Protein AF-0000000069072565 (afdb_homodimer)

Structure (mmCIF, N/CA/C/O backbone):
data_AF-0000000069072565-model_v1
#
loop_
_entity.id
_entity.type
_entity.pdbx_description
1 polymer 'DZIP3-like HEPN domain-containing protein'
#
loop_
_atom_site.group_PDB
_atom_site.id
_atom_site.type_symbol
_atom_site.label_atom_id
_atom_site.label_alt_id
_atom_site.label_comp_id
_atom_site.label_asym_id
_atom_site.label_entity_id
_atom_site.label_seq_id
_atom_site.pdbx_PDB_ins_code
_atom_site.Cartn_x
_atom_site.Cartn_y
_atom_site.Cartn_z
_atom_site.occupancy
_atom_site.B_iso_or_equiv
_atom_site.auth_seq_id
_atom_site.auth_comp_id
_atom_site.auth_asym_id
_atom_site.auth_atom_id
_atom_site.pdbx_PDB_model_num
ATOM 1 N N . MET A 1 1 ? 19.266 16.469 15.633 1 36.75 1 MET A N 1
ATOM 2 C CA . MET A 1 1 ? 17.922 16.938 15.305 1 36.75 1 MET A CA 1
ATOM 3 C C . MET A 1 1 ? 16.906 15.812 15.469 1 36.75 1 MET A C 1
ATOM 5 O O . MET A 1 1 ? 17.219 14.641 15.234 1 36.75 1 MET A O 1
ATOM 9 N N . ALA A 1 2 ? 15.977 15.938 16.25 1 46.41 2 ALA A N 1
ATOM 10 C CA . ALA A 1 2 ? 15.016 14.922 16.688 1 46.41 2 ALA A CA 1
ATOM 11 C C . ALA A 1 2 ? 14.359 14.25 15.484 1 46.41 2 ALA A C 1
ATOM 13 O O . ALA A 1 2 ? 13.938 14.922 14.539 1 46.41 2 ALA A O 1
ATOM 14 N N . LEU A 1 3 ? 14.562 13.023 15.289 1 57.97 3 LEU A N 1
ATOM 15 C CA . LEU A 1 3 ? 14.023 12.266 14.164 1 57.97 3 LEU A CA 1
ATOM 16 C C . LEU A 1 3 ? 12.508 12.422 14.086 1 57.97 3 LEU A C 1
ATOM 18 O O . LEU A 1 3 ? 11.812 12.328 15.102 1 57.97 3 LEU A O 1
ATOM 22 N N . SER A 1 4 ? 12.102 13.055 13.008 1 72.62 4 SER A N 1
ATOM 23 C CA . SER A 1 4 ? 10.68 13.227 12.75 1 72.62 4 SER A CA 1
ATOM 24 C C . SER A 1 4 ? 9.984 11.883 12.531 1 72.62 4 SER A C 1
ATOM 26 O O . SER A 1 4 ? 10.633 10.898 12.172 1 72.62 4 SER A O 1
ATOM 28 N N . LYS A 1 5 ? 8.797 11.773 12.969 1 84.69 5 LYS A N 1
ATOM 29 C CA . LYS A 1 5 ? 7.895 10.641 12.797 1 84.69 5 LYS A CA 1
ATOM 30 C C . LYS A 1 5 ? 7.938 10.125 11.359 1 84.69 5 LYS A C 1
ATOM 32 O O . LYS A 1 5 ? 7.691 8.938 11.117 1 84.69 5 LYS A O 1
ATOM 37 N N . TYR A 1 6 ? 8.469 10.945 10.453 1 89.94 6 TYR A N 1
ATOM 38 C CA . TYR A 1 6 ? 8.359 10.594 9.039 1 89.94 6 TYR A CA 1
ATOM 39 C C . TYR A 1 6 ? 9.727 10.289 8.445 1 89.94 6 TYR A C 1
ATOM 41 O O . TYR A 1 6 ? 9.836 9.977 7.258 1 89.94 6 TYR A O 1
ATOM 49 N N . ASP A 1 7 ? 10.734 10.32 9.336 1 88.31 7 ASP A N 1
ATOM 50 C CA . ASP A 1 7 ? 12.086 10.055 8.836 1 88.31 7 ASP A CA 1
ATOM 51 C C . ASP A 1 7 ? 12.242 8.594 8.422 1 88.31 7 ASP A C 1
ATOM 53 O O . ASP A 1 7 ? 11.555 7.715 8.945 1 88.31 7 ASP A O 1
ATOM 57 N N . SER A 1 8 ? 13.164 8.422 7.496 1 89.75 8 SER A N 1
ATOM 58 C CA . SER A 1 8 ? 13.492 7.059 7.102 1 89.75 8 SER A CA 1
ATOM 59 C C . SER A 1 8 ? 14.312 6.352 8.18 1 89.75 8 SER A C 1
ATOM 61 O O . SER A 1 8 ? 15.273 6.914 8.695 1 89.75 8 SER A O 1
ATOM 63 N N . THR A 1 9 ? 13.875 5.27 8.523 1 89.75 9 THR A N 1
ATOM 64 C CA . THR A 1 9 ? 14.555 4.402 9.484 1 89.75 9 THR A CA 1
ATOM 65 C C . THR A 1 9 ? 14.633 2.973 8.953 1 89.75 9 THR A C 1
ATOM 67 O O . THR A 1 9 ? 14.109 2.672 7.879 1 89.75 9 THR A O 1
ATOM 70 N N . ARG A 1 10 ? 15.312 2.146 9.68 1 91.56 10 ARG A N 1
ATOM 71 C CA . ARG A 1 10 ? 15.344 0.725 9.359 1 91.56 10 ARG A CA 1
ATOM 72 C C . ARG A 1 10 ? 13.945 0.133 9.344 1 91.56 10 ARG A C 1
ATOM 74 O O . ARG A 1 10 ? 13.617 -0.677 8.477 1 91.56 10 ARG A O 1
ATOM 81 N N . GLU A 1 11 ? 13.109 0.581 10.195 1 92.19 11 GLU A N 1
ATOM 82 C CA . GLU A 1 11 ? 11.758 0.049 10.336 1 92.19 11 GLU A CA 1
ATOM 83 C C . GLU A 1 11 ? 10.883 0.46 9.156 1 92.19 11 GLU A C 1
ATOM 85 O O . GLU A 1 11 ? 10.039 -0.316 8.703 1 92.19 11 GLU A O 1
ATOM 90 N N . THR A 1 12 ? 11.07 1.668 8.672 1 91.88 12 THR A N 1
ATOM 91 C CA . THR A 1 12 ? 10.312 2.096 7.508 1 91.88 12 THR A CA 1
ATOM 92 C C . THR A 1 12 ? 10.789 1.373 6.254 1 91.88 12 THR A C 1
ATOM 94 O O . THR A 1 12 ? 9.992 1.071 5.359 1 91.88 12 THR A O 1
ATOM 97 N N . THR A 1 13 ? 12.07 1.069 6.195 1 91.75 13 THR A N 1
ATOM 98 C CA . THR A 1 13 ? 12.609 0.301 5.078 1 91.75 13 THR A CA 1
ATOM 99 C C . THR A 1 13 ? 12.078 -1.128 5.094 1 91.75 13 THR A C 1
ATOM 101 O O . THR A 1 13 ? 11.773 -1.692 4.043 1 91.75 13 THR A O 1
ATOM 104 N N . ASN A 1 14 ? 11.977 -1.655 6.293 1 92.38 14 ASN A N 1
ATOM 105 C CA . ASN A 1 14 ? 11.375 -2.979 6.438 1 92.38 14 ASN A CA 1
ATOM 106 C C . ASN A 1 14 ? 9.969 -3.025 5.844 1 92.38 14 ASN A C 1
ATOM 108 O O . ASN A 1 14 ? 9.625 -3.969 5.133 1 92.38 14 ASN A O 1
ATOM 112 N N . LEU A 1 15 ? 9.266 -2.053 6.145 1 90.56 15 LEU A N 1
ATOM 113 C CA . LEU A 1 15 ? 7.895 -1.994 5.66 1 90.56 15 LEU A CA 1
ATOM 114 C C . LEU A 1 15 ? 7.859 -1.891 4.141 1 90.56 15 LEU A C 1
ATOM 116 O O . LEU A 1 15 ? 7.031 -2.533 3.488 1 90.56 15 LEU A O 1
ATOM 120 N N . ALA A 1 16 ? 8.695 -1.067 3.602 1 89.56 16 ALA A N 1
ATOM 121 C CA . ALA A 1 16 ? 8.773 -0.926 2.148 1 89.56 16 ALA A CA 1
ATOM 122 C C . ALA A 1 16 ? 9.164 -2.244 1.49 1 89.56 16 ALA A C 1
ATOM 124 O O . ALA A 1 16 ? 8.672 -2.578 0.409 1 89.56 16 ALA A O 1
ATOM 125 N N . ARG A 1 17 ? 10 -2.922 2.121 1 91.94 17 ARG A N 1
ATOM 126 C CA . ARG A 1 17 ? 10.461 -4.207 1.601 1 91.94 17 ARG A CA 1
ATOM 127 C C . ARG A 1 17 ? 9.32 -5.223 1.567 1 91.94 17 ARG A C 1
ATOM 129 O O . ARG A 1 17 ? 9.18 -5.969 0.598 1 91.94 17 ARG A O 1
ATOM 136 N N . ILE A 1 18 ? 8.562 -5.215 2.607 1 92.25 18 ILE A N 1
ATOM 137 C CA . ILE A 1 18 ? 7.418 -6.117 2.672 1 92.25 18 ILE A CA 1
ATOM 138 C C . ILE A 1 18 ? 6.422 -5.766 1.571 1 92.25 18 ILE A C 1
ATOM 140 O O . ILE A 1 18 ? 5.891 -6.656 0.898 1 92.25 18 ILE A O 1
ATOM 144 N N . ALA A 1 19 ? 6.227 -4.547 1.424 1 89.81 19 ALA A N 1
ATOM 145 C CA . ALA A 1 19 ? 5.301 -4.105 0.382 1 89.81 19 ALA A CA 1
ATOM 146 C C . ALA A 1 19 ? 5.766 -4.574 -0.995 1 89.81 19 ALA A C 1
ATOM 148 O O . ALA A 1 19 ? 4.957 -5.047 -1.8 1 89.81 19 ALA A O 1
ATOM 149 N N . ARG A 1 20 ? 6.977 -4.473 -1.249 1 91.31 20 ARG A N 1
ATOM 150 C CA . ARG A 1 20 ? 7.527 -4.895 -2.531 1 91.31 20 ARG A CA 1
ATOM 151 C C . ARG A 1 20 ? 7.398 -6.406 -2.709 1 91.31 20 ARG A C 1
ATOM 153 O O . ARG A 1 20 ? 7.16 -6.887 -3.818 1 91.31 20 ARG A O 1
ATOM 160 N N . ALA A 1 21 ? 7.633 -7.07 -1.644 1 94.38 21 ALA A N 1
ATOM 161 C CA . ALA A 1 21 ? 7.5 -8.523 -1.713 1 94.38 21 ALA A CA 1
ATOM 162 C C . ALA A 1 21 ? 6.066 -8.93 -2.029 1 94.38 21 ALA A C 1
ATOM 164 O O . ALA A 1 21 ? 5.832 -9.836 -2.838 1 94.38 21 ALA A O 1
ATOM 165 N N . ILE A 1 22 ? 5.145 -8.242 -1.422 1 92.62 22 ILE A N 1
ATOM 166 C CA . ILE A 1 22 ? 3.732 -8.578 -1.567 1 92.62 22 ILE A CA 1
ATOM 167 C C . ILE A 1 22 ? 3.252 -8.203 -2.967 1 92.62 22 ILE A C 1
ATOM 169 O O . ILE A 1 22 ? 2.66 -9.023 -3.668 1 92.62 22 ILE A O 1
ATOM 173 N N . LEU A 1 23 ? 3.57 -7.02 -3.377 1 89.25 23 LEU A N 1
ATOM 174 C CA . LEU A 1 23 ? 3.027 -6.488 -4.621 1 89.25 23 LEU A CA 1
ATOM 175 C C . LEU A 1 23 ? 3.793 -7.031 -5.824 1 89.25 23 LEU A C 1
ATOM 177 O O . LEU A 1 23 ? 3.32 -6.934 -6.961 1 89.25 23 LEU A O 1
ATOM 181 N N . GLY A 1 24 ? 4.887 -7.621 -5.609 1 91.75 24 GLY A N 1
ATOM 182 C CA . GLY A 1 24 ? 5.699 -8.195 -6.672 1 91.75 24 GLY A CA 1
ATOM 183 C C . GLY A 1 24 ? 5.637 -9.711 -6.715 1 91.75 24 GLY A C 1
ATOM 184 O O . GLY A 1 24 ? 4.656 -10.281 -7.191 1 91.75 24 GLY A O 1
ATOM 185 N N . PRO A 1 25 ? 6.688 -10.312 -6.086 1 94.5 25 PRO A N 1
ATOM 186 C CA . PRO A 1 25 ? 6.77 -11.773 -6.207 1 94.5 25 PRO A CA 1
ATOM 187 C C . PRO A 1 25 ? 5.5 -12.477 -5.727 1 94.5 25 PRO A C 1
ATOM 189 O O . PRO A 1 25 ? 5.074 -13.461 -6.332 1 94.5 25 PRO A O 1
ATOM 192 N N . CYS A 1 26 ? 4.859 -11.992 -4.66 1 95.94 26 CYS A N 1
ATOM 193 C CA . CYS A 1 26 ? 3.672 -12.664 -4.145 1 95.94 26 CYS A CA 1
ATOM 194 C C . CYS A 1 26 ? 2.52 -12.57 -5.137 1 95.94 26 CYS A C 1
ATOM 196 O O . CYS A 1 26 ? 1.813 -13.555 -5.363 1 95.94 26 CYS A O 1
ATOM 198 N N . VAL A 1 27 ? 2.318 -11.484 -5.695 1 94.62 27 VAL A N 1
ATOM 199 C CA . VAL A 1 27 ? 1.225 -11.328 -6.648 1 94.62 27 VAL A CA 1
ATOM 200 C C . VAL A 1 27 ? 1.565 -12.047 -7.949 1 94.62 27 VAL A C 1
ATOM 202 O O . VAL A 1 27 ? 0.697 -12.664 -8.57 1 94.62 27 VAL A O 1
ATOM 205 N N . ASP A 1 28 ? 2.83 -11.961 -8.344 1 94.81 28 ASP A N 1
ATOM 206 C CA . ASP A 1 28 ? 3.236 -12.57 -9.602 1 94.81 28 ASP A CA 1
ATOM 207 C C . ASP A 1 28 ? 3.084 -14.094 -9.555 1 94.81 28 ASP A C 1
ATOM 209 O O . ASP A 1 28 ? 2.723 -14.719 -10.555 1 94.81 28 ASP A O 1
ATOM 213 N N . VAL A 1 29 ? 3.396 -14.648 -8.461 1 97.31 29 VAL A N 1
ATOM 214 C CA . VAL A 1 29 ? 3.217 -16.094 -8.367 1 97.31 29 VAL A CA 1
ATOM 215 C C . VAL A 1 29 ? 1.733 -16.438 -8.477 1 97.31 29 VAL A C 1
ATOM 217 O O . VAL A 1 29 ? 1.369 -17.469 -9.062 1 97.31 29 VAL A O 1
ATOM 220 N N . LEU A 1 30 ? 0.849 -15.602 -7.949 1 97.06 30 LEU A N 1
ATOM 221 C CA . LEU A 1 30 ? -0.587 -15.805 -8.102 1 97.06 30 LEU A CA 1
ATOM 222 C C . LEU A 1 30 ? -1.001 -15.703 -9.562 1 97.06 30 LEU A C 1
ATOM 224 O O . LEU A 1 30 ? -1.874 -16.438 -10.023 1 97.06 30 LEU A O 1
ATOM 228 N N . ARG A 1 31 ? -0.416 -14.773 -10.219 1 96.69 31 ARG A N 1
ATOM 229 C CA . ARG A 1 31 ? -0.689 -14.648 -11.648 1 96.69 31 ARG A CA 1
ATOM 230 C C . ARG A 1 31 ? -0.3 -15.922 -12.391 1 9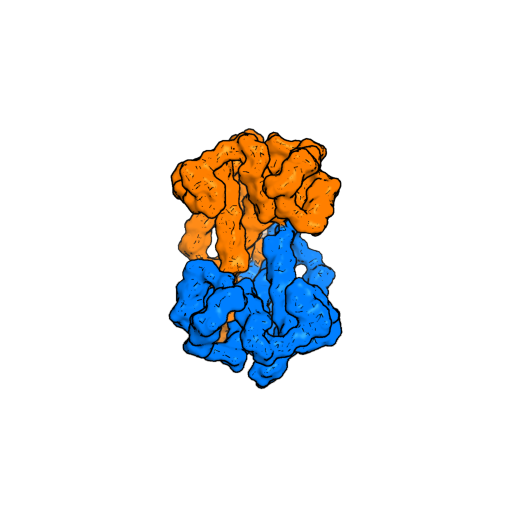6.69 31 ARG A C 1
ATOM 232 O O . ARG A 1 31 ? -1.031 -16.391 -13.273 1 96.69 31 ARG A O 1
ATOM 239 N N . ASP A 1 32 ? 0.802 -16.484 -12.008 1 97.12 32 ASP A N 1
ATOM 240 C CA . ASP A 1 32 ? 1.236 -17.734 -12.633 1 97.12 32 ASP A CA 1
ATOM 241 C C . ASP A 1 32 ? 0.299 -18.891 -12.273 1 97.12 32 ASP A C 1
ATOM 243 O O . ASP A 1 32 ? 0.052 -19.781 -13.094 1 97.12 32 ASP A O 1
ATOM 247 N N . VAL A 1 33 ? -0.184 -18.891 -11.023 1 98 33 VAL A N 1
ATOM 248 C CA . VAL A 1 33 ? -1.156 -19.906 -10.633 1 98 33 VAL A CA 1
ATOM 249 C C . VAL A 1 33 ? -2.408 -19.781 -11.5 1 98 33 VAL A C 1
ATOM 251 O O . VAL A 1 33 ? -2.934 -20.781 -11.992 1 98 33 VAL A O 1
ATOM 254 N N . LEU A 1 34 ? -2.859 -18.594 -11.656 1 98.12 34 LEU A N 1
ATOM 255 C CA . LEU A 1 34 ? -4.039 -18.406 -12.492 1 98.12 34 LEU A CA 1
ATOM 256 C C . LEU A 1 34 ? -3.785 -18.875 -13.914 1 98.12 34 LEU A C 1
ATOM 258 O O . LEU A 1 34 ? -4.637 -19.531 -14.516 1 98.12 34 LEU A O 1
ATOM 262 N N . THR A 1 35 ? -2.615 -18.547 -14.406 1 97.19 35 THR A N 1
ATOM 263 C CA . THR A 1 35 ? -2.238 -18.969 -15.758 1 97.19 35 THR A CA 1
ATOM 264 C C . THR A 1 35 ? -2.285 -20.484 -15.883 1 97.19 35 THR A C 1
ATOM 266 O O . THR A 1 35 ? -2.676 -21.016 -16.922 1 97.19 35 THR A O 1
ATOM 269 N N . LYS A 1 36 ? -1.856 -21.125 -14.883 1 96.62 36 LYS A N 1
ATOM 270 C CA . LYS A 1 36 ? -1.875 -22.578 -14.875 1 96.62 36 LYS A CA 1
ATOM 271 C C . LYS A 1 36 ? -3.307 -23.109 -14.844 1 96.62 36 LYS A C 1
ATOM 273 O O . LYS A 1 36 ? -3.607 -24.125 -15.469 1 96.62 36 LYS A O 1
ATOM 278 N N . GLU A 1 37 ? -4.199 -22.422 -14.156 1 97.38 37 GLU A N 1
ATOM 279 C CA . GLU A 1 37 ? -5.551 -22.906 -13.914 1 97.38 37 GLU A CA 1
ATOM 280 C C . GLU A 1 37 ? -6.457 -22.656 -15.117 1 97.38 37 GLU A C 1
ATOM 282 O O . GLU A 1 37 ? -7.363 -23.453 -15.391 1 97.38 37 GLU A O 1
ATOM 287 N N . ILE A 1 38 ? -6.188 -21.516 -15.781 1 97.75 38 ILE A N 1
ATOM 288 C CA . ILE A 1 38 ? -7.137 -21.172 -16.828 1 97.75 38 ILE A CA 1
ATOM 289 C C . ILE A 1 38 ? -6.5 -20.172 -17.797 1 97.75 38 ILE A C 1
ATOM 291 O O . ILE A 1 38 ? -5.773 -19.281 -17.375 1 97.75 38 ILE A O 1
ATOM 295 N N . THR A 1 39 ? -6.801 -20.328 -19.094 1 97.19 39 THR A N 1
ATOM 296 C CA . THR A 1 39 ? -6.32 -19.375 -20.094 1 97.19 39 THR A CA 1
ATOM 297 C C . THR A 1 39 ? -7.199 -18.125 -20.125 1 97.19 39 THR A C 1
ATOM 299 O O . THR A 1 39 ? -8.352 -18.172 -19.688 1 97.19 39 THR A O 1
ATOM 302 N N . PRO A 1 40 ? -6.648 -17.031 -20.578 1 96.06 40 PRO A N 1
ATOM 303 C CA . PRO A 1 40 ? -7.457 -15.82 -20.672 1 96.06 40 PRO A CA 1
ATOM 304 C C . PRO A 1 40 ? -8.734 -16.016 -21.484 1 96.06 40 PRO A C 1
ATOM 306 O O . PRO A 1 40 ? -9.781 -15.484 -21.141 1 96.06 40 PRO A O 1
ATOM 309 N N . GLN A 1 41 ? -8.648 -16.766 -22.547 1 95.94 41 GLN A N 1
ATOM 310 C CA . GLN A 1 41 ? -9.812 -17.016 -23.391 1 95.94 41 GLN A CA 1
ATOM 311 C C . GLN A 1 41 ? -10.883 -17.781 -22.625 1 95.94 41 GLN A C 1
ATOM 313 O O . GLN A 1 41 ? -12.062 -17.438 -22.672 1 95.94 41 GLN A O 1
ATOM 318 N N . ASP A 1 42 ? -10.492 -18.766 -21.953 1 96.88 42 ASP A N 1
ATOM 319 C CA . ASP A 1 42 ? -11.438 -19.594 -21.203 1 96.88 42 ASP A CA 1
ATOM 320 C C . ASP A 1 42 ? -12.008 -18.828 -20.016 1 96.88 42 ASP A C 1
ATOM 322 O O . ASP A 1 42 ? -13.164 -19.031 -19.641 1 96.88 42 ASP A O 1
ATOM 326 N N . LEU A 1 43 ? -11.18 -17.984 -19.453 1 96.56 43 LEU A N 1
ATOM 327 C CA . LEU A 1 43 ? -11.656 -17.172 -18.344 1 96.56 43 LEU A CA 1
ATOM 328 C C . LEU A 1 43 ? -12.805 -16.266 -18.781 1 96.56 43 LEU A C 1
ATOM 330 O O . LEU A 1 43 ? -13.805 -16.141 -18.078 1 96.56 43 LEU A O 1
ATOM 334 N N . LYS A 1 44 ? -12.664 -15.695 -19.906 1 94.75 44 LYS A N 1
ATOM 335 C CA . LYS A 1 44 ? -13.727 -14.852 -20.453 1 94.75 44 LYS A CA 1
ATOM 336 C C . LYS A 1 44 ? -15.008 -15.648 -20.656 1 94.75 44 LYS A C 1
ATOM 338 O O . LYS A 1 44 ? -16.094 -15.164 -20.328 1 94.75 44 LYS A O 1
ATOM 343 N N . LYS A 1 45 ? -14.852 -16.797 -21.141 1 95 45 LYS A N 1
ATOM 344 C CA . LYS A 1 45 ? -16 -17.672 -21.328 1 95 45 LYS A CA 1
ATOM 345 C C . LYS A 1 45 ? -16.656 -18 -19.984 1 95 45 LYS A C 1
ATOM 347 O O . LYS A 1 45 ? -17.891 -18 -19.875 1 95 45 LYS A O 1
ATOM 352 N N . GLU A 1 46 ? -15.797 -18.297 -19.062 1 94.81 46 GLU A N 1
ATOM 353 C CA . GLU A 1 46 ? -16.266 -18.625 -17.719 1 94.81 46 GLU A CA 1
ATOM 354 C C . GLU A 1 46 ? -17.078 -17.484 -17.125 1 94.81 46 GLU A C 1
ATOM 356 O O . GLU A 1 46 ? -18.125 -17.719 -16.516 1 94.81 46 GLU A O 1
ATOM 361 N N . ILE A 1 47 ? -16.625 -16.297 -17.25 1 94.44 47 ILE A N 1
ATOM 362 C CA . ILE A 1 47 ? -17.281 -15.117 -16.703 1 94.44 47 ILE A CA 1
ATOM 363 C C . ILE A 1 47 ? -18.625 -14.922 -17.391 1 94.44 47 ILE A C 1
ATOM 365 O O . ILE A 1 47 ? -19.625 -14.602 -16.734 1 94.44 47 ILE A O 1
ATOM 369 N N . ASN A 1 48 ? -18.625 -15.141 -18.688 1 92.75 48 ASN A N 1
ATOM 370 C CA . ASN A 1 48 ? -19.844 -14.969 -19.453 1 92.75 48 ASN A CA 1
ATOM 371 C C . ASN A 1 48 ? -20.891 -16.031 -19.094 1 92.75 48 ASN A C 1
ATOM 373 O O . ASN A 1 48 ? -22.094 -15.766 -19.109 1 92.75 48 ASN A O 1
ATOM 377 N N . LYS A 1 49 ? -20.406 -17.109 -18.859 1 94.06 49 LYS A N 1
ATOM 378 C CA . LYS A 1 49 ? -21.281 -18.234 -18.531 1 94.06 49 LYS A CA 1
ATOM 379 C C . LYS A 1 49 ? -21.906 -18.047 -17.141 1 94.06 49 LYS A C 1
ATOM 381 O O . LYS A 1 49 ? -23.047 -18.453 -16.922 1 94.06 49 LYS A O 1
ATOM 386 N N . TYR A 1 50 ? -21.156 -17.484 -16.188 1 93.25 50 TYR A N 1
ATOM 387 C CA . TYR A 1 50 ? -21.609 -17.344 -14.812 1 93.25 50 TYR A CA 1
ATOM 388 C C . TYR A 1 50 ? -21.469 -15.898 -14.344 1 93.25 50 TYR A C 1
ATOM 390 O O . TYR A 1 50 ? -20.703 -15.617 -13.406 1 93.25 50 TYR A O 1
ATOM 398 N N . PRO A 1 51 ? -22.156 -14.992 -14.781 1 88.88 51 PRO A N 1
ATOM 399 C CA . PRO A 1 51 ? -21.969 -13.578 -14.461 1 88.88 51 PRO A CA 1
ATOM 400 C C . PRO A 1 51 ? -22.25 -13.266 -12.992 1 88.88 51 PRO A C 1
ATOM 402 O O . PRO A 1 51 ? -21.641 -12.344 -12.43 1 88.88 51 PRO A O 1
ATOM 405 N N . ASP A 1 52 ? -23.016 -14.047 -12.336 1 90.12 52 ASP A N 1
ATOM 406 C CA . ASP A 1 52 ? -23.344 -13.789 -10.938 1 90.12 52 ASP A CA 1
ATOM 407 C C . ASP A 1 52 ? -22.219 -14.234 -10.016 1 90.12 52 ASP A C 1
ATOM 409 O O . ASP A 1 52 ? -22.062 -13.703 -8.906 1 90.12 52 ASP A O 1
ATOM 413 N N . LYS A 1 53 ? -21.484 -15.195 -10.477 1 89.12 53 LYS A N 1
ATOM 414 C CA . LYS A 1 53 ? -20.359 -15.719 -9.719 1 89.12 53 LYS A CA 1
ATOM 415 C C . LYS A 1 53 ? -19.172 -14.766 -9.766 1 89.12 53 LYS A C 1
ATOM 417 O O . LYS A 1 53 ? -18.391 -14.695 -8.812 1 89.12 53 LYS A O 1
ATOM 422 N N . TYR A 1 54 ? -19.094 -14.062 -10.875 1 90.69 54 TYR A N 1
ATOM 423 C CA . TYR A 1 54 ? -17.969 -13.172 -11.102 1 90.69 54 TYR A CA 1
ATOM 424 C C . TYR A 1 54 ? -18.438 -11.719 -11.227 1 90.69 54 TYR A C 1
ATOM 426 O O . TYR A 1 54 ? -18.453 -11.164 -12.328 1 90.69 54 TYR A O 1
ATOM 434 N N . ARG A 1 55 ? -18.719 -11.016 -10.172 1 86.56 55 ARG A N 1
ATOM 435 C CA . ARG A 1 55 ? -19.156 -9.617 -10.172 1 86.56 55 ARG A CA 1
ATOM 436 C C . ARG A 1 55 ? -17.953 -8.68 -10.164 1 86.56 55 ARG A C 1
ATOM 438 O O . ARG A 1 55 ? -17.359 -8.438 -9.109 1 86.56 55 ARG A O 1
ATOM 445 N N . ILE A 1 56 ? -17.609 -8.25 -11.352 1 87.06 56 ILE A N 1
ATOM 446 C CA . ILE A 1 56 ? -16.453 -7.371 -11.469 1 87.06 56 ILE A CA 1
ATOM 447 C C . ILE A 1 56 ? -16.891 -6.004 -11.992 1 87.06 56 ILE A C 1
ATOM 449 O O . ILE A 1 56 ? -17.906 -5.887 -12.672 1 87.06 56 ILE A O 1
ATOM 453 N N . SER A 1 57 ? -16.188 -5.016 -11.648 1 84.5 57 SER A N 1
ATOM 454 C CA . SER A 1 57 ? -16.484 -3.648 -12.062 1 84.5 57 SER A CA 1
ATOM 455 C C . SER A 1 57 ? -16.219 -3.455 -13.555 1 84.5 57 SER A C 1
ATOM 457 O O . SER A 1 57 ? -15.617 -4.316 -14.195 1 84.5 57 SER A O 1
ATOM 459 N N . LYS A 1 58 ? -16.719 -2.314 -14.047 1 85.62 58 LYS A N 1
ATOM 460 C CA . LYS A 1 58 ? -16.469 -1.972 -15.438 1 85.62 58 LYS A CA 1
ATOM 461 C C . LYS A 1 58 ? -14.969 -1.908 -15.734 1 85.62 58 LYS A C 1
ATOM 463 O O . LYS A 1 58 ? -14.508 -2.4 -16.766 1 85.62 58 LYS A O 1
ATOM 468 N N . HIS A 1 59 ? -14.234 -1.37 -14.852 1 83.19 59 HIS A N 1
ATOM 469 C CA . HIS A 1 59 ? -12.789 -1.27 -15.008 1 83.19 59 HIS A CA 1
ATOM 470 C C . HIS A 1 59 ? -12.141 -2.648 -15.008 1 83.19 59 HIS A C 1
ATOM 472 O O . HIS A 1 59 ? -11.281 -2.928 -15.844 1 83.19 59 HIS A O 1
ATOM 478 N N . GLN A 1 60 ? -12.539 -3.465 -14.156 1 88.5 60 GLN A N 1
ATOM 479 C CA . GLN A 1 60 ? -11.992 -4.816 -14.086 1 88.5 60 GLN A CA 1
ATOM 480 C C . GLN A 1 60 ? -12.328 -5.613 -15.344 1 88.5 60 GLN A C 1
ATOM 482 O O . GLN A 1 60 ? -11.523 -6.414 -15.82 1 88.5 60 GLN A O 1
ATOM 487 N N . LYS A 1 61 ? -13.531 -5.355 -15.828 1 90.56 61 LYS A N 1
ATOM 488 C CA . LYS A 1 61 ? -13.922 -6.02 -17.062 1 90.56 61 LYS A CA 1
ATOM 489 C C . LYS A 1 61 ? -12.984 -5.645 -18.219 1 90.56 61 LYS A C 1
ATOM 491 O O . LYS A 1 61 ? -12.641 -6.488 -19.047 1 90.56 61 LYS A O 1
ATOM 496 N N . GLN A 1 62 ? -12.617 -4.48 -18.203 1 91.62 62 GLN A N 1
ATOM 497 C CA . GLN A 1 62 ? -11.68 -4.035 -19.234 1 91.62 62 GLN A CA 1
ATOM 498 C C . GLN A 1 62 ? -10.328 -4.727 -19.078 1 91.62 62 GLN A C 1
ATOM 500 O O . GLN A 1 62 ? -9.727 -5.141 -20.062 1 91.62 62 GLN A O 1
ATOM 505 N N . VAL A 1 63 ? -9.93 -4.844 -17.938 1 90.19 63 VAL A N 1
ATOM 506 C CA . VAL A 1 63 ? -8.656 -5.488 -17.641 1 90.19 63 VAL A CA 1
ATOM 507 C C . VAL A 1 63 ? -8.711 -6.953 -18.062 1 90.19 63 VAL A C 1
ATOM 509 O O . VAL A 1 63 ? -7.777 -7.457 -18.703 1 90.19 63 VAL A O 1
ATOM 512 N N . VAL A 1 64 ? -9.789 -7.531 -17.781 1 93.69 64 VAL A N 1
ATOM 513 C CA . VAL A 1 64 ? -9.969 -8.938 -18.125 1 93.69 64 VAL A CA 1
ATOM 514 C C . VAL A 1 64 ? -10.016 -9.109 -19.641 1 93.69 64 VAL A C 1
ATOM 516 O O . VAL A 1 64 ? -9.43 -10.047 -20.188 1 93.69 64 VAL A O 1
ATOM 519 N N . ASN A 1 65 ? -10.68 -8.211 -20.281 1 92.56 65 ASN A N 1
ATOM 520 C CA . ASN A 1 65 ? -10.844 -8.297 -21.719 1 92.56 65 ASN A CA 1
ATOM 521 C C . ASN A 1 65 ? -9.508 -8.156 -22.453 1 92.56 65 ASN A C 1
ATOM 523 O O . ASN A 1 65 ? -9.336 -8.688 -23.547 1 92.56 65 ASN A O 1
ATOM 527 N N . ASN A 1 66 ? -8.609 -7.516 -21.859 1 92.81 66 ASN A N 1
ATOM 528 C CA . ASN A 1 66 ? -7.281 -7.391 -22.438 1 92.81 66 ASN A CA 1
ATOM 529 C C . ASN A 1 66 ? -6.543 -8.727 -22.453 1 92.81 66 ASN A C 1
ATOM 531 O O . ASN A 1 66 ? -5.602 -8.914 -23.219 1 92.81 66 ASN A O 1
ATOM 535 N N . GLY A 1 67 ? -6.91 -9.609 -21.578 1 91.69 67 GLY A N 1
ATOM 536 C CA . GLY A 1 67 ? -6.387 -10.961 -21.547 1 91.69 67 GLY A CA 1
ATOM 537 C C . GLY A 1 67 ? -4.973 -11.047 -20.984 1 91.69 67 GLY A C 1
ATOM 538 O O . GLY A 1 67 ? -4.301 -12.07 -21.141 1 91.69 67 GLY A O 1
ATOM 539 N N . ASP A 1 68 ? -4.484 -9.953 -20.453 1 93.75 68 ASP A N 1
ATOM 540 C CA . ASP A 1 68 ? -3.141 -9.875 -19.891 1 93.75 68 ASP A CA 1
ATOM 541 C C . ASP A 1 68 ? -3.172 -9.992 -18.375 1 93.75 68 ASP A C 1
ATOM 543 O O . ASP A 1 68 ? -3.385 -9 -17.672 1 93.75 68 ASP A O 1
ATOM 547 N N . TYR A 1 69 ? -2.822 -11.141 -17.844 1 94.94 69 TYR A N 1
ATOM 548 C CA . TYR A 1 69 ? -2.912 -11.422 -16.422 1 94.94 69 TYR A CA 1
ATOM 549 C C . TYR A 1 69 ? -1.907 -10.578 -15.641 1 94.94 69 TYR A C 1
ATOM 551 O O . TYR A 1 69 ? -2.029 -10.43 -14.422 1 94.94 69 TYR A O 1
ATOM 559 N N . SER A 1 70 ? -0.884 -10.07 -16.344 1 91.38 70 SER A N 1
ATOM 560 C CA . SER A 1 70 ? 0.117 -9.258 -15.656 1 91.38 70 SER A CA 1
ATOM 561 C C . SER A 1 70 ? -0.493 -7.965 -15.125 1 91.38 70 SER A C 1
ATOM 563 O O . SER A 1 70 ? 0.107 -7.289 -14.289 1 91.38 70 SER A O 1
ATOM 565 N N . LYS A 1 71 ? -1.75 -7.672 -15.5 1 90.44 71 LYS A N 1
ATOM 566 C CA . LYS A 1 71 ? -2.414 -6.441 -15.086 1 90.44 71 LYS A CA 1
ATOM 567 C C . LYS A 1 71 ? -3.447 -6.719 -13.992 1 90.44 71 LYS A C 1
ATOM 569 O O . LYS A 1 71 ? -4.082 -5.793 -13.484 1 90.44 71 LYS A O 1
ATOM 574 N N . PHE A 1 72 ? -3.584 -7.922 -13.641 1 93.75 72 PHE A N 1
ATOM 575 C CA . PHE A 1 72 ? -4.527 -8.258 -12.586 1 93.75 72 PHE A CA 1
ATOM 576 C C . PHE A 1 72 ? -3.951 -7.922 -11.211 1 93.75 72 PHE A C 1
ATOM 578 O O . PHE A 1 72 ? -2.805 -8.266 -10.914 1 93.75 72 PHE A O 1
ATOM 585 N N . ASP A 1 73 ? -4.68 -7.266 -10.438 1 90.12 73 ASP A N 1
ATOM 586 C CA . ASP A 1 73 ? -4.254 -7.031 -9.062 1 90.12 73 ASP A CA 1
ATOM 587 C C . ASP A 1 73 ? -4.684 -8.188 -8.156 1 90.12 73 ASP A C 1
ATOM 589 O O . ASP A 1 73 ? -5.309 -9.141 -8.609 1 90.12 73 ASP A O 1
ATOM 593 N N . ILE A 1 74 ? -4.344 -8.07 -6.941 1 91.44 74 ILE A N 1
ATOM 594 C CA . ILE A 1 74 ? -4.512 -9.18 -6.012 1 91.44 74 ILE A CA 1
ATOM 595 C C . ILE A 1 74 ? -6 -9.453 -5.797 1 91.44 74 ILE A C 1
ATOM 597 O O . ILE A 1 74 ? -6.414 -10.609 -5.645 1 91.44 74 ILE A O 1
ATOM 601 N N . SER A 1 75 ? -6.832 -8.391 -5.809 1 90 75 SER A N 1
ATOM 602 C CA . SER A 1 75 ? -8.266 -8.578 -5.59 1 90 75 SER A CA 1
ATOM 603 C C . SER A 1 75 ? -8.898 -9.375 -6.727 1 90 75 SER A C 1
ATOM 605 O O . SER A 1 75 ? -9.688 -10.289 -6.484 1 90 75 SER A O 1
ATOM 607 N N . LEU A 1 76 ? -8.57 -8.977 -7.859 1 93.44 76 LEU A N 1
ATOM 608 C CA . LEU A 1 76 ? -9.086 -9.664 -9.039 1 93.44 76 LEU A CA 1
ATOM 609 C C . LEU A 1 76 ? -8.578 -11.102 -9.094 1 93.44 76 LEU A C 1
ATOM 611 O O . LEU A 1 76 ? -9.344 -12.023 -9.375 1 93.44 76 LEU A O 1
ATOM 615 N N . LEU A 1 77 ? -7.32 -11.281 -8.812 1 95.94 77 LEU A N 1
ATOM 616 C CA . LEU A 1 77 ? -6.723 -12.617 -8.812 1 95.94 77 LEU A CA 1
ATOM 617 C C . LEU A 1 77 ? -7.398 -13.516 -7.785 1 95.94 77 LEU A C 1
ATOM 619 O O . LEU A 1 77 ? -7.766 -14.648 -8.094 1 95.94 77 LEU A O 1
ATOM 623 N N . TYR A 1 78 ? -7.582 -12.984 -6.629 1 96 78 TYR A N 1
ATOM 624 C CA . TYR A 1 78 ? -8.219 -13.75 -5.562 1 96 78 TYR A CA 1
ATOM 625 C C . TYR A 1 78 ? -9.641 -14.148 -5.949 1 96 78 TYR A C 1
ATOM 627 O O . TYR A 1 78 ? -10.047 -15.289 -5.727 1 96 78 TYR A O 1
ATOM 635 N N . MET A 1 79 ? -10.359 -13.242 -6.477 1 95.06 79 MET A N 1
ATOM 636 C CA . MET A 1 79 ? -11.742 -13.5 -6.875 1 95.06 79 MET A CA 1
ATOM 637 C C . MET A 1 79 ? -11.805 -14.648 -7.875 1 95.06 79 MET A C 1
ATOM 639 O O . MET A 1 79 ? -12.633 -15.555 -7.734 1 95.06 79 MET A O 1
ATOM 643 N N . PHE A 1 80 ? -10.93 -14.695 -8.805 1 96.81 80 PHE A N 1
ATOM 644 C CA . PHE A 1 80 ? -10.961 -15.742 -9.82 1 96.81 80 PHE A CA 1
ATOM 645 C C . PHE A 1 80 ? -10.477 -17.062 -9.242 1 96.81 80 PHE A C 1
ATOM 647 O O . PHE A 1 80 ? -11.117 -18.109 -9.43 1 96.81 80 PHE A O 1
ATOM 654 N N . LEU A 1 81 ? -9.438 -17.078 -8.539 1 97.44 81 LEU A N 1
ATOM 655 C CA . LEU A 1 81 ? -8.836 -18.312 -8.055 1 97.44 81 LEU A CA 1
ATOM 656 C C . LEU A 1 81 ? -9.758 -19.016 -7.07 1 97.44 81 LEU A C 1
ATOM 658 O O . LEU A 1 81 ? -9.812 -20.25 -7.047 1 97.44 81 LEU A O 1
ATOM 662 N N . ARG A 1 82 ? -10.422 -18.25 -6.312 1 96.19 82 ARG A N 1
ATOM 663 C CA . ARG A 1 82 ? -11.328 -18.844 -5.344 1 96.19 82 ARG A CA 1
ATOM 664 C C . ARG A 1 82 ? -12.578 -19.391 -6.031 1 96.19 82 ARG A C 1
ATOM 666 O O . ARG A 1 82 ? -13.172 -20.375 -5.562 1 96.19 82 ARG A O 1
ATOM 673 N N . ASN A 1 83 ? -12.984 -18.891 -7.188 1 95.25 83 ASN A N 1
ATOM 674 C CA . ASN A 1 83 ? -14.297 -19.203 -7.754 1 95.25 83 ASN A CA 1
ATOM 675 C C . ASN A 1 83 ? -14.18 -20.172 -8.93 1 95.25 83 ASN A C 1
ATOM 677 O O . ASN A 1 83 ? -15.18 -20.75 -9.367 1 95.25 83 ASN A O 1
ATOM 681 N N . LEU A 1 84 ? -13.07 -20.375 -9.438 1 93.5 84 LEU A N 1
ATOM 682 C CA . LEU A 1 84 ? -12.883 -21.234 -10.602 1 93.5 84 LEU A CA 1
ATOM 683 C C . LEU A 1 84 ? -13.273 -22.672 -10.289 1 93.5 84 LEU A C 1
ATOM 685 O O . LEU A 1 84 ? -13.656 -23.438 -11.18 1 93.5 84 LEU A O 1
ATOM 689 N N . GLY A 1 85 ? -13.094 -23.094 -9.062 1 92.19 85 GLY A N 1
ATOM 690 C CA . GLY A 1 85 ? -13.484 -24.438 -8.664 1 92.19 85 GLY A CA 1
ATOM 691 C C . GLY A 1 85 ? -12.391 -25.469 -8.867 1 92.19 85 GLY A C 1
ATOM 692 O O . GLY A 1 85 ? -12.492 -26.594 -8.391 1 92.19 85 GLY A O 1
ATOM 693 N N . SER A 1 86 ? -11.383 -25.094 -9.539 1 94.56 86 SER A N 1
ATOM 694 C CA . SER A 1 86 ? -10.312 -26.031 -9.828 1 94.56 86 SER A CA 1
ATOM 695 C C . SER A 1 86 ? -9.375 -26.188 -8.641 1 94.56 86 SER A C 1
ATOM 697 O O . SER A 1 86 ? -8.641 -27.172 -8.547 1 94.56 86 SER A O 1
ATOM 699 N N . ILE A 1 87 ? -9.312 -25.25 -7.758 1 96.69 87 ILE A N 1
ATOM 700 C CA . ILE A 1 87 ? -8.477 -25.297 -6.566 1 96.69 87 ILE A CA 1
ATOM 701 C C . ILE A 1 87 ? -9.328 -25.656 -5.352 1 96.69 87 ILE A C 1
ATOM 703 O O . ILE A 1 87 ? -10.242 -24.906 -4.984 1 96.69 87 ILE A O 1
ATOM 707 N N . PRO A 1 88 ? -8.992 -26.766 -4.777 1 96.81 88 PRO A N 1
ATOM 708 C CA . PRO A 1 88 ? -9.766 -27.156 -3.598 1 96.81 88 PRO A CA 1
ATOM 709 C C . PRO A 1 88 ? -9.648 -26.156 -2.455 1 96.81 88 PRO A C 1
ATOM 711 O O . PRO A 1 88 ? -8.57 -25.609 -2.215 1 96.81 88 PRO A O 1
ATOM 714 N N . GLU A 1 89 ? -10.688 -25.984 -1.813 1 96.81 89 GLU A N 1
ATOM 715 C CA . GLU A 1 89 ? -10.75 -25.078 -0.672 1 96.81 89 GLU A CA 1
ATOM 716 C C . GLU A 1 89 ? -9.938 -25.609 0.502 1 96.81 89 GLU A C 1
ATOM 718 O O . GLU A 1 89 ? -9.945 -26.812 0.777 1 96.81 89 GLU A O 1
ATOM 723 N N . HIS A 1 90 ? -9.289 -24.641 1.18 1 97.38 90 HIS A N 1
ATOM 724 C CA . HIS A 1 90 ? -8.531 -25.062 2.355 1 97.38 90 HIS A CA 1
ATOM 725 C C . HIS A 1 90 ? -9.469 -25.391 3.52 1 97.38 90 HIS A C 1
ATOM 727 O O . HIS A 1 90 ? -10.672 -25.141 3.447 1 97.38 90 HIS A O 1
ATOM 733 N N . LYS A 1 91 ? -9 -25.875 4.613 1 95.69 91 LYS A N 1
ATOM 734 C CA . LYS A 1 91 ? -9.766 -26.5 5.691 1 95.69 91 LYS A CA 1
ATOM 735 C C . LYS A 1 91 ? -10.727 -25.5 6.324 1 95.69 91 LYS A C 1
ATOM 737 O O . LYS A 1 91 ? -11.852 -25.844 6.691 1 95.69 91 LYS A O 1
ATOM 742 N N . ASN A 1 92 ? -10.359 -24.219 6.48 1 96.88 92 ASN A N 1
ATOM 743 C CA . ASN A 1 92 ? -11.164 -23.203 7.141 1 96.88 92 ASN A CA 1
ATOM 744 C C . ASN A 1 92 ? -12.07 -22.469 6.148 1 96.88 92 ASN A C 1
ATOM 746 O O . ASN A 1 92 ? -12.742 -21.5 6.512 1 96.88 92 ASN A O 1
ATOM 750 N N . LYS A 1 93 ? -11.977 -22.812 4.902 1 96.31 93 LYS A N 1
ATOM 751 C CA . LYS A 1 93 ? -12.836 -22.281 3.85 1 96.31 93 LYS A CA 1
ATOM 752 C C . LYS A 1 93 ? -12.289 -20.953 3.314 1 96.31 93 LYS A C 1
ATOM 754 O O . LYS A 1 93 ? -11.57 -20.25 4.02 1 96.31 93 LYS A O 1
ATOM 759 N N . TRP A 1 94 ? -12.648 -20.625 2.152 1 95.94 94 TRP A N 1
ATOM 760 C CA . TRP A 1 94 ? -12.25 -19.375 1.53 1 95.94 94 TRP A CA 1
ATOM 761 C C . TRP A 1 94 ? -12.758 -18.172 2.34 1 95.94 94 TRP A C 1
ATOM 763 O O . TRP A 1 94 ? -13.875 -18.203 2.846 1 95.94 94 TRP A O 1
ATOM 773 N N . GLY A 1 95 ? -11.961 -17.141 2.432 1 94.06 95 GLY A N 1
ATOM 774 C CA . GLY A 1 95 ? -12.375 -15.922 3.104 1 94.06 95 GLY A CA 1
ATOM 775 C C . GLY A 1 95 ? -12.055 -15.922 4.586 1 94.06 95 GLY A C 1
ATOM 776 O O . GLY A 1 95 ? -12.266 -14.914 5.27 1 94.06 95 GLY A O 1
ATOM 777 N N . THR A 1 96 ? -11.547 -17.047 5.031 1 95.25 96 THR A N 1
ATOM 778 C CA . THR A 1 96 ? -11.156 -17.125 6.438 1 95.25 96 THR A CA 1
ATOM 779 C C . THR A 1 96 ? -9.656 -17.375 6.574 1 95.25 96 THR A C 1
ATOM 781 O O . THR A 1 96 ? -9 -17.766 5.609 1 95.25 96 THR A O 1
ATOM 784 N N . ASP A 1 97 ? -9.156 -17.141 7.781 1 94.69 97 ASP A N 1
ATOM 785 C CA . ASP A 1 97 ? -7.738 -17.359 8.023 1 94.69 97 ASP A CA 1
ATOM 786 C C . ASP A 1 97 ? -7.395 -18.859 7.957 1 94.69 97 ASP A C 1
ATOM 788 O O . ASP A 1 97 ? -8.008 -19.672 8.656 1 94.69 97 ASP A O 1
ATOM 792 N N . PRO A 1 98 ? -6.43 -19.141 7.176 1 97.31 98 PRO A N 1
ATOM 793 C CA . PRO A 1 98 ? -6.043 -20.547 7.109 1 97.31 98 PRO A CA 1
ATOM 794 C C . PRO A 1 98 ? -5.258 -21 8.336 1 97.31 98 PRO A C 1
ATOM 796 O O . PRO A 1 98 ? -4.695 -20.172 9.055 1 97.31 98 PRO A O 1
ATOM 799 N N . ASP A 1 99 ? -5.297 -22.344 8.547 1 96.81 99 ASP A N 1
ATOM 800 C CA . ASP A 1 99 ?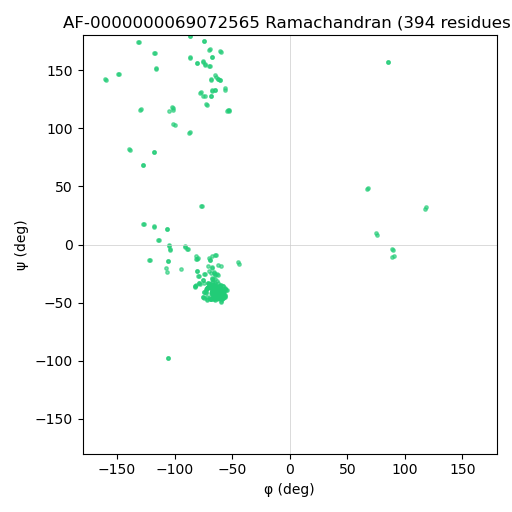 -4.379 -22.938 9.508 1 96.81 99 ASP A CA 1
ATOM 801 C C . ASP A 1 99 ? -2.93 -22.609 9.164 1 96.81 99 ASP A C 1
ATOM 803 O O . ASP A 1 99 ? -2.518 -22.734 8.008 1 96.81 99 ASP A O 1
ATOM 807 N N . PRO A 1 100 ? -2.154 -22.219 10.172 1 94.62 100 PRO A N 1
ATOM 808 C CA . PRO A 1 100 ? -0.773 -21.812 9.906 1 94.62 100 PRO A CA 1
ATOM 809 C C . PRO A 1 100 ? 0.077 -22.938 9.328 1 94.62 100 PRO A C 1
ATOM 811 O O . PRO A 1 100 ? 1.097 -22.672 8.68 1 94.62 100 PRO A O 1
ATOM 814 N N . TYR A 1 101 ? -0.352 -24.156 9.453 1 95.81 101 TYR A N 1
ATOM 815 C CA . TYR A 1 101 ? 0.446 -25.297 8.984 1 95.81 101 TYR A CA 1
ATOM 816 C C . TYR A 1 101 ? -0.105 -25.844 7.68 1 95.81 101 TYR A C 1
ATOM 818 O O . TYR A 1 101 ? 0.478 -26.75 7.086 1 95.81 101 TYR A O 1
ATOM 826 N N . ASP A 1 102 ? -1.208 -25.344 7.18 1 97.94 102 ASP A N 1
ATOM 827 C CA . ASP A 1 102 ? -1.793 -25.766 5.914 1 97.94 102 ASP A CA 1
ATOM 828 C C . ASP A 1 102 ? -0.973 -25.266 4.73 1 97.94 102 ASP A C 1
ATOM 830 O O . ASP A 1 102 ? -0.854 -24.062 4.52 1 97.94 102 ASP A O 1
ATOM 834 N N . LYS A 1 103 ? -0.48 -26.125 3.926 1 97.38 103 LYS A N 1
ATOM 835 C CA . LYS A 1 103 ? 0.402 -25.766 2.82 1 97.38 103 LYS A CA 1
ATOM 836 C C . LYS A 1 103 ? -0.321 -25.875 1.481 1 97.38 103 LYS A C 1
ATOM 838 O O . LYS A 1 103 ? 0.308 -25.812 0.423 1 97.38 103 LYS A O 1
ATOM 843 N N . SER A 1 104 ? -1.6 -25.984 1.565 1 97.94 104 SER A N 1
ATOM 844 C CA . SER A 1 104 ? -2.373 -26.125 0.336 1 97.94 104 SER A CA 1
ATOM 845 C C . SER A 1 104 ? -2.33 -24.844 -0.493 1 97.94 104 SER A C 1
ATOM 847 O O . SER A 1 104 ? -2.02 -23.781 0.028 1 97.94 104 SER A O 1
ATOM 849 N N . VAL A 1 105 ? -2.654 -25 -1.706 1 98.31 105 VAL A N 1
ATOM 850 C CA . VAL A 1 105 ? -2.637 -23.875 -2.639 1 98.31 105 VAL A CA 1
ATOM 851 C C . VAL A 1 105 ? -3.629 -22.812 -2.182 1 98.31 105 VAL A C 1
ATOM 853 O O . VAL A 1 105 ? -3.289 -21.625 -2.115 1 98.31 105 VAL A O 1
ATOM 856 N N . SER A 1 106 ? -4.789 -23.234 -1.829 1 98.56 106 SER A N 1
ATOM 857 C CA . SER A 1 106 ? -5.832 -22.297 -1.426 1 98.56 106 SER A CA 1
ATOM 858 C C . SER A 1 106 ? -5.457 -21.578 -0.137 1 98.56 106 SER A C 1
ATOM 860 O O . SER A 1 106 ? -5.738 -20.391 0.019 1 98.56 106 SER A O 1
ATOM 862 N N . ALA A 1 107 ? -4.828 -22.266 0.726 1 98.62 107 ALA A N 1
ATOM 863 C CA . ALA A 1 107 ? -4.379 -21.641 1.961 1 98.62 107 ALA A CA 1
ATOM 864 C C . ALA A 1 107 ? -3.336 -20.562 1.673 1 98.62 107 ALA A C 1
ATOM 866 O O . ALA A 1 107 ? -3.369 -19.484 2.268 1 98.62 107 ALA A O 1
ATOM 867 N N . ASN A 1 108 ? -2.455 -20.859 0.783 1 98.69 108 ASN A N 1
ATOM 868 C CA . ASN A 1 108 ? -1.396 -19.922 0.445 1 98.69 108 ASN A CA 1
ATOM 869 C C . ASN A 1 108 ? -1.94 -18.703 -0.315 1 98.69 108 ASN A C 1
ATOM 871 O O . ASN A 1 108 ? -1.472 -17.594 -0.124 1 98.69 108 ASN A O 1
ATOM 875 N N . ILE A 1 109 ? -2.896 -18.875 -1.144 1 98.56 109 ILE A N 1
ATOM 876 C CA . ILE A 1 109 ? -3.568 -17.766 -1.817 1 98.56 109 ILE A CA 1
ATOM 877 C C . ILE A 1 109 ? -4.219 -16.859 -0.784 1 98.56 109 ILE A C 1
ATOM 879 O O . ILE A 1 109 ? -4.07 -15.633 -0.849 1 98.56 109 ILE A O 1
ATOM 883 N N . GLU A 1 110 ? -4.879 -17.453 0.199 1 98 110 GLU A N 1
ATOM 884 C CA . GLU A 1 110 ? -5.516 -16.703 1.278 1 98 110 GLU A CA 1
ATOM 885 C C . GLU A 1 110 ? -4.488 -15.922 2.088 1 98 110 GLU A C 1
ATOM 887 O O . GLU A 1 110 ? -4.742 -14.781 2.479 1 98 110 GLU A O 1
ATOM 892 N N . ARG A 1 111 ? -3.369 -16.484 2.291 1 97.56 111 ARG A N 1
ATOM 893 C CA . ARG A 1 111 ? -2.328 -15.812 3.064 1 97.56 111 ARG A CA 1
ATOM 894 C C . ARG A 1 111 ? -1.835 -14.555 2.348 1 97.56 111 ARG A C 1
ATOM 896 O O . ARG A 1 111 ? -1.632 -13.516 2.973 1 97.56 111 ARG A O 1
ATOM 903 N N . ILE A 1 112 ? -1.646 -14.672 1.055 1 96.75 112 ILE A N 1
ATOM 904 C CA . ILE A 1 112 ? -1.181 -13.523 0.284 1 96.75 112 ILE A CA 1
ATOM 905 C C . ILE A 1 112 ? -2.236 -12.422 0.312 1 96.75 112 ILE A C 1
ATOM 907 O O . ILE A 1 112 ? -1.911 -11.25 0.494 1 96.75 112 ILE A O 1
ATOM 911 N N . ARG A 1 113 ? -3.457 -12.797 0.12 1 94.62 113 ARG A N 1
ATOM 912 C CA . ARG A 1 113 ? -4.539 -11.82 0.206 1 94.62 113 ARG A CA 1
ATOM 913 C C . ARG A 1 113 ? -4.551 -11.133 1.566 1 94.62 113 ARG A C 1
ATOM 915 O O . ARG A 1 113 ? -4.699 -9.914 1.648 1 94.62 113 ARG A O 1
ATOM 922 N N . ASN A 1 114 ? -4.395 -11.914 2.643 1 93 114 ASN A N 1
ATOM 923 C CA . ASN A 1 114 ? -4.406 -11.375 3.998 1 93 114 ASN A CA 1
ATOM 924 C C . ASN A 1 114 ? -3.23 -10.43 4.238 1 93 114 ASN A C 1
ATOM 926 O O . ASN A 1 114 ? -3.379 -9.406 4.898 1 93 114 ASN A O 1
ATOM 930 N N . LEU A 1 115 ? -2.092 -10.812 3.746 1 91.56 115 LEU A N 1
ATOM 931 C CA . LEU A 1 115 ? -0.907 -9.977 3.871 1 91.56 115 LEU A CA 1
ATOM 932 C C . LEU A 1 115 ? -1.121 -8.625 3.189 1 91.56 115 LEU A C 1
ATOM 934 O O . LEU A 1 115 ? -0.798 -7.582 3.758 1 91.56 115 LEU A O 1
ATOM 938 N N . ARG A 1 116 ? -1.651 -8.648 2.113 1 88.44 116 ARG A N 1
ATOM 939 C CA . ARG A 1 116 ? -1.927 -7.414 1.385 1 88.44 116 ARG A CA 1
ATOM 940 C C . ARG A 1 116 ? -2.941 -6.555 2.129 1 88.44 116 ARG A C 1
ATOM 942 O O . ARG A 1 116 ? -2.785 -5.336 2.215 1 88.44 116 ARG A O 1
ATOM 949 N N . ASN A 1 117 ? -4.004 -7.191 2.615 1 84 117 ASN A N 1
ATOM 950 C CA . ASN A 1 117 ? -5.012 -6.453 3.371 1 84 117 ASN A CA 1
ATOM 951 C C . ASN A 1 117 ? -4.41 -5.789 4.609 1 84 117 ASN A C 1
ATOM 953 O O . ASN A 1 117 ? -4.75 -4.648 4.93 1 84 117 ASN A O 1
ATOM 957 N N . LYS A 1 118 ? -3.617 -6.527 5.242 1 82.25 118 LYS A N 1
ATOM 958 C CA . LYS A 1 118 ? -2.947 -5.973 6.414 1 82.25 118 LYS A CA 1
ATOM 959 C C . LYS A 1 118 ? -2.082 -4.773 6.039 1 82.25 118 LYS A C 1
ATOM 961 O O . LYS A 1 118 ? -2.102 -3.75 6.723 1 82.25 118 LYS A O 1
ATOM 966 N N . TRP A 1 119 ? -1.384 -4.918 4.957 1 77.88 119 TRP A N 1
ATOM 967 C CA . TRP A 1 119 ? -0.514 -3.846 4.484 1 77.88 119 TRP A CA 1
ATOM 968 C C . TRP A 1 119 ? -1.329 -2.627 4.062 1 77.88 119 TRP A C 1
ATOM 970 O O . TRP A 1 119 ? -0.941 -1.488 4.332 1 77.88 119 TRP A O 1
ATOM 980 N N . GLY A 1 120 ? -2.428 -2.807 3.467 1 74.19 120 GLY A N 1
ATOM 981 C CA . GLY A 1 120 ? -3.275 -1.722 3.002 1 74.19 120 GLY A CA 1
ATOM 982 C C . GLY A 1 120 ? -3.924 -0.945 4.133 1 74.19 120 GLY A C 1
ATOM 983 O O . GLY A 1 120 ? -4.406 0.17 3.928 1 74.19 120 GLY A O 1
ATOM 984 N N . HIS A 1 121 ? -3.85 -1.519 5.309 1 73.38 121 HIS A N 1
ATOM 985 C CA . HIS A 1 121 ? -4.508 -0.892 6.449 1 73.38 121 HIS A CA 1
ATOM 986 C C . HIS A 1 121 ? -3.5 -0.501 7.523 1 73.38 121 HIS A C 1
ATOM 988 O O . HIS A 1 121 ? -3.881 -0.181 8.648 1 73.38 121 HIS A O 1
ATOM 994 N N . PHE A 1 122 ? -2.311 -0.493 7.145 1 69.06 122 PHE A N 1
ATOM 995 C CA . PHE A 1 122 ? -1.277 -0.147 8.117 1 69.06 122 PHE A CA 1
ATOM 996 C C . PHE A 1 122 ? -1.433 1.296 8.578 1 69.06 122 PHE A C 1
ATOM 998 O O . PHE A 1 122 ? -1.706 2.188 7.773 1 69.06 122 PHE A O 1
ATOM 1005 N N . THR A 1 123 ? -1.354 1.394 9.883 1 69.75 123 THR A N 1
ATOM 1006 C CA . THR A 1 123 ? -1.454 2.727 10.461 1 69.75 123 THR A CA 1
ATOM 1007 C C . THR A 1 123 ? -0.095 3.199 10.969 1 69.75 123 THR A C 1
ATOM 1009 O O . THR A 1 123 ? 0.124 4.398 11.148 1 69.75 123 THR A O 1
ATOM 1012 N N . ASP A 1 124 ? 0.769 2.197 11.18 1 70.88 124 ASP A N 1
ATOM 1013 C CA . ASP A 1 124 ? 2.123 2.512 11.633 1 70.88 124 ASP A CA 1
ATOM 1014 C C . ASP A 1 124 ? 3.127 2.361 10.492 1 70.88 124 ASP A C 1
ATOM 1016 O O . ASP A 1 124 ? 3.188 1.313 9.844 1 70.88 124 ASP A O 1
ATOM 1020 N N . LEU A 1 125 ? 3.697 3.336 10.109 1 75.69 125 LEU A N 1
ATOM 1021 C CA . LEU A 1 125 ? 4.613 3.326 8.969 1 75.69 125 LEU A CA 1
ATOM 1022 C C . LEU A 1 125 ? 5.953 2.711 9.359 1 75.69 125 LEU A C 1
ATOM 1024 O O . LEU A 1 125 ? 7.008 3.178 8.922 1 75.69 125 LEU A O 1
ATOM 1028 N N . SER A 1 126 ? 5.875 1.748 10.273 1 82.88 126 SER A N 1
ATOM 1029 C CA . SER A 1 126 ? 7.125 1.108 10.664 1 82.88 126 SER A CA 1
ATOM 1030 C C . SER A 1 126 ? 6.906 -0.355 11.039 1 82.88 126 SER A C 1
ATOM 1032 O O . SER A 1 126 ? 5.812 -0.737 11.461 1 82.88 126 SER A O 1
ATOM 1034 N N . LEU A 1 127 ? 7.891 -1.117 10.734 1 90.44 127 LEU A N 1
ATOM 1035 C CA . LEU A 1 127 ? 7.91 -2.537 11.07 1 90.44 127 LEU A CA 1
ATOM 1036 C C . LEU A 1 127 ? 9.211 -2.914 11.773 1 90.44 127 LEU A C 1
ATOM 1038 O O . LEU A 1 127 ? 10.289 -2.795 11.195 1 90.44 127 LEU A O 1
ATOM 1042 N N . SER A 1 128 ? 9.078 -3.326 12.984 1 93.19 128 SER A N 1
ATOM 1043 C CA . SER A 1 128 ? 10.266 -3.723 13.742 1 93.19 128 SER A CA 1
ATOM 1044 C C . SER A 1 128 ? 10.992 -4.879 13.062 1 93.19 128 SER A C 1
ATOM 1046 O O . SER A 1 128 ? 10.406 -5.594 12.242 1 93.19 128 SER A O 1
ATOM 1048 N N . ASP A 1 129 ? 12.219 -5.145 13.492 1 94.56 129 ASP A N 1
ATOM 1049 C CA . ASP A 1 129 ? 13 -6.238 12.922 1 94.56 129 ASP A CA 1
ATOM 1050 C C . ASP A 1 129 ? 12.352 -7.59 13.227 1 94.56 129 ASP A C 1
ATOM 1052 O O . ASP A 1 129 ? 12.352 -8.492 12.391 1 94.56 129 ASP A O 1
ATOM 1056 N N . SER A 1 130 ? 11.852 -7.668 14.383 1 95.75 130 SER A N 1
ATOM 1057 C CA . SER A 1 130 ? 11.227 -8.93 14.773 1 95.75 130 SER A CA 1
ATOM 1058 C C . SER A 1 130 ? 9.977 -9.211 13.938 1 95.75 130 SER A C 1
ATOM 1060 O O . SER A 1 130 ? 9.797 -10.328 13.445 1 95.75 130 SER A O 1
ATOM 1062 N N . ASP A 1 131 ? 9.148 -8.234 13.797 1 93.5 131 ASP A N 1
ATOM 1063 C CA . ASP A 1 131 ? 7.941 -8.391 12.984 1 93.5 131 ASP A CA 1
ATOM 1064 C C . ASP A 1 131 ? 8.289 -8.648 11.523 1 93.5 131 ASP A C 1
ATOM 1066 O O . ASP A 1 131 ? 7.617 -9.43 10.852 1 93.5 131 ASP A O 1
ATOM 1070 N N . PHE A 1 132 ? 9.289 -7.992 11.078 1 96.12 132 PHE A N 1
ATOM 1071 C CA . PHE A 1 132 ? 9.75 -8.164 9.711 1 96.12 132 PHE A CA 1
ATOM 1072 C C . PHE A 1 132 ? 10.148 -9.609 9.445 1 96.12 132 PHE A C 1
ATOM 1074 O O . PHE A 1 132 ? 9.719 -10.203 8.453 1 96.12 132 PHE A O 1
ATOM 1081 N N . GLU A 1 133 ? 10.938 -10.141 10.328 1 97.06 133 GLU A N 1
ATOM 1082 C CA . GLU A 1 133 ? 11.406 -11.516 10.164 1 97.06 133 GLU A CA 1
ATOM 1083 C C . GLU A 1 133 ? 10.242 -12.5 10.172 1 97.06 133 GLU A C 1
ATOM 1085 O O . GLU A 1 133 ? 10.242 -13.469 9.406 1 97.06 133 GLU A O 1
ATOM 1090 N N . GLN A 1 134 ? 9.312 -12.211 10.961 1 95.44 134 GLN A N 1
ATOM 1091 C CA . GLN A 1 134 ? 8.148 -13.094 11.039 1 95.44 134 GLN A CA 1
ATOM 1092 C C . GLN A 1 134 ? 7.324 -13.031 9.758 1 95.44 134 GLN A C 1
ATOM 1094 O O . GLN A 1 134 ? 6.945 -14.062 9.203 1 95.44 134 GLN A O 1
ATOM 1099 N N . GLN A 1 135 ? 7.074 -11.883 9.305 1 95.12 135 GLN A N 1
ATOM 1100 C CA . GLN A 1 135 ? 6.293 -11.727 8.078 1 95.12 135 GLN A CA 1
ATOM 1101 C C . GLN A 1 135 ? 7.043 -12.273 6.871 1 95.12 135 GLN A C 1
ATOM 1103 O O . GLN A 1 135 ? 6.441 -12.883 5.984 1 95.12 135 GLN A O 1
ATOM 1108 N N . TRP A 1 136 ? 8.344 -12.055 6.926 1 97.62 136 TRP A N 1
ATOM 1109 C CA . TRP A 1 136 ? 9.141 -12.516 5.793 1 97.62 136 TRP A CA 1
ATOM 1110 C C . TRP A 1 136 ? 9.133 -14.039 5.699 1 97.62 136 TRP A C 1
ATOM 1112 O O . TRP A 1 136 ? 9.07 -14.602 4.602 1 97.62 136 TRP A O 1
ATOM 1122 N N . LYS A 1 137 ? 9.188 -14.641 6.832 1 97.06 137 LYS A N 1
ATOM 1123 C CA . LYS A 1 137 ? 9.125 -16.094 6.852 1 97.06 137 LYS A CA 1
ATOM 1124 C C . LYS A 1 137 ? 7.824 -16.609 6.238 1 97.06 137 LYS A C 1
ATOM 1126 O O . LYS A 1 137 ? 7.832 -17.562 5.461 1 97.06 137 LYS A O 1
ATOM 1131 N N . ILE A 1 138 ? 6.758 -16 6.555 1 97.06 138 ILE A N 1
ATOM 1132 C CA . ILE A 1 138 ? 5.449 -16.375 6.027 1 97.06 138 ILE A CA 1
ATOM 1133 C C . ILE A 1 138 ? 5.426 -16.172 4.516 1 97.06 138 ILE A C 1
ATOM 1135 O O . ILE A 1 138 ? 4.996 -17.047 3.764 1 97.06 138 ILE A O 1
ATOM 1139 N N . ILE A 1 139 ? 5.906 -15.023 4.09 1 98 139 ILE A N 1
ATOM 1140 C CA . ILE A 1 139 ? 5.945 -14.68 2.672 1 98 139 ILE A CA 1
ATOM 1141 C C . ILE A 1 139 ? 6.773 -15.719 1.914 1 98 139 ILE A C 1
ATOM 1143 O O . ILE A 1 139 ? 6.324 -16.266 0.901 1 98 139 ILE A O 1
ATOM 1147 N N . PHE A 1 140 ? 7.914 -16.016 2.479 1 98.25 140 PHE A N 1
ATOM 1148 C CA . PHE A 1 140 ? 8.844 -16.906 1.789 1 98.25 140 PHE A CA 1
ATOM 1149 C C . PHE A 1 140 ? 8.258 -18.312 1.676 1 98.25 140 PHE A C 1
ATOM 1151 O O . PHE A 1 140 ? 8.273 -18.906 0.598 1 98.25 140 PHE A O 1
ATOM 1158 N N . GLN A 1 141 ? 7.723 -18.812 2.727 1 98.12 141 GLN A N 1
ATOM 1159 C CA . GLN A 1 141 ? 7.152 -20.156 2.707 1 98.12 141 GLN A CA 1
ATOM 1160 C C . GLN A 1 141 ? 5.953 -20.234 1.766 1 98.12 141 GLN A C 1
ATOM 1162 O O . GLN A 1 141 ? 5.789 -21.219 1.039 1 98.12 141 GLN A O 1
ATOM 1167 N N . THR A 1 142 ? 5.129 -19.234 1.817 1 98.31 142 THR A N 1
ATOM 1168 C CA . THR A 1 142 ? 3.949 -19.188 0.964 1 98.31 142 THR A CA 1
ATOM 1169 C C . THR A 1 142 ? 4.344 -19.234 -0.51 1 98.31 142 THR A C 1
ATOM 1171 O O . THR A 1 142 ? 3.777 -20.016 -1.281 1 98.31 142 THR A O 1
ATOM 1174 N N . VAL A 1 143 ? 5.328 -18.453 -0.864 1 98.25 143 VAL A N 1
ATOM 1175 C CA . VAL A 1 143 ? 5.801 -18.406 -2.244 1 98.25 143 VAL A CA 1
ATOM 1176 C C . VAL A 1 143 ? 6.449 -19.734 -2.625 1 98.25 143 VAL A C 1
ATOM 1178 O O . VAL A 1 143 ? 6.227 -20.25 -3.723 1 98.25 143 VAL A O 1
ATOM 1181 N N . LYS A 1 144 ? 7.211 -20.234 -1.726 1 97.94 144 LYS A N 1
ATOM 1182 C CA . LYS A 1 144 ? 7.855 -21.531 -1.967 1 97.94 144 LYS A CA 1
ATOM 1183 C C . LYS A 1 144 ? 6.82 -22.609 -2.252 1 97.94 144 LYS A C 1
ATOM 1185 O O . LYS A 1 144 ? 6.965 -23.391 -3.201 1 97.94 144 LYS A O 1
ATOM 1190 N N . ASP A 1 145 ? 5.793 -22.672 -1.477 1 98.06 145 ASP A N 1
ATOM 1191 C CA . ASP A 1 145 ? 4.738 -23.672 -1.649 1 98.06 145 ASP A CA 1
ATOM 1192 C C . ASP A 1 145 ? 4.035 -23.5 -2.992 1 98.06 145 ASP A C 1
ATOM 1194 O O . ASP A 1 145 ? 3.756 -24.469 -3.684 1 98.06 145 ASP A O 1
ATOM 1198 N N . LEU A 1 146 ? 3.768 -22.297 -3.352 1 98.25 146 LEU A N 1
ATOM 1199 C CA . LEU A 1 146 ? 3.064 -22.047 -4.602 1 98.25 146 LEU A CA 1
ATOM 1200 C C . LEU A 1 146 ? 3.959 -22.344 -5.801 1 98.25 146 LEU A C 1
ATOM 1202 O O . LEU A 1 146 ? 3.484 -22.828 -6.828 1 98.25 146 LEU A O 1
ATOM 1206 N N . GLU A 1 147 ? 5.199 -22 -5.617 1 97.88 147 GLU A N 1
ATOM 1207 C CA . GLU A 1 147 ? 6.129 -22.375 -6.68 1 97.88 147 GLU A CA 1
ATOM 1208 C C . GLU A 1 147 ? 6.215 -23.891 -6.824 1 97.88 147 GLU A C 1
ATOM 1210 O O . GLU A 1 147 ? 6.367 -24.406 -7.934 1 97.88 147 GLU A O 1
ATOM 1215 N N . GLY A 1 148 ? 6.152 -24.547 -5.734 1 96.75 148 GLY A N 1
ATOM 1216 C CA . GLY A 1 148 ? 6.07 -25.984 -5.789 1 96.75 148 GLY A CA 1
ATOM 1217 C C . GLY A 1 148 ? 4.887 -26.484 -6.602 1 96.75 148 GLY A C 1
ATOM 1218 O O . GLY A 1 148 ? 5.023 -27.422 -7.398 1 96.75 148 GLY A O 1
ATOM 1219 N N . TYR A 1 149 ? 3.791 -25.906 -6.422 1 96.81 149 TYR A N 1
ATOM 1220 C CA . TYR A 1 149 ? 2.58 -26.234 -7.16 1 96.81 149 TYR A CA 1
ATOM 1221 C C . TYR A 1 149 ? 2.768 -25.984 -8.656 1 96.81 149 TYR A C 1
ATOM 1223 O O . TYR A 1 149 ? 2.246 -26.734 -9.484 1 96.81 149 TYR A O 1
ATOM 1231 N N . LEU A 1 150 ? 3.5 -24.953 -9 1 96.56 150 LEU A N 1
ATOM 1232 C CA . LEU A 1 150 ? 3.701 -24.547 -10.391 1 96.56 150 LEU A CA 1
ATOM 1233 C C . LEU A 1 150 ? 4.766 -25.422 -11.055 1 96.56 150 LEU A C 1
ATOM 1235 O O . LEU A 1 150 ? 4.918 -25.391 -12.281 1 96.56 150 LEU A O 1
ATOM 1239 N N . GLY A 1 151 ? 5.586 -26.266 -10.461 1 91.81 151 GLY A N 1
ATOM 1240 C CA . GLY A 1 151 ? 6.574 -27.141 -11.07 1 91.81 151 GLY A CA 1
ATOM 1241 C C . GLY A 1 151 ? 7.992 -26.844 -10.633 1 91.81 151 GLY A C 1
ATOM 1242 O O . GLY A 1 151 ? 8.938 -27 -11.406 1 91.81 151 GLY A O 1
ATOM 1243 N N . ALA A 1 152 ? 8.227 -26.422 -9.508 1 79 152 ALA A N 1
ATOM 1244 C CA . ALA A 1 152 ? 9.477 -26.297 -8.766 1 79 152 ALA A CA 1
ATOM 1245 C C . ALA A 1 152 ? 10.391 -25.25 -9.406 1 79 152 ALA A C 1
ATOM 1247 O O . ALA A 1 152 ? 11.516 -25.578 -9.805 1 79 152 ALA A O 1
ATOM 1248 N N . THR A 1 153 ? 9.883 -24.203 -9.688 1 87.31 153 THR A N 1
ATOM 1249 C CA . THR A 1 153 ? 10.742 -23.062 -10.016 1 87.31 153 THR A CA 1
ATOM 1250 C C . THR A 1 153 ? 11.148 -22.312 -8.75 1 87.31 153 THR A C 1
ATOM 1252 O O . THR A 1 153 ? 10.562 -22.516 -7.688 1 87.31 153 THR A O 1
ATOM 1255 N N . THR A 1 154 ? 12.195 -21.547 -8.875 1 93.25 154 THR A N 1
ATOM 1256 C CA . THR A 1 154 ? 12.656 -20.797 -7.715 1 93.25 154 THR A CA 1
ATOM 1257 C C . THR A 1 154 ? 12.789 -19.312 -8.047 1 93.25 154 THR A C 1
ATOM 1259 O O . THR A 1 154 ? 13.508 -18.594 -7.355 1 93.25 154 THR A O 1
ATOM 1262 N N . VAL A 1 155 ? 12.172 -18.922 -9.078 1 94.25 155 VAL A N 1
ATOM 1263 C CA . VAL A 1 155 ? 12.328 -17.562 -9.586 1 94.25 155 VAL A CA 1
ATOM 1264 C C . VAL A 1 155 ? 11.867 -16.562 -8.531 1 94.25 155 VAL A C 1
ATOM 1266 O O . VAL A 1 155 ? 12.547 -15.562 -8.281 1 94.25 155 VAL A O 1
ATOM 1269 N N . TYR A 1 156 ? 10.766 -16.828 -7.93 1 96.12 156 TYR A N 1
ATOM 1270 C CA . TYR A 1 156 ? 10.211 -15.875 -6.969 1 96.12 156 TYR A CA 1
ATOM 1271 C C . TYR A 1 156 ? 10.93 -15.984 -5.625 1 96.12 156 TYR A C 1
ATOM 1273 O O . TYR A 1 156 ? 11.102 -14.984 -4.926 1 96.12 156 TYR A O 1
ATOM 1281 N N . GLN A 1 157 ? 11.352 -17.219 -5.285 1 96.56 157 GLN A N 1
ATOM 1282 C CA . GLN A 1 157 ? 12.195 -17.359 -4.109 1 96.56 157 GLN A CA 1
ATOM 1283 C C . GLN A 1 157 ? 13.492 -16.562 -4.258 1 96.56 157 GLN A C 1
ATOM 1285 O O . GLN A 1 157 ? 13.914 -15.883 -3.326 1 96.56 157 GLN A O 1
ATOM 1290 N N . ASP A 1 158 ? 14.039 -16.641 -5.406 1 94.19 158 ASP A N 1
ATOM 1291 C CA . ASP A 1 158 ? 15.273 -15.906 -5.68 1 94.19 158 ASP A CA 1
ATOM 1292 C C . ASP A 1 158 ? 15.047 -14.398 -5.605 1 94.19 158 ASP A C 1
ATOM 1294 O O . ASP A 1 158 ? 15.875 -13.664 -5.066 1 94.19 158 ASP A O 1
ATOM 1298 N N . ALA A 1 159 ? 13.961 -14.016 -6.133 1 94.38 159 ALA A N 1
ATOM 1299 C CA . ALA A 1 159 ? 13.609 -12.602 -6.074 1 94.38 159 ALA A CA 1
ATOM 1300 C C . ALA A 1 159 ? 13.461 -12.133 -4.629 1 94.38 159 ALA A C 1
ATOM 1302 O O . ALA A 1 159 ? 13.93 -11.047 -4.27 1 94.38 159 ALA A O 1
ATOM 1303 N N . LEU A 1 160 ? 12.836 -12.93 -3.838 1 96.44 160 LEU A N 1
ATOM 1304 C CA . LEU A 1 160 ? 12.641 -12.578 -2.436 1 96.44 160 LEU A CA 1
ATOM 1305 C C . LEU A 1 160 ? 13.969 -12.523 -1.693 1 96.44 160 LEU A C 1
ATOM 1307 O O . LEU A 1 160 ? 14.188 -11.633 -0.87 1 96.44 160 LEU A O 1
ATOM 1311 N N . ASN A 1 161 ? 14.852 -13.492 -2 1 94.75 161 ASN A N 1
ATOM 1312 C CA . ASN A 1 161 ? 16.172 -13.492 -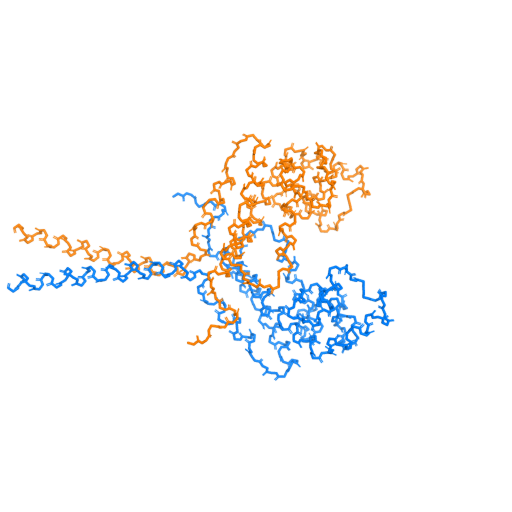1.373 1 94.75 161 ASN A CA 1
ATOM 1313 C C . ASN A 1 161 ? 16.953 -12.227 -1.712 1 94.75 161 ASN A C 1
ATOM 1315 O O . ASN A 1 161 ? 17.594 -11.641 -0.842 1 94.75 161 ASN A O 1
ATOM 1319 N N . ASN A 1 162 ? 16.875 -11.844 -2.867 1 92.5 162 ASN A N 1
ATOM 1320 C CA . ASN A 1 162 ? 17.547 -10.625 -3.281 1 92.5 162 ASN A CA 1
ATOM 1321 C C . ASN A 1 162 ? 16.922 -9.391 -2.641 1 92.5 162 ASN A C 1
ATOM 1323 O O . ASN A 1 162 ? 17.625 -8.5 -2.162 1 92.5 162 ASN A O 1
ATOM 1327 N N . LEU A 1 163 ? 15.625 -9.367 -2.59 1 93.62 163 LEU A N 1
ATOM 1328 C CA . LEU A 1 163 ? 14.891 -8.227 -2.053 1 93.62 163 LEU A CA 1
ATOM 1329 C C . LEU A 1 163 ? 15.156 -8.062 -0.56 1 93.62 163 LEU A C 1
ATOM 1331 O O . LEU A 1 163 ? 15.188 -6.941 -0.051 1 93.62 163 LEU A O 1
ATOM 1335 N N . LYS A 1 164 ? 15.297 -9.125 0.079 1 93.75 164 LYS A N 1
ATOM 1336 C CA . LYS A 1 164 ? 15.492 -9.078 1.525 1 93.75 164 LYS A CA 1
ATOM 1337 C C . LYS A 1 164 ? 16.781 -8.352 1.884 1 93.75 164 LYS A C 1
ATOM 1339 O O . LYS A 1 164 ? 16.875 -7.719 2.939 1 93.75 164 LYS A O 1
ATOM 1344 N N . THR A 1 165 ? 17.797 -8.312 0.959 1 88.94 165 THR A N 1
ATOM 1345 C CA . THR A 1 165 ? 19.109 -7.859 1.365 1 88.94 165 THR A CA 1
ATOM 1346 C C . THR A 1 165 ? 19.562 -6.664 0.528 1 88.94 165 THR A C 1
ATOM 1348 O O . THR A 1 165 ? 20.5 -5.957 0.893 1 88.94 165 THR A O 1
ATOM 1351 N N . CYS A 1 166 ? 18.906 -6.418 -0.509 1 85.56 166 CYS A N 1
ATOM 1352 C CA . CYS A 1 166 ? 19.359 -5.371 -1.419 1 85.56 166 CYS A CA 1
ATOM 1353 C C . CYS A 1 166 ? 19.094 -3.99 -0.829 1 85.56 166 CYS A C 1
ATOM 1355 O O . CYS A 1 166 ? 18.281 -3.84 0.076 1 85.56 166 CYS A O 1
ATOM 1357 N N . GLY A 1 167 ? 19.938 -2.98 -1.302 1 87.62 167 GLY A N 1
ATOM 1358 C CA . GLY A 1 167 ? 19.625 -1.602 -0.961 1 87.62 167 GLY A CA 1
ATOM 1359 C C . GLY A 1 167 ? 18.344 -1.103 -1.608 1 87.62 167 GLY A C 1
ATOM 1360 O O . GLY A 1 167 ? 18.125 -1.321 -2.801 1 87.62 167 GLY A O 1
ATOM 1361 N N . MET A 1 168 ? 17.531 -0.521 -0.864 1 89.19 168 MET A N 1
ATOM 1362 C CA . MET A 1 168 ? 16.188 -0.144 -1.329 1 89.19 168 MET A CA 1
ATOM 1363 C C . MET A 1 168 ? 16.219 1.235 -1.978 1 89.19 168 MET A C 1
ATOM 1365 O O . MET A 1 168 ? 15.211 1.677 -2.543 1 89.19 168 MET A O 1
ATOM 1369 N N . ASP A 1 169 ? 17.328 1.897 -1.962 1 90.19 169 ASP A N 1
ATOM 1370 C CA . ASP A 1 169 ? 17.531 3.211 -2.57 1 90.19 169 ASP A CA 1
ATOM 1371 C C . ASP A 1 169 ? 18.875 3.297 -3.279 1 90.19 169 ASP A C 1
ATOM 1373 O O . ASP A 1 169 ? 19.812 3.93 -2.779 1 90.19 169 ASP A O 1
ATOM 1377 N N . PRO A 1 170 ? 18.906 2.799 -4.418 1 83.94 170 PRO A N 1
ATOM 1378 C CA . PRO A 1 170 ? 20.203 2.689 -5.086 1 83.94 170 PRO A CA 1
ATOM 1379 C C . PRO A 1 170 ? 20.812 4.051 -5.426 1 83.94 170 PRO A C 1
ATOM 1381 O O . PRO A 1 170 ? 22.031 4.207 -5.422 1 83.94 170 PRO A O 1
ATOM 1384 N N . ASP A 1 171 ? 20.016 5.027 -5.664 1 82.75 171 ASP A N 1
ATOM 1385 C CA . ASP A 1 171 ? 20.547 6.336 -6.02 1 82.75 171 ASP A CA 1
ATOM 1386 C C . ASP A 1 171 ? 21.281 6.969 -4.84 1 82.75 171 ASP A C 1
ATOM 1388 O O . ASP A 1 171 ? 22.328 7.613 -5.02 1 82.75 171 ASP A O 1
ATOM 1392 N N . SER A 1 172 ? 20.719 6.797 -3.713 1 78.12 172 SER A N 1
ATOM 1393 C CA . SER A 1 172 ? 21.391 7.34 -2.537 1 78.12 172 SER A CA 1
ATOM 1394 C C . SER A 1 172 ? 22.734 6.652 -2.295 1 78.12 172 SER A C 1
ATOM 1396 O O . SER A 1 172 ? 23.703 7.297 -1.89 1 78.12 172 SER A O 1
ATOM 1398 N N . ILE A 1 173 ? 22.781 5.461 -2.609 1 74.19 173 ILE A N 1
ATOM 1399 C CA . ILE A 1 173 ? 24.016 4.699 -2.451 1 74.19 173 ILE A CA 1
ATOM 1400 C C . ILE A 1 173 ? 25.047 5.18 -3.463 1 74.19 173 ILE A C 1
ATOM 1402 O O . ILE A 1 173 ? 26.219 5.402 -3.113 1 74.19 173 ILE A O 1
ATOM 1406 N N . GLN A 1 174 ? 24.594 5.336 -4.613 1 74.38 174 GLN A N 1
ATOM 1407 C CA . GLN A 1 174 ? 25.5 5.766 -5.672 1 74.38 174 GLN A CA 1
ATOM 1408 C C . GLN A 1 174 ? 26.062 7.152 -5.387 1 74.38 174 GLN A C 1
ATOM 1410 O O . GLN A 1 174 ? 27.234 7.43 -5.688 1 74.38 174 GLN A O 1
ATOM 1415 N N . ALA A 1 175 ? 25.234 7.98 -4.848 1 72 175 ALA A N 1
ATOM 1416 C CA . ALA A 1 175 ? 25.719 9.312 -4.492 1 72 175 ALA A CA 1
ATOM 1417 C C . ALA A 1 175 ? 26.859 9.234 -3.479 1 72 175 ALA A C 1
ATOM 1419 O O . ALA A 1 175 ? 27.844 9.969 -3.58 1 72 175 ALA A O 1
ATOM 1420 N N . TYR A 1 176 ? 26.75 8.312 -2.646 1 73.44 176 TYR A N 1
ATOM 1421 C CA . TYR A 1 176 ? 27.781 8.172 -1.627 1 73.44 176 TYR A CA 1
ATOM 1422 C C . TYR A 1 176 ? 29.016 7.504 -2.199 1 73.44 176 TYR A C 1
ATOM 1424 O O . TYR A 1 176 ? 30.141 7.859 -1.838 1 73.44 176 TYR A O 1
ATOM 1432 N N . ILE A 1 177 ? 28.734 6.633 -3.084 1 70.38 177 ILE A N 1
ATOM 1433 C CA . ILE A 1 177 ? 29.859 5.988 -3.746 1 70.38 177 ILE A CA 1
ATOM 1434 C C . ILE A 1 177 ? 30.672 7.023 -4.531 1 70.38 177 ILE A C 1
ATOM 1436 O O . ILE A 1 177 ? 31.891 7.051 -4.465 1 70.38 177 ILE A O 1
ATOM 1440 N N . LYS A 1 178 ? 29.984 7.836 -5.172 1 72.25 178 LYS A N 1
ATOM 1441 C CA . LYS A 1 178 ? 30.641 8.891 -5.934 1 72.25 178 LYS A CA 1
ATOM 1442 C C . LYS A 1 178 ? 31.438 9.812 -5.016 1 72.25 178 LYS A C 1
ATOM 1444 O O . LYS A 1 178 ? 32.562 10.18 -5.332 1 72.25 178 LYS A O 1
ATOM 1449 N N . LYS A 1 179 ? 30.906 10.125 -3.953 1 71.75 179 LYS A N 1
ATOM 1450 C CA . LYS A 1 179 ? 31.609 10.969 -2.992 1 71.75 179 LYS A CA 1
ATOM 1451 C C . LYS A 1 179 ? 32.844 10.273 -2.465 1 71.75 179 LYS A C 1
ATOM 1453 O O . LYS A 1 179 ? 33.906 10.898 -2.316 1 71.75 179 LYS A O 1
ATOM 1458 N N . LEU A 1 180 ? 32.688 8.992 -2.279 1 70.94 180 LEU A N 1
ATOM 1459 C CA . LEU A 1 180 ? 33.812 8.227 -1.764 1 70.94 180 LEU A CA 1
ATOM 1460 C C . LEU A 1 180 ? 34.969 8.156 -2.787 1 70.94 180 LEU A C 1
ATOM 1462 O O . LEU A 1 180 ? 36.125 8.305 -2.436 1 70.94 180 LEU A O 1
ATOM 1466 N N . LEU A 1 181 ? 34.438 7.969 -3.955 1 70.44 181 LEU A N 1
ATOM 1467 C CA . LEU A 1 181 ? 35.438 7.895 -5.016 1 70.44 181 LEU A CA 1
ATOM 1468 C C . LEU A 1 181 ? 36.156 9.234 -5.184 1 70.44 181 LEU A C 1
ATOM 1470 O O . LEU A 1 181 ? 37.375 9.273 -5.391 1 70.44 181 LEU A O 1
ATOM 1474 N N . LEU A 1 182 ? 35.438 10.312 -5.031 1 69.12 182 LEU A N 1
ATOM 1475 C CA . LEU A 1 182 ? 36 11.648 -5.125 1 69.12 182 LEU A CA 1
ATOM 1476 C C . LEU A 1 182 ? 37 11.883 -3.994 1 69.12 182 LEU A C 1
ATOM 1478 O O . LEU A 1 182 ? 38.094 12.414 -4.223 1 69.12 182 LEU A O 1
ATOM 1482 N N . VAL A 1 183 ? 36.719 11.438 -2.885 1 68.81 183 VAL A N 1
ATOM 1483 C CA . VAL A 1 183 ? 37.562 11.664 -1.729 1 68.81 183 VAL A CA 1
ATOM 1484 C C . VAL A 1 183 ? 38.812 10.789 -1.831 1 68.81 183 VAL A C 1
ATOM 1486 O O . VAL A 1 183 ? 39.906 11.211 -1.478 1 68.81 183 VAL A O 1
ATOM 1489 N N . GLU A 1 184 ? 38.562 9.602 -2.258 1 68.88 184 GLU A N 1
ATOM 1490 C CA . GLU A 1 184 ? 39.719 8.711 -2.459 1 68.88 184 GLU A CA 1
ATOM 1491 C C . GLU A 1 184 ? 40.688 9.297 -3.467 1 68.88 184 GLU A C 1
ATOM 1493 O O . GLU A 1 184 ? 41.906 9.211 -3.279 1 68.88 184 GLU A O 1
ATOM 1498 N N . GLN A 1 185 ? 40.094 9.789 -4.496 1 73.62 185 GLN A N 1
ATOM 1499 C CA . GLN A 1 185 ? 40.969 10.438 -5.48 1 73.62 185 GLN A CA 1
ATOM 1500 C C . GLN A 1 185 ? 41.719 11.617 -4.863 1 73.62 185 GLN A C 1
ATOM 1502 O O . GLN A 1 185 ? 42.875 11.828 -5.148 1 73.62 185 GLN A O 1
ATOM 1507 N N . LEU A 1 186 ? 41.031 12.344 -4.066 1 65.75 186 LEU A N 1
ATOM 1508 C CA . LEU A 1 186 ? 41.656 13.477 -3.391 1 65.75 186 LEU A CA 1
ATOM 1509 C C . LEU A 1 186 ? 42.781 13.016 -2.473 1 65.75 186 LEU A C 1
ATOM 1511 O O . LEU A 1 186 ? 43.844 13.641 -2.418 1 65.75 186 LEU A O 1
ATOM 1515 N N . VAL A 1 187 ? 42.562 11.945 -1.819 1 66.19 187 VAL A N 1
ATOM 1516 C CA . VAL A 1 187 ? 43.562 11.398 -0.898 1 66.19 187 VAL A CA 1
ATOM 1517 C C . VAL A 1 187 ? 44.781 10.891 -1.681 1 66.19 187 VAL A C 1
ATOM 1519 O O . VAL A 1 187 ? 45.906 11.109 -1.273 1 66.19 187 VAL A O 1
ATOM 1522 N N . THR A 1 188 ? 44.344 10.164 -2.703 1 69.56 188 THR A N 1
ATOM 1523 C CA . THR A 1 188 ? 45.438 9.68 -3.545 1 69.56 188 THR A CA 1
ATOM 1524 C C . THR A 1 188 ? 46.281 10.844 -4.094 1 69.56 188 THR A C 1
ATOM 1526 O O . THR A 1 188 ? 47.5 10.781 -4.109 1 69.56 188 THR A O 1
ATOM 1529 N N . ASP A 1 189 ? 45.562 11.852 -4.488 1 66.38 189 ASP A N 1
ATOM 1530 C CA . ASP A 1 189 ? 46.219 13.031 -5.02 1 66.38 189 ASP A CA 1
ATOM 1531 C C . ASP A 1 189 ? 47.062 13.719 -3.945 1 66.38 189 ASP A C 1
ATOM 1533 O O . ASP A 1 189 ? 48.156 14.188 -4.219 1 66.38 189 ASP A O 1
ATOM 1537 N N . LEU A 1 190 ? 46.531 13.727 -2.789 1 62.22 190 LEU A N 1
ATOM 1538 C CA . LEU A 1 190 ? 47.25 14.336 -1.672 1 62.22 190 LEU A CA 1
ATOM 1539 C C . LEU A 1 190 ? 48.406 13.477 -1.239 1 62.22 190 LEU A C 1
ATOM 1541 O O . LEU A 1 190 ? 49.469 14.008 -0.845 1 62.22 190 LEU A O 1
ATOM 1545 N N . GLY A 1 191 ? 48.094 12.164 -1.227 1 59.12 191 GLY A N 1
ATOM 1546 C CA . GLY A 1 191 ? 49.188 11.258 -0.927 1 59.12 191 GLY A CA 1
ATOM 1547 C C . GLY A 1 191 ? 50.344 11.352 -1.928 1 59.12 191 GLY A C 1
ATOM 1548 O O . GLY A 1 191 ? 51.5 11.312 -1.55 1 59.12 191 GLY A O 1
ATOM 1549 N N . ASP A 1 192 ? 50.062 11.391 -3.162 1 59.75 192 ASP A N 1
ATOM 1550 C CA . ASP A 1 192 ? 51.062 11.562 -4.195 1 59.75 192 ASP A CA 1
ATOM 1551 C C . ASP A 1 192 ? 51.812 12.891 -4.027 1 59.75 192 ASP A C 1
ATOM 1553 O O . ASP A 1 192 ? 53.031 12.977 -4.266 1 59.75 192 ASP A O 1
ATOM 1557 N N . LEU A 1 193 ? 51.125 13.836 -3.586 1 47.56 193 LEU A N 1
ATOM 1558 C CA . LEU A 1 193 ? 51.75 15.125 -3.365 1 47.56 193 LEU A CA 1
ATOM 1559 C C . LEU A 1 193 ? 52.75 15.055 -2.223 1 47.56 193 LEU A C 1
ATOM 1561 O O . LEU A 1 193 ? 53.812 15.695 -2.271 1 47.56 193 LEU A O 1
ATOM 1565 N N . LYS A 1 194 ? 52.531 14.234 -1.328 1 50.34 194 LYS A N 1
ATOM 1566 C CA . LYS A 1 194 ? 53.469 14.055 -0.224 1 50.34 194 LYS A CA 1
ATOM 1567 C C . LYS A 1 194 ? 54.688 13.289 -0.678 1 50.34 194 LYS A C 1
ATOM 1569 O O . LYS A 1 194 ? 55.812 13.57 -0.231 1 50.34 194 LYS A O 1
ATOM 1574 N N . GLU A 1 195 ? 54.562 12.258 -1.392 1 49.94 195 GLU A N 1
ATOM 1575 C CA . GLU A 1 195 ? 55.719 11.562 -1.896 1 49.94 195 GLU A CA 1
ATOM 1576 C C . GLU A 1 195 ? 56.625 12.5 -2.713 1 49.94 195 GLU A C 1
ATOM 1578 O O . GLU A 1 195 ? 57.844 12.422 -2.646 1 49.94 195 GLU A O 1
ATOM 1583 N N . VAL A 1 196 ? 56.094 13.289 -3.387 1 41.94 196 VAL A N 1
ATOM 1584 C CA . VAL A 1 196 ? 56.906 14.203 -4.18 1 41.94 196 VAL A CA 1
ATOM 1585 C C . VAL A 1 196 ? 57.656 15.164 -3.26 1 41.94 196 VAL A C 1
ATOM 1587 O O . VAL A 1 196 ? 58.812 15.5 -3.506 1 41.94 196 VAL A O 1
ATOM 1590 N N . ARG A 1 197 ? 57.094 15.43 -2.283 1 39.12 197 ARG A N 1
ATOM 1591 C CA . ARG A 1 197 ? 57.812 16.359 -1.421 1 39.12 197 ARG A CA 1
ATOM 1592 C C . ARG A 1 197 ? 58.844 15.617 -0.559 1 39.12 197 ARG A C 1
ATOM 1594 O O . ARG A 1 197 ? 59.75 16.234 0.016 1 39.12 197 ARG A O 1
ATOM 1601 N N . SER A 1 198 ? 58.469 14.484 -0.197 1 39.47 198 SER A N 1
ATOM 1602 C CA . SER A 1 198 ? 59.5 13.773 0.573 1 39.47 198 SER A CA 1
ATOM 1603 C C . SER A 1 198 ? 60.656 13.367 -0.309 1 39.47 198 SER A C 1
ATOM 1605 O O . SER A 1 198 ? 61.688 12.867 0.187 1 39.47 198 SER A O 1
ATOM 1607 N N . CYS A 1 199 ? 60.438 13.484 -1.542 1 32.31 199 CYS A N 1
ATOM 1608 C CA . CYS A 1 199 ? 61.688 13.359 -2.297 1 32.31 199 CYS A CA 1
ATOM 1609 C C . CYS A 1 199 ? 62.406 14.703 -2.408 1 32.31 199 CYS A C 1
ATOM 1611 O O . CYS A 1 199 ? 61.75 15.742 -2.557 1 32.31 199 CYS A O 1
ATOM 1613 N N . MET B 1 1 ? 24.859 -8.305 -14.734 1 37.03 1 MET B N 1
ATOM 1614 C CA . MET B 1 1 ? 23.781 -9.258 -14.531 1 37.03 1 MET B CA 1
ATOM 1615 C C . MET B 1 1 ? 22.422 -8.602 -14.766 1 37.03 1 MET B C 1
ATOM 1617 O O . MET B 1 1 ? 22.25 -7.41 -14.5 1 37.03 1 MET B O 1
ATOM 1621 N N . ALA B 1 2 ? 21.641 -9.055 -15.609 1 46.47 2 ALA B N 1
ATOM 1622 C CA . ALA B 1 2 ? 20.406 -8.461 -16.094 1 46.47 2 ALA B CA 1
ATOM 1623 C C . ALA B 1 2 ? 19.484 -8.102 -14.938 1 46.47 2 ALA B C 1
ATOM 1625 O O . ALA B 1 2 ? 19.297 -8.891 -14.016 1 46.47 2 ALA B O 1
ATOM 1626 N N . LEU B 1 3 ? 19.203 -6.898 -14.727 1 58.44 3 LEU B N 1
ATOM 1627 C CA . LEU B 1 3 ? 18.359 -6.418 -13.641 1 58.44 3 LEU B CA 1
ATOM 1628 C C . LEU B 1 3 ? 17.031 -7.152 -13.633 1 58.44 3 LEU B C 1
ATOM 1630 O O . LEU B 1 3 ? 16.406 -7.332 -14.68 1 58.44 3 LEU B O 1
ATOM 1634 N N . SER B 1 4 ? 16.859 -7.879 -12.57 1 73.06 4 SER B N 1
ATOM 1635 C CA . SER B 1 4 ? 15.594 -8.586 -12.375 1 73.06 4 SER B CA 1
ATOM 1636 C C . SER B 1 4 ? 14.43 -7.617 -12.195 1 73.06 4 SER B C 1
ATOM 1638 O O . SER B 1 4 ? 14.641 -6.461 -11.82 1 73.06 4 SER B O 1
ATOM 1640 N N . LYS B 1 5 ? 13.312 -7.988 -12.672 1 84.75 5 LYS B N 1
ATOM 1641 C CA . LYS B 1 5 ? 12.039 -7.285 -12.539 1 84.75 5 LYS B CA 1
ATOM 1642 C C . LYS B 1 5 ? 11.82 -6.809 -11.109 1 84.75 5 LYS B C 1
ATOM 1644 O O . LYS B 1 5 ? 11.117 -5.82 -10.875 1 84.75 5 LYS B O 1
ATOM 1649 N N . TYR B 1 6 ? 12.602 -7.348 -10.18 1 89.75 6 TYR B N 1
ATOM 1650 C CA . TYR B 1 6 ? 12.312 -7.082 -8.773 1 89.75 6 TYR B CA 1
ATOM 1651 C C . TYR B 1 6 ? 13.43 -6.266 -8.133 1 89.75 6 TYR B C 1
ATOM 1653 O O . TYR B 1 6 ? 13.359 -5.93 -6.949 1 89.75 6 TYR B O 1
ATOM 1661 N N . ASP B 1 7 ? 14.391 -5.891 -9 1 88.44 7 ASP B N 1
ATOM 1662 C CA . ASP B 1 7 ? 15.516 -5.129 -8.461 1 88.44 7 ASP B CA 1
ATOM 1663 C C . ASP B 1 7 ? 15.07 -3.725 -8.047 1 88.44 7 ASP B C 1
ATOM 1665 O O . ASP B 1 7 ? 14.109 -3.186 -8.594 1 88.44 7 ASP B O 1
ATOM 1669 N N . SER B 1 8 ? 15.836 -3.211 -7.086 1 90 8 SER B N 1
ATOM 1670 C CA . SER B 1 8 ? 15.578 -1.831 -6.684 1 90 8 SER B CA 1
ATOM 1671 C C . SER B 1 8 ? 16.109 -0.847 -7.727 1 90 8 SER B C 1
ATOM 1673 O O . SER B 1 8 ? 17.234 -0.978 -8.203 1 90 8 SER B O 1
ATOM 1675 N N . THR B 1 9 ? 15.297 -0.023 -8.117 1 90.5 9 THR B N 1
ATOM 1676 C CA . THR B 1 9 ? 15.617 1.052 -9.047 1 90.5 9 THR B CA 1
ATOM 1677 C C . THR B 1 9 ? 15.109 2.393 -8.531 1 90.5 9 THR B C 1
ATOM 1679 O O . THR B 1 9 ? 14.469 2.453 -7.477 1 90.5 9 THR B O 1
ATOM 1682 N N . ARG B 1 10 ? 15.445 3.43 -9.227 1 92.19 10 ARG B N 1
ATOM 1683 C CA . ARG B 1 10 ? 14.906 4.75 -8.906 1 92.19 10 ARG B CA 1
ATOM 1684 C C . ARG B 1 10 ? 13.383 4.738 -8.953 1 92.19 10 ARG B C 1
ATOM 1686 O O . ARG B 1 10 ? 12.727 5.348 -8.102 1 92.19 10 ARG B O 1
ATOM 1693 N N . GLU B 1 11 ? 12.828 4.004 -9.836 1 92.38 11 GLU B N 1
ATOM 1694 C CA . GLU B 1 11 ? 11.383 3.961 -10.031 1 92.38 11 GLU B CA 1
ATOM 1695 C C . GLU B 1 11 ? 10.695 3.23 -8.883 1 92.38 11 GLU B C 1
ATOM 1697 O O . GLU B 1 11 ? 9.594 3.609 -8.469 1 92.38 11 GLU B O 1
ATOM 1702 N N . THR B 1 12 ? 11.32 2.191 -8.383 1 92 12 THR B N 1
ATOM 1703 C CA . THR B 1 12 ? 10.742 1.49 -7.242 1 92 12 THR B CA 1
ATOM 1704 C C . THR B 1 12 ? 10.852 2.334 -5.977 1 92 12 THR B C 1
ATOM 1706 O O . THR B 1 12 ? 9.969 2.295 -5.117 1 92 12 THR B O 1
ATOM 1709 N N . THR B 1 13 ? 11.906 3.109 -5.875 1 92 13 THR B N 1
ATOM 1710 C CA . THR B 1 13 ? 12.062 4.02 -4.746 1 92 13 THR B CA 1
ATOM 1711 C C . THR B 1 13 ? 11.016 5.125 -4.789 1 92 13 THR B C 1
ATOM 1713 O O . THR B 1 13 ? 10.477 5.516 -3.752 1 92 13 THR B O 1
ATOM 1716 N N . ASN B 1 14 ? 10.766 5.586 -5.992 1 92.56 14 ASN B N 1
ATOM 1717 C CA . ASN B 1 14 ? 9.703 6.57 -6.168 1 92.56 14 ASN B CA 1
ATOM 1718 C C . ASN B 1 14 ? 8.367 6.055 -5.633 1 92.56 14 ASN B C 1
ATOM 1720 O O . ASN B 1 14 ? 7.652 6.781 -4.938 1 92.56 14 ASN B O 1
ATOM 1724 N N . LEU B 1 15 ? 8.117 4.875 -5.945 1 90.75 15 LEU B N 1
ATOM 1725 C CA . LEU B 1 15 ? 6.859 4.277 -5.512 1 90.75 15 LEU B CA 1
ATOM 1726 C C . LEU B 1 15 ? 6.809 4.152 -3.99 1 90.75 15 LEU B C 1
ATOM 1728 O O . LEU B 1 15 ? 5.773 4.418 -3.375 1 90.75 15 LEU B O 1
ATOM 1732 N N . ALA B 1 16 ? 7.875 3.725 -3.412 1 8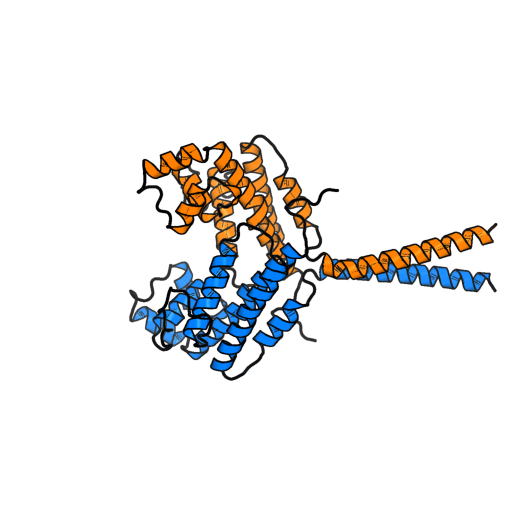9.62 16 ALA B N 1
ATOM 1733 C CA . ALA B 1 16 ? 7.949 3.615 -1.957 1 89.62 16 ALA B CA 1
ATOM 1734 C C . ALA B 1 16 ? 7.77 4.977 -1.294 1 89.62 16 ALA B C 1
ATOM 1736 O O . ALA B 1 16 ? 7.145 5.082 -0.234 1 89.62 16 ALA B O 1
ATOM 1737 N N . ARG B 1 17 ? 8.289 5.938 -1.907 1 92.06 17 ARG B N 1
ATOM 1738 C CA . ARG B 1 17 ? 8.188 7.293 -1.38 1 92.06 17 ARG B CA 1
ATOM 1739 C C . ARG B 1 17 ? 6.746 7.785 -1.399 1 92.06 17 ARG B C 1
ATOM 1741 O O . ARG B 1 17 ? 6.285 8.414 -0.442 1 92.06 17 ARG B O 1
ATOM 1748 N N . ILE B 1 18 ? 6.078 7.484 -2.459 1 92.25 18 ILE B N 1
ATOM 1749 C CA . ILE B 1 18 ? 4.676 7.871 -2.576 1 92.25 18 ILE B CA 1
ATOM 1750 C C . ILE B 1 18 ? 3.854 7.148 -1.512 1 92.25 18 ILE B C 1
ATOM 1752 O O . ILE B 1 18 ? 2.992 7.754 -0.868 1 92.25 18 ILE B O 1
ATOM 1756 N N . ALA B 1 19 ? 4.148 5.957 -1.356 1 89.94 19 ALA B N 1
ATOM 1757 C CA . ALA B 1 19 ? 3.43 5.184 -0.347 1 89.94 19 ALA B CA 1
ATOM 1758 C C . ALA B 1 19 ? 3.621 5.785 1.043 1 89.94 19 ALA B C 1
ATOM 1760 O O . ALA B 1 19 ? 2.666 5.895 1.815 1 89.94 19 ALA B O 1
ATOM 1761 N N . ARG B 1 20 ? 4.762 6.164 1.341 1 91.31 20 ARG B N 1
ATOM 1762 C CA . ARG B 1 20 ? 5.055 6.762 2.639 1 91.31 20 ARG B CA 1
ATOM 1763 C C . ARG B 1 20 ? 4.34 8.102 2.799 1 91.31 20 ARG B C 1
ATOM 1765 O O . ARG B 1 20 ? 3.891 8.445 3.895 1 91.31 20 ARG B O 1
ATOM 1772 N N . ALA B 1 21 ? 4.336 8.805 1.731 1 94.44 21 ALA B N 1
ATOM 1773 C CA . ALA B 1 21 ? 3.646 10.094 1.783 1 94.44 21 ALA B CA 1
ATOM 1774 C C . ALA B 1 21 ? 2.154 9.898 2.039 1 94.44 21 ALA B C 1
ATOM 1776 O O . ALA B 1 21 ? 1.555 10.633 2.828 1 94.44 21 ALA B O 1
ATOM 1777 N N . ILE B 1 22 ? 1.605 8.906 1.402 1 92.69 22 ILE B N 1
ATOM 1778 C CA . ILE B 1 22 ? 0.169 8.664 1.488 1 92.69 22 ILE B CA 1
ATOM 1779 C C . ILE B 1 22 ? -0.181 8.117 2.871 1 92.69 22 ILE B C 1
ATOM 1781 O O . ILE B 1 22 ? -1.075 8.641 3.541 1 92.69 22 ILE B O 1
ATOM 1785 N N . LEU B 1 23 ? 0.552 7.168 3.311 1 89.44 23 LEU B N 1
ATOM 1786 C CA . LEU B 1 23 ? 0.209 6.457 4.535 1 89.44 23 LEU B CA 1
ATOM 1787 C C . LEU B 1 23 ? 0.66 7.238 5.766 1 89.44 23 LEU B C 1
ATOM 1789 O O . LEU B 1 23 ? 0.221 6.957 6.883 1 89.44 23 LEU B O 1
ATOM 1793 N N . GLY B 1 24 ? 1.444 8.211 5.59 1 91.88 24 GLY B N 1
ATOM 1794 C CA . GLY B 1 24 ? 1.923 9.047 6.676 1 91.88 24 GLY B CA 1
ATOM 1795 C C . GLY B 1 24 ? 1.271 10.422 6.711 1 91.88 24 GLY B C 1
ATOM 1796 O O . GLY B 1 24 ? 0.125 10.555 7.145 1 91.88 24 GLY B O 1
ATOM 1797 N N . PRO B 1 25 ? 2.025 11.391 6.125 1 94.56 25 PRO B N 1
ATOM 1798 C CA . PRO B 1 25 ? 1.522 12.766 6.242 1 94.56 25 PRO B CA 1
ATOM 1799 C C . PRO B 1 25 ? 0.101 12.914 5.707 1 94.56 25 PRO B C 1
ATOM 1801 O O . PRO B 1 25 ? -0.705 13.648 6.285 1 94.56 25 PRO B O 1
ATOM 1804 N N . CYS B 1 26 ? -0.259 12.242 4.609 1 96 26 CYS B N 1
ATOM 1805 C CA . CYS B 1 26 ? -1.592 12.398 4.039 1 96 26 CYS B CA 1
ATOM 1806 C C . CYS B 1 26 ? -2.656 11.852 4.984 1 96 26 CYS B C 1
ATOM 1808 O O . CYS B 1 26 ? -3.703 12.477 5.172 1 96 26 CYS B O 1
ATOM 1810 N N . VAL B 1 27 ? -2.434 10.766 5.547 1 94.75 27 VAL B N 1
ATOM 1811 C CA . VAL B 1 27 ? -3.412 10.18 6.457 1 94.75 27 VAL B CA 1
ATOM 1812 C C . VAL B 1 27 ? -3.432 10.961 7.766 1 94.75 27 VAL B C 1
ATOM 1814 O O . VAL B 1 27 ? -4.496 11.18 8.352 1 94.75 27 VAL B O 1
ATOM 1817 N N . ASP B 1 28 ? -2.264 11.383 8.203 1 94.88 28 ASP B N 1
ATOM 1818 C CA . ASP B 1 28 ? -2.18 12.094 9.477 1 94.88 28 ASP B CA 1
ATOM 1819 C C . ASP B 1 28 ? -2.914 13.43 9.406 1 94.88 28 ASP B C 1
ATOM 1821 O O . ASP B 1 28 ? -3.533 13.852 10.383 1 94.88 28 ASP B O 1
ATOM 1825 N N . VAL B 1 29 ? -2.799 14.07 8.32 1 97.31 29 VAL B N 1
ATOM 1826 C CA . VAL B 1 29 ? -3.527 15.328 8.211 1 97.31 29 VAL B CA 1
ATOM 1827 C C . VAL B 1 29 ? -5.031 15.062 8.258 1 97.31 29 VAL B C 1
ATOM 1829 O O . VAL B 1 29 ? -5.789 15.859 8.812 1 97.31 29 VAL B O 1
ATOM 1832 N N . LEU B 1 30 ? -5.492 13.945 7.699 1 97.12 30 LEU B N 1
ATOM 1833 C CA . LEU B 1 30 ? -6.898 13.57 7.789 1 97.12 30 LEU B CA 1
ATOM 1834 C C . LEU B 1 30 ? -7.297 13.297 9.234 1 97.12 30 LEU B C 1
ATOM 1836 O O . LEU B 1 30 ? -8.406 13.633 9.648 1 97.12 30 LEU B O 1
ATOM 1840 N N . ARG B 1 31 ? -6.418 12.672 9.922 1 96.62 31 ARG B N 1
ATOM 1841 C CA . ARG B 1 31 ? -6.68 12.438 11.336 1 96.62 31 ARG B CA 1
ATOM 1842 C C . ARG B 1 31 ? -6.855 13.758 12.086 1 96.62 31 ARG B C 1
ATOM 1844 O O . ARG B 1 31 ? -7.742 13.883 12.93 1 96.62 31 ARG B O 1
ATOM 1851 N N . ASP B 1 32 ? -6.047 14.711 11.742 1 97.12 32 ASP B N 1
ATOM 1852 C CA . ASP B 1 32 ? -6.16 16.031 12.375 1 97.12 32 ASP B CA 1
ATOM 1853 C C . ASP B 1 32 ? -7.457 16.719 11.969 1 97.12 32 ASP B C 1
ATOM 1855 O O . ASP B 1 32 ? -8.062 17.438 12.766 1 97.12 32 ASP B O 1
ATOM 1859 N N . VAL B 1 33 ? -7.855 16.547 10.703 1 98 33 VAL B N 1
ATOM 1860 C CA . VAL B 1 33 ? -9.133 17.109 10.266 1 98 33 VAL B CA 1
ATOM 1861 C C . VAL B 1 33 ? -10.266 16.484 11.078 1 98 33 VAL B C 1
ATOM 1863 O O . VAL B 1 33 ? -11.164 17.203 11.547 1 98 33 VAL B O 1
ATOM 1866 N N . LEU B 1 34 ? -10.227 15.219 11.227 1 98.12 34 LEU B N 1
ATOM 1867 C CA . LEU B 1 34 ? -11.266 14.562 12.016 1 98.12 34 LEU B CA 1
ATOM 1868 C C . LEU B 1 34 ? -11.281 15.094 13.445 1 98.12 34 LEU B C 1
ATOM 1870 O O . LEU B 1 34 ? -12.344 15.352 14.008 1 98.12 34 LEU B O 1
ATOM 1874 N N . THR B 1 35 ? -10.094 15.242 13.984 1 97.19 35 THR B N 1
ATOM 1875 C CA . THR B 1 35 ? -9.969 15.766 15.344 1 97.19 35 THR B CA 1
ATOM 1876 C C . THR B 1 35 ? -10.609 17.141 15.461 1 97.19 35 THR B C 1
ATOM 1878 O O . THR B 1 35 ? -11.219 17.469 16.484 1 97.19 35 THR B O 1
ATOM 1881 N N . LYS B 1 36 ? -10.422 17.906 14.477 1 96.69 36 LYS B N 1
ATOM 1882 C CA . LYS B 1 36 ? -11.008 19.234 14.453 1 96.69 36 LYS B CA 1
ATOM 1883 C C . LYS B 1 36 ? -12.531 19.172 14.367 1 96.69 36 LYS B C 1
ATOM 1885 O O . LYS B 1 36 ? -13.234 19.984 14.969 1 96.69 36 LYS B O 1
ATOM 1890 N N . GLU B 1 37 ? -13.055 18.188 13.664 1 97.31 37 GLU B N 1
ATOM 1891 C CA . GLU B 1 37 ? -14.477 18.109 13.359 1 97.31 37 GLU B CA 1
ATOM 1892 C C . GLU B 1 37 ? -15.258 17.516 14.531 1 97.31 37 GLU B C 1
ATOM 1894 O O . GLU B 1 37 ? -16.422 17.859 14.758 1 97.31 37 GLU B O 1
ATOM 1899 N N . ILE B 1 38 ? -14.578 16.547 15.211 1 97.75 38 ILE B N 1
ATOM 1900 C CA . ILE B 1 38 ? -15.359 15.852 16.219 1 97.75 38 ILE B CA 1
ATOM 1901 C C . ILE B 1 38 ? -14.422 15.18 17.219 1 97.75 38 ILE B C 1
ATOM 1903 O O . ILE B 1 38 ? -13.383 14.633 16.844 1 97.75 38 ILE B O 1
ATOM 1907 N N . THR B 1 39 ? -14.797 15.195 18.5 1 97.19 39 THR B N 1
ATOM 1908 C CA . THR B 1 39 ? -14.023 14.492 19.516 1 97.19 39 THR B CA 1
ATOM 1909 C C . THR B 1 39 ? -14.344 13 19.516 1 97.19 39 THR B C 1
ATOM 1911 O O . THR B 1 39 ? -15.406 12.594 19.047 1 97.19 39 THR B O 1
ATOM 1914 N N . PRO B 1 40 ? -13.445 12.211 20 1 96.06 40 PRO B N 1
ATOM 1915 C CA . PRO B 1 40 ? -13.711 10.766 20.062 1 96.06 40 PRO B CA 1
ATOM 1916 C C . PRO B 1 40 ? -14.992 10.445 20.828 1 96.06 40 PRO B C 1
ATOM 1918 O O . PRO B 1 40 ? -15.734 9.539 20.453 1 96.06 40 PRO B O 1
ATOM 1921 N N . GLN B 1 41 ? -15.25 11.141 21.891 1 95.94 41 GLN B N 1
ATOM 1922 C CA . GLN B 1 41 ? -16.453 10.898 22.672 1 95.94 41 GLN B CA 1
ATOM 1923 C C . GLN B 1 41 ? -17.703 11.203 21.875 1 95.94 41 GLN B C 1
ATOM 1925 O O . GLN B 1 41 ? -18.656 10.422 21.875 1 95.94 41 GLN B O 1
ATOM 1930 N N . ASP B 1 42 ? -17.703 12.266 21.219 1 96.88 42 ASP B N 1
ATOM 1931 C CA . ASP B 1 42 ? -18.859 12.656 20.438 1 96.88 42 ASP B CA 1
ATOM 1932 C C . ASP B 1 42 ? -19.047 11.742 19.219 1 96.88 42 ASP B C 1
ATOM 1934 O O . ASP B 1 42 ? -20.172 11.492 18.781 1 96.88 42 ASP B O 1
ATOM 1938 N N . LEU B 1 43 ? -17.938 11.305 18.688 1 96.62 43 LEU B N 1
ATOM 1939 C CA . LEU B 1 43 ? -18 10.383 17.562 1 96.62 43 LEU B CA 1
ATOM 1940 C C . LEU B 1 43 ? -18.719 9.094 17.953 1 96.62 43 LEU B C 1
ATOM 1942 O O . LEU B 1 43 ? -19.562 8.594 17.219 1 96.62 43 LEU B O 1
ATOM 1946 N N . LYS B 1 44 ? -18.422 8.609 19.094 1 94.81 44 LYS B N 1
ATOM 1947 C CA . LYS B 1 44 ? -19.094 7.414 19.609 1 94.81 44 LYS B CA 1
ATOM 1948 C C . LYS B 1 44 ? -20.594 7.641 19.734 1 94.81 44 LYS B C 1
ATOM 1950 O O . LYS B 1 44 ? -21.391 6.773 19.391 1 94.81 44 LYS B O 1
ATOM 1955 N N . LYS B 1 45 ? -20.922 8.75 20.234 1 94.94 45 LYS B N 1
ATOM 1956 C CA . LYS B 1 45 ? -22.328 9.094 20.359 1 94.94 45 LYS B CA 1
ATOM 1957 C C . LYS B 1 45 ? -23.016 9.156 19 1 94.94 45 LYS B C 1
ATOM 1959 O O . LYS B 1 45 ? -24.141 8.68 18.844 1 94.94 45 LYS B O 1
ATOM 1964 N N . GLU B 1 46 ? -22.297 9.781 18.109 1 94.69 46 GLU B N 1
ATOM 1965 C CA . GLU B 1 46 ? -22.797 9.922 16.75 1 94.69 46 GLU B CA 1
ATOM 1966 C C . GLU B 1 46 ? -23.062 8.555 16.125 1 94.69 46 GLU B C 1
ATOM 1968 O O . GLU B 1 46 ? -24.109 8.359 15.477 1 94.69 46 GLU B O 1
ATOM 1973 N N . ILE B 1 47 ? -22.188 7.648 16.281 1 94.38 47 ILE B N 1
ATOM 1974 C CA . ILE B 1 47 ? -22.297 6.305 15.711 1 94.38 47 ILE B CA 1
ATOM 1975 C C . ILE B 1 47 ? -23.484 5.586 16.344 1 94.38 47 ILE B C 1
ATOM 1977 O O . ILE B 1 47 ? -24.25 4.906 15.648 1 94.38 47 ILE B O 1
ATOM 1981 N N . ASN B 1 48 ? -23.641 5.785 17.641 1 92.62 48 ASN B N 1
ATOM 1982 C CA . ASN B 1 48 ? -24.734 5.141 18.359 1 92.62 48 ASN B CA 1
ATOM 1983 C C . ASN B 1 48 ? -26.078 5.715 17.953 1 92.62 48 ASN B C 1
ATOM 1985 O O . ASN B 1 48 ? -27.078 4.996 17.906 1 92.62 48 ASN B O 1
ATOM 1989 N N . LYS B 1 49 ? -26.062 6.895 17.719 1 94 49 LYS B N 1
ATOM 1990 C CA . LYS B 1 49 ? -27.297 7.586 17.344 1 94 49 LYS B CA 1
ATOM 1991 C C . LYS B 1 49 ? -27.734 7.191 15.945 1 94 49 LYS B C 1
ATOM 1993 O O . LYS B 1 49 ? -28.938 7.113 15.664 1 94 49 LYS B O 1
ATOM 1998 N N . TYR B 1 50 ? -26.781 6.977 15.016 1 93.25 50 TYR B N 1
ATOM 1999 C CA . TYR B 1 50 ? -27.078 6.672 13.625 1 93.25 50 TYR B CA 1
ATOM 2000 C C . TYR B 1 50 ? -26.359 5.406 13.172 1 93.25 50 TYR B C 1
ATOM 2002 O O . TYR B 1 50 ? -25.516 5.449 12.273 1 93.25 50 TYR B O 1
ATOM 2010 N N . PRO B 1 51 ? -26.656 4.305 13.594 1 88.94 51 PRO B N 1
ATOM 2011 C CA . PRO B 1 51 ? -25.922 3.072 13.289 1 88.94 51 PRO B CA 1
ATOM 2012 C C . PRO B 1 51 ? -26 2.693 11.812 1 88.94 51 PRO B C 1
ATOM 2014 O O . PRO B 1 51 ? -25.062 2.084 11.281 1 88.94 51 PRO B O 1
ATOM 2017 N N . ASP B 1 52 ? -27 3.117 11.117 1 90.06 52 ASP B N 1
ATOM 2018 C CA . ASP B 1 52 ? -27.141 2.766 9.703 1 90.06 52 ASP B CA 1
ATOM 2019 C C . ASP B 1 52 ? -26.234 3.619 8.828 1 90.06 52 ASP B C 1
ATOM 2021 O O . ASP B 1 52 ? -25.844 3.197 7.734 1 90.06 52 ASP B O 1
ATOM 2025 N N . LYS B 1 53 ? -25.953 4.777 9.305 1 89.12 53 LYS B N 1
ATOM 2026 C CA . LYS B 1 53 ? -25.094 5.711 8.586 1 89.12 53 LYS B CA 1
ATOM 2027 C C . LYS B 1 53 ? -23.625 5.293 8.695 1 89.12 53 LYS B C 1
ATOM 2029 O O . LYS B 1 53 ? -22.844 5.539 7.777 1 89.12 53 LYS B O 1
ATOM 2034 N N . TYR B 1 54 ? -23.344 4.664 9.812 1 90.69 54 TYR B N 1
ATOM 2035 C CA . TYR B 1 54 ? -21.969 4.285 10.094 1 90.69 54 TYR B CA 1
ATOM 2036 C C . TYR B 1 54 ? -21.828 2.771 10.211 1 90.69 54 TYR B C 1
ATOM 2038 O O . TYR B 1 54 ? -21.672 2.242 11.312 1 90.69 54 TYR B O 1
ATOM 2046 N N . ARG B 1 55 ? -21.766 2.029 9.148 1 86.69 55 ARG B N 1
ATOM 2047 C CA . ARG B 1 55 ? -21.609 0.58 9.141 1 86.69 55 ARG B CA 1
ATOM 2048 C C . ARG B 1 55 ? -20.141 0.189 9.188 1 86.69 55 ARG B C 1
ATOM 2050 O O . ARG B 1 55 ? -19.453 0.213 8.164 1 86.69 55 ARG B O 1
ATOM 2057 N N . ILE B 1 56 ? -19.703 -0.094 10.406 1 87.19 56 ILE B N 1
ATOM 2058 C CA . ILE B 1 56 ? -18.297 -0.448 10.578 1 87.19 56 ILE B CA 1
ATOM 2059 C C . ILE B 1 56 ? -18.188 -1.884 11.086 1 87.19 56 ILE B C 1
ATOM 2061 O O . ILE B 1 56 ? -19.109 -2.395 11.734 1 87.19 56 ILE B O 1
ATOM 2065 N N . SER B 1 57 ? -17.156 -2.518 10.766 1 84.75 57 SER B N 1
ATOM 2066 C CA . SER B 1 57 ? -16.906 -3.895 11.18 1 84.75 57 SER B CA 1
ATOM 2067 C C . SER B 1 57 ? -16.641 -3.982 12.68 1 84.75 57 SER B C 1
ATOM 2069 O O . SER B 1 57 ? -16.453 -2.961 13.344 1 84.75 57 SER B O 1
ATOM 2071 N N . LYS B 1 58 ? -16.656 -5.234 13.148 1 85.81 58 LYS B N 1
ATOM 2072 C CA . LYS B 1 58 ? -16.344 -5.469 14.555 1 85.81 58 LYS B CA 1
ATOM 2073 C C . LYS B 1 58 ? -14.961 -4.941 14.914 1 85.81 58 LYS B C 1
ATOM 2075 O O . LYS B 1 58 ? -14.781 -4.316 15.961 1 85.81 58 LYS B O 1
ATOM 2080 N N . HIS B 1 59 ? -14.062 -5.133 14.062 1 83.38 59 HIS B N 1
ATOM 2081 C CA . HIS B 1 59 ? -12.695 -4.66 14.281 1 83.38 59 HIS B CA 1
ATOM 2082 C C . HIS B 1 59 ? -12.641 -3.139 14.312 1 83.38 59 HIS B C 1
ATOM 2084 O O . HIS B 1 59 ? -11.992 -2.553 15.18 1 83.38 59 HIS B O 1
ATOM 2090 N N . GLN B 1 60 ? -13.289 -2.535 13.43 1 88.62 60 GLN B N 1
ATOM 2091 C CA . GLN B 1 60 ? -13.312 -1.078 13.375 1 88.62 60 GLN B CA 1
ATOM 2092 C C . GLN B 1 60 ? -13.984 -0.492 14.609 1 88.62 60 GLN B C 1
ATOM 2094 O O . GLN B 1 60 ? -13.57 0.557 15.109 1 88.62 60 GLN B O 1
ATOM 2099 N N . LYS B 1 61 ? -15.008 -1.189 15.047 1 90.5 61 LYS B N 1
ATOM 2100 C CA . LYS B 1 61 ? -15.68 -0.742 16.266 1 90.5 61 LYS B CA 1
ATOM 2101 C C . LYS B 1 61 ? -14.719 -0.731 17.453 1 90.5 61 LYS B C 1
ATOM 2103 O O . LYS B 1 61 ? -14.766 0.171 18.281 1 90.5 61 LYS B O 1
ATOM 2108 N N . GLN B 1 62 ? -13.93 -1.676 17.453 1 91.62 62 GLN B N 1
ATOM 2109 C CA . GLN B 1 62 ? -12.938 -1.732 18.516 1 91.62 62 GLN B CA 1
ATOM 2110 C C . GLN B 1 62 ? -11.953 -0.565 18.422 1 91.62 62 GLN B C 1
ATOM 2112 O O . GLN B 1 62 ? -11.602 0.04 19.438 1 91.62 62 GLN B O 1
ATOM 2117 N N . VAL B 1 63 ? -11.578 -0.291 17.312 1 90.12 63 VAL B N 1
ATOM 2118 C CA . VAL B 1 63 ? -10.648 0.802 17.062 1 90.12 63 VAL B CA 1
ATOM 2119 C C . VAL B 1 63 ? -11.281 2.129 17.469 1 90.12 63 VAL B C 1
ATOM 2121 O O . VAL B 1 63 ? -10.648 2.949 18.141 1 90.12 63 VAL B O 1
ATOM 2124 N N . VAL B 1 64 ? -12.492 2.246 17.141 1 93.69 64 VAL B N 1
ATOM 2125 C CA . VAL B 1 64 ? -13.227 3.469 17.453 1 93.69 64 VAL B CA 1
ATOM 2126 C C . VAL B 1 64 ? -13.398 3.59 18.969 1 93.69 64 VAL B C 1
ATOM 2128 O O . VAL B 1 64 ? -13.25 4.676 19.531 1 93.69 64 VAL B O 1
ATOM 2131 N N . ASN B 1 65 ? -13.68 2.494 19.578 1 92.44 65 ASN B N 1
ATOM 2132 C CA . ASN B 1 65 ? -13.93 2.486 21.016 1 92.44 65 ASN B CA 1
ATOM 2133 C C . ASN B 1 65 ? -12.68 2.869 21.812 1 92.44 65 ASN B C 1
ATOM 2135 O O . ASN B 1 65 ? -12.773 3.398 22.922 1 92.44 65 ASN B O 1
ATOM 2139 N N . ASN B 1 66 ? -11.57 2.656 21.25 1 92.81 66 ASN B N 1
ATOM 2140 C CA . ASN B 1 66 ? -10.328 3.055 21.906 1 92.81 66 ASN B CA 1
ATOM 2141 C C . ASN B 1 66 ? -10.172 4.57 21.938 1 92.81 66 ASN B C 1
ATOM 2143 O O . ASN B 1 66 ? -9.406 5.102 22.75 1 92.81 66 ASN B O 1
ATOM 2147 N N . GLY B 1 67 ? -10.828 5.25 21.047 1 91.5 67 GLY B N 1
ATOM 2148 C CA . GLY B 1 67 ? -10.875 6.703 21.031 1 91.5 67 GLY B CA 1
ATOM 2149 C C . GLY B 1 67 ? -9.594 7.34 20.547 1 91.5 67 GLY B C 1
ATOM 2150 O O . GLY B 1 67 ? -9.375 8.539 20.719 1 91.5 67 GLY B O 1
ATOM 2151 N N . ASP B 1 68 ? -8.703 6.539 20.016 1 93.69 68 ASP B N 1
ATOM 2152 C CA . ASP B 1 68 ? -7.418 7 19.516 1 93.69 68 ASP B CA 1
ATOM 2153 C C . ASP B 1 68 ? -7.43 7.109 17.984 1 93.69 68 ASP B C 1
ATOM 2155 O O . ASP B 1 68 ? -7.207 6.117 17.281 1 93.69 68 ASP B O 1
ATOM 2159 N N . TYR B 1 69 ? -7.535 8.312 17.469 1 95 69 TYR B N 1
ATOM 2160 C CA . TYR B 1 69 ? -7.668 8.547 16.031 1 95 69 TYR B CA 1
ATOM 2161 C C . TYR B 1 69 ? -6.387 8.164 15.297 1 95 69 TYR B C 1
ATOM 2163 O O . TYR B 1 69 ? -6.391 7.988 14.078 1 95 69 TYR B O 1
ATOM 2171 N N . SER B 1 70 ? -5.273 8.102 16.047 1 91.31 70 SER B N 1
ATOM 2172 C CA . SER B 1 70 ? -4.008 7.742 15.414 1 91.31 70 SER B CA 1
ATOM 2173 C C . SER B 1 70 ? -4.043 6.32 14.867 1 91.31 70 SER B C 1
ATOM 2175 O O . SER B 1 70 ? -3.191 5.938 14.062 1 91.31 70 SER B O 1
ATOM 2177 N N . LYS B 1 71 ? -5.102 5.559 15.195 1 90.5 71 LYS B N 1
ATOM 2178 C CA . LYS B 1 71 ? -5.215 4.168 14.758 1 90.5 71 LYS B CA 1
ATOM 2179 C C . LYS B 1 71 ? -6.227 4.027 13.625 1 90.5 71 LYS B C 1
ATOM 2181 O O . LYS B 1 71 ? -6.422 2.932 13.094 1 90.5 71 LYS B O 1
ATOM 2186 N N . PHE B 1 72 ? -6.801 5.074 13.25 1 93.88 72 PHE B N 1
ATOM 2187 C CA . PHE B 1 72 ? -7.758 5.027 12.148 1 93.88 72 PHE B CA 1
ATOM 2188 C C . PHE B 1 72 ? -7.035 4.961 10.805 1 93.88 72 PHE B C 1
ATOM 2190 O O . PHE B 1 72 ? -6.102 5.73 10.555 1 93.88 72 PHE B O 1
ATOM 2197 N N . ASP B 1 73 ? -7.41 4.078 10 1 90.31 73 ASP B N 1
ATOM 2198 C CA . ASP B 1 73 ? -6.875 4.051 8.648 1 90.31 73 ASP B CA 1
ATOM 2199 C C . ASP B 1 73 ? -7.684 4.953 7.715 1 90.31 73 ASP B C 1
ATOM 2201 O O . ASP B 1 73 ? -8.656 5.578 8.141 1 90.31 73 ASP B O 1
ATOM 2205 N N . ILE B 1 74 ? -7.285 5.004 6.523 1 91.56 74 ILE B N 1
ATOM 2206 C CA . ILE B 1 74 ? -7.844 5.965 5.578 1 91.56 74 ILE B CA 1
ATOM 2207 C C . ILE B 1 74 ? -9.305 5.633 5.309 1 91.56 74 ILE B C 1
ATOM 2209 O O . ILE B 1 74 ? -10.133 6.531 5.125 1 91.56 74 ILE B O 1
ATOM 2213 N N . SER B 1 75 ? -9.656 4.332 5.285 1 90.06 75 SER B N 1
ATOM 2214 C CA . SER B 1 75 ? -11.031 3.938 5.012 1 90.06 75 SER B CA 1
ATOM 2215 C C . SER B 1 75 ? -11.969 4.41 6.113 1 90.06 75 SER B C 1
ATOM 2217 O O . SER B 1 75 ? -13.047 4.949 5.836 1 90.06 75 SER B O 1
ATOM 2219 N N . LEU B 1 76 ? -11.555 4.164 7.262 1 93.38 76 LEU B N 1
ATOM 2220 C CA . LEU B 1 76 ? -12.344 4.586 8.414 1 93.38 76 LEU B CA 1
ATOM 2221 C C . LEU B 1 76 ? -12.445 6.105 8.484 1 93.38 76 LEU B C 1
ATOM 2223 O O . LEU B 1 76 ? -13.516 6.652 8.734 1 93.38 76 LEU B O 1
ATOM 2227 N N . LEU B 1 77 ? -11.359 6.773 8.266 1 95.94 77 LEU B N 1
ATOM 2228 C CA . LEU B 1 77 ? -11.328 8.234 8.273 1 95.94 77 LEU B CA 1
ATOM 2229 C C . LEU B 1 77 ? -12.258 8.805 7.215 1 95.94 77 LEU B C 1
ATOM 2231 O O . LEU B 1 77 ? -13.055 9.703 7.496 1 95.94 77 LEU B O 1
ATOM 2235 N N . TYR B 1 78 ? -12.172 8.258 6.055 1 96.12 78 TYR B N 1
ATOM 2236 C CA . TYR B 1 78 ? -13.016 8.719 4.957 1 96.12 78 TYR B CA 1
ATOM 2237 C C . TYR B 1 78 ? -14.492 8.523 5.285 1 96.12 78 TYR B C 1
ATOM 2239 O O . TYR B 1 78 ? -15.312 9.414 5.039 1 96.12 78 TYR B O 1
ATOM 2247 N N . MET B 1 79 ? -14.812 7.402 5.781 1 95.19 79 MET B N 1
ATOM 2248 C CA . MET B 1 79 ? -16.203 7.098 6.121 1 95.19 79 MET B CA 1
ATOM 2249 C C . MET B 1 79 ? -16.75 8.117 7.109 1 95.19 79 MET B C 1
ATOM 2251 O O . MET B 1 79 ? -17.859 8.633 6.926 1 95.19 79 MET B O 1
ATOM 2255 N N . PHE B 1 80 ? -16 8.492 8.07 1 96.88 80 PHE B N 1
ATOM 2256 C CA . PHE B 1 80 ? -16.484 9.422 9.078 1 96.88 80 PHE B CA 1
ATOM 2257 C C . PHE B 1 80 ? -16.531 10.844 8.523 1 96.88 80 PHE B C 1
ATOM 2259 O O . PHE B 1 80 ? -17.547 11.539 8.68 1 96.88 80 PHE B O 1
ATOM 2266 N N . LEU B 1 81 ? -15.555 11.266 7.859 1 97.44 81 LEU B N 1
ATOM 2267 C CA . LEU B 1 81 ? -15.461 12.641 7.395 1 97.44 81 LEU B CA 1
ATOM 2268 C C . LEU B 1 81 ? -16.547 12.945 6.367 1 97.44 81 LEU B C 1
ATOM 2270 O O . LEU B 1 81 ? -17.094 14.047 6.332 1 97.44 81 LEU B O 1
ATOM 2274 N N . ARG B 1 82 ? -16.828 11.977 5.59 1 96.19 82 ARG B N 1
ATOM 2275 C CA . ARG B 1 82 ? -17.859 12.18 4.582 1 96.19 82 ARG B CA 1
ATOM 2276 C C . ARG B 1 82 ? -19.25 12.188 5.215 1 96.19 82 ARG B C 1
ATOM 2278 O O . ARG B 1 82 ? -20.156 12.859 4.719 1 96.19 82 ARG B O 1
ATOM 2285 N N . ASN B 1 83 ? -19.469 11.555 6.352 1 95.25 83 ASN B N 1
ATOM 2286 C CA . ASN B 1 83 ? -20.812 11.32 6.859 1 95.25 83 ASN B CA 1
ATOM 2287 C C . ASN B 1 83 ? -21.141 12.242 8.039 1 95.25 83 ASN B C 1
ATOM 2289 O O . ASN B 1 83 ? -22.297 12.36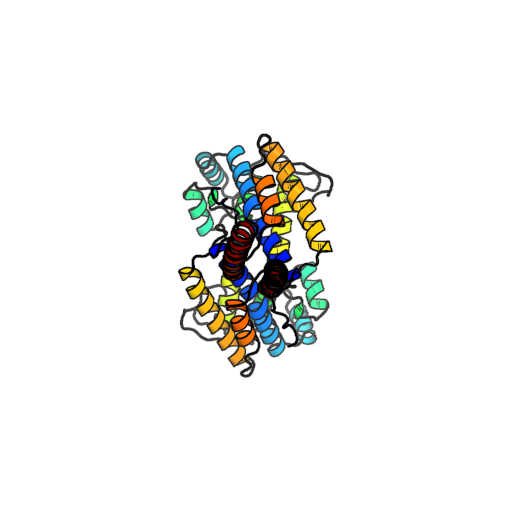7 8.43 1 95.25 83 ASN B O 1
ATOM 2293 N N . LEU B 1 84 ? -20.219 12.859 8.594 1 93.62 84 LEU B N 1
ATOM 2294 C CA . LEU B 1 84 ? -20.438 13.719 9.758 1 93.62 84 LEU B CA 1
ATOM 2295 C C . LEU B 1 84 ? -21.359 14.883 9.414 1 93.62 84 LEU B C 1
ATOM 2297 O O . LEU B 1 84 ? -22.031 15.422 10.289 1 93.62 84 LEU B O 1
ATOM 2301 N N . GLY B 1 85 ? -21.281 15.359 8.195 1 92.38 85 GLY B N 1
ATOM 2302 C CA . GLY B 1 85 ? -22.156 16.438 7.77 1 92.38 85 GLY B CA 1
ATOM 2303 C C . GLY B 1 85 ? -21.562 17.812 8.016 1 92.38 85 GLY B C 1
ATOM 2304 O O . GLY B 1 85 ? -22.094 18.812 7.527 1 92.38 85 GLY B O 1
ATOM 2305 N N . SER B 1 86 ? -20.516 17.859 8.719 1 94.56 86 SER B N 1
ATOM 2306 C CA . SER B 1 86 ? -19.906 19.141 9.047 1 94.56 86 SER B CA 1
ATOM 2307 C C . S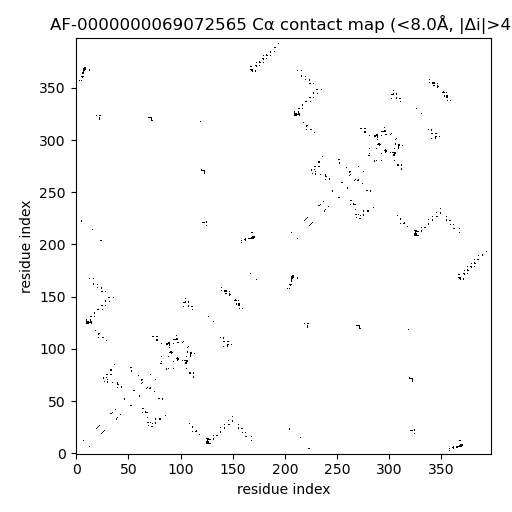ER B 1 86 ? -19.062 19.672 7.895 1 94.56 86 SER B C 1
ATOM 2309 O O . SER B 1 86 ? -18.781 20.875 7.828 1 94.56 86 SER B O 1
ATOM 2311 N N . ILE B 1 87 ? -18.609 18.828 7.02 1 96.69 87 ILE B N 1
ATOM 2312 C CA . ILE B 1 87 ? -17.797 19.219 5.863 1 96.69 87 ILE B CA 1
ATOM 2313 C C . ILE B 1 87 ? -18.672 19.219 4.609 1 96.69 87 ILE B C 1
ATOM 2315 O O . ILE B 1 87 ? -19.203 18.188 4.211 1 96.69 87 ILE B O 1
ATOM 2319 N N . PRO B 1 88 ? -18.766 20.391 4.043 1 96.81 88 PRO B N 1
ATOM 2320 C CA . PRO B 1 88 ? -19.594 20.469 2.826 1 96.81 88 PRO B CA 1
ATOM 2321 C C . PRO B 1 88 ? -19.047 19.594 1.699 1 96.81 88 PRO B C 1
ATOM 2323 O O . PRO B 1 88 ? -17.828 19.516 1.508 1 96.81 88 PRO B O 1
ATOM 2326 N N . GLU B 1 89 ? -19.906 19.031 1.015 1 96.88 89 GLU B N 1
ATOM 2327 C CA . GLU B 1 89 ? -19.562 18.188 -0.12 1 96.88 89 GLU B CA 1
ATOM 2328 C C . GLU B 1 89 ? -18.969 19 -1.266 1 96.88 89 GLU B C 1
ATOM 2330 O O . GLU B 1 89 ? -19.438 20.109 -1.55 1 96.88 89 GLU B O 1
ATOM 2335 N N . HIS B 1 90 ? -17.969 18.375 -1.902 1 97.38 90 HIS B N 1
ATOM 2336 C CA . HIS B 1 90 ? -17.406 19.062 -3.053 1 97.38 90 HIS B CA 1
ATOM 2337 C C . HIS B 1 90 ? -18.344 19 -4.254 1 97.38 90 HIS B C 1
ATOM 2339 O O . HIS B 1 90 ? -19.344 18.297 -4.223 1 97.38 90 HIS B O 1
ATOM 2345 N N . LYS B 1 91 ? -18.062 19.641 -5.344 1 95.75 91 LYS B N 1
ATOM 2346 C CA . LYS B 1 91 ? -18.984 19.922 -6.449 1 95.75 91 LYS B CA 1
ATOM 2347 C C . LYS B 1 91 ? -19.438 18.625 -7.113 1 95.75 91 LYS B C 1
ATOM 2349 O O . LYS B 1 91 ? -20.594 18.5 -7.523 1 95.75 91 LYS B O 1
ATOM 2354 N N . ASN B 1 92 ? -18.609 17.594 -7.25 1 96.88 92 ASN B N 1
ATOM 2355 C CA . ASN B 1 92 ? -18.922 16.344 -7.93 1 96.88 92 ASN B CA 1
ATOM 2356 C C . ASN B 1 92 ? -19.5 15.305 -6.969 1 96.88 92 ASN B C 1
ATOM 2358 O O . ASN B 1 92 ? -19.734 14.156 -7.352 1 96.88 92 ASN B O 1
ATOM 2362 N N . LYS B 1 93 ? -19.594 15.648 -5.73 1 96.38 93 LYS B N 1
ATOM 2363 C CA . LYS B 1 93 ? -20.219 14.812 -4.707 1 96.38 93 LYS B CA 1
ATOM 2364 C C . LYS B 1 93 ? -19.219 13.812 -4.141 1 96.38 93 LYS B C 1
ATOM 2366 O O . LYS B 1 93 ? -18.25 13.445 -4.809 1 96.38 93 LYS B O 1
ATOM 2371 N N . TRP B 1 94 ? -19.453 13.344 -2.979 1 95.94 94 TRP B N 1
ATOM 2372 C CA . TRP B 1 94 ? -18.625 12.336 -2.332 1 95.94 94 TRP B CA 1
ATOM 2373 C C . TRP B 1 94 ? -18.594 11.055 -3.15 1 95.94 94 TRP B C 1
ATOM 2375 O O . TRP B 1 94 ? -19.609 10.633 -3.701 1 95.94 94 TRP B O 1
ATOM 2385 N N . GLY B 1 95 ? -17.453 10.414 -3.207 1 94.06 95 GLY B N 1
ATOM 2386 C CA . GLY B 1 95 ? -17.328 9.133 -3.887 1 94.06 95 GLY B CA 1
ATOM 2387 C C . GLY B 1 95 ? -16.984 9.273 -5.355 1 94.06 95 GLY B C 1
ATOM 2388 O O . GLY B 1 95 ? -16.75 8.273 -6.039 1 94.06 95 GLY B O 1
ATOM 2389 N N . THR B 1 96 ? -16.938 10.508 -5.797 1 95.31 96 THR B N 1
ATOM 2390 C CA . THR B 1 96 ? -16.562 10.75 -7.188 1 95.31 96 THR B CA 1
ATOM 2391 C C . THR B 1 96 ? -15.266 11.562 -7.262 1 95.31 96 THR B C 1
ATOM 2393 O O . THR B 1 96 ? -14.852 12.164 -6.273 1 95.31 96 THR B O 1
ATOM 2396 N N . ASP B 1 97 ? -14.656 11.578 -8.445 1 94.75 97 ASP B N 1
ATOM 2397 C CA . ASP B 1 97 ? -13.43 12.344 -8.633 1 94.75 97 ASP B CA 1
ATOM 2398 C C . ASP B 1 97 ? -13.695 13.844 -8.562 1 94.75 97 ASP B C 1
ATOM 2400 O O . ASP B 1 97 ? -14.547 14.359 -9.289 1 94.75 97 ASP B O 1
ATOM 2404 N N . PRO B 1 98 ? -12.953 14.477 -7.742 1 97.31 98 PRO B N 1
ATOM 2405 C CA . PRO B 1 98 ? -13.148 15.93 -7.672 1 97.31 98 PRO B CA 1
ATOM 2406 C C . PRO B 1 98 ? -12.547 16.672 -8.867 1 97.31 98 PRO B C 1
ATOM 2408 O O . PRO B 1 98 ? -11.68 16.125 -9.555 1 97.31 98 PRO B O 1
ATOM 2411 N N . ASP B 1 99 ? -13.109 17.875 -9.086 1 96.88 99 ASP B N 1
ATOM 2412 C CA . ASP B 1 99 ? -12.461 18.797 -10.016 1 96.88 99 ASP B CA 1
ATOM 2413 C C . ASP B 1 99 ? -11.008 19.062 -9.609 1 96.88 99 ASP B C 1
ATOM 2415 O O . ASP B 1 99 ? -10.719 19.312 -8.438 1 96.88 99 ASP B O 1
ATOM 2419 N N . PRO B 1 100 ? -10.094 18.984 -10.578 1 94.75 100 PRO B N 1
ATOM 2420 C CA . PRO B 1 100 ? -8.672 19.156 -10.258 1 94.75 100 PRO B CA 1
ATOM 2421 C C . PRO B 1 100 ? -8.359 20.516 -9.648 1 94.75 100 PRO B C 1
ATOM 2423 O O . PRO B 1 100 ? -7.344 20.672 -8.961 1 94.75 100 PRO B O 1
ATOM 2426 N N . TYR B 1 101 ? -9.234 21.484 -9.805 1 95.88 101 TYR B N 1
ATOM 2427 C CA . TYR B 1 101 ? -8.961 22.828 -9.32 1 95.88 101 TYR B CA 1
ATOM 2428 C C . TYR B 1 101 ? -9.734 23.109 -8.039 1 95.88 101 TYR B C 1
ATOM 2430 O O . TYR B 1 101 ? -9.586 24.172 -7.43 1 95.88 101 TYR B O 1
ATOM 2438 N N . ASP B 1 102 ? -10.57 22.219 -7.586 1 97.94 102 ASP B N 1
ATOM 2439 C CA . ASP B 1 102 ? -11.328 22.375 -6.348 1 97.94 102 ASP B CA 1
ATOM 2440 C C . ASP B 1 102 ? -10.422 22.219 -5.129 1 97.94 102 ASP B C 1
ATOM 2442 O O . ASP B 1 102 ? -9.852 21.141 -4.906 1 97.94 102 ASP B O 1
ATOM 2446 N N . LYS B 1 103 ? -10.344 23.203 -4.309 1 97.44 103 LYS B N 1
ATOM 2447 C CA . LYS B 1 103 ? -9.43 23.203 -3.166 1 97.44 103 LYS B CA 1
ATOM 2448 C C . LYS B 1 103 ? -10.195 23 -1.857 1 97.44 103 LYS B C 1
ATOM 2450 O O . LYS B 1 103 ? -9.633 23.188 -0.774 1 97.44 103 LYS B O 1
ATOM 2455 N N . SER B 1 104 ? -11.406 22.609 -1.993 1 97.88 104 SER B N 1
ATOM 2456 C CA . SER B 1 104 ? -12.219 22.422 -0.797 1 97.88 104 SER B CA 1
ATOM 2457 C C . SER B 1 104 ? -11.719 21.266 0.046 1 97.88 104 SER B C 1
ATOM 2459 O O . SER B 1 104 ? -10.992 20.406 -0.45 1 97.88 104 SER B O 1
ATOM 2461 N N . VAL B 1 105 ? -12.125 21.266 1.241 1 98.31 105 VAL B N 1
ATOM 2462 C CA . VAL B 1 105 ? -11.711 20.234 2.186 1 98.31 105 VAL B CA 1
ATOM 2463 C C . VAL B 1 105 ? -12.188 18.859 1.701 1 98.31 105 VAL B C 1
ATOM 2465 O O . VAL B 1 105 ? -11.414 17.906 1.662 1 98.31 105 VAL B O 1
ATOM 2468 N N . SER B 1 106 ? -13.406 18.812 1.284 1 98.62 106 SER B N 1
ATOM 2469 C CA . SER B 1 106 ? -13.984 17.547 0.85 1 98.62 106 SER B CA 1
ATOM 2470 C C . SER B 1 106 ? -13.312 17.031 -0.417 1 98.62 106 SER B C 1
ATOM 2472 O O . SER B 1 106 ? -13.094 15.828 -0.571 1 98.62 106 SER B O 1
ATOM 2474 N N . ALA B 1 107 ? -12.977 17.922 -1.253 1 98.62 107 ALA B N 1
ATOM 2475 C CA . ALA B 1 107 ? -12.266 17.516 -2.463 1 98.62 107 ALA B CA 1
ATOM 2476 C C . ALA B 1 107 ? -10.898 16.938 -2.123 1 98.62 107 ALA B C 1
ATOM 2478 O O . ALA B 1 107 ? -10.484 15.93 -2.707 1 98.62 107 ALA B O 1
ATOM 2479 N N . ASN B 1 108 ? -10.242 17.562 -1.202 1 98.69 108 ASN B N 1
ATOM 2480 C CA . ASN B 1 108 ? -8.914 17.109 -0.814 1 98.69 108 ASN B CA 1
ATOM 2481 C C . ASN B 1 108 ? -8.969 15.773 -0.065 1 98.69 108 ASN B C 1
ATOM 2483 O O . ASN B 1 108 ? -8.094 14.93 -0.229 1 98.69 108 ASN B O 1
ATOM 2487 N N . ILE B 1 109 ? -9.938 15.547 0.725 1 98.56 109 ILE B N 1
ATOM 2488 C CA . ILE B 1 109 ? -10.148 14.258 1.382 1 98.56 109 ILE B CA 1
ATOM 2489 C C . ILE B 1 109 ? -10.352 13.172 0.331 1 98.56 109 ILE B C 1
ATOM 2491 O O . ILE B 1 109 ? -9.742 12.102 0.412 1 98.56 109 ILE B O 1
ATOM 2495 N N . GLU B 1 110 ? -11.172 13.477 -0.681 1 98.06 110 GLU B N 1
ATOM 2496 C CA . GLU B 1 110 ? -11.422 12.547 -1.779 1 98.06 110 GLU B CA 1
ATOM 2497 C C . GLU B 1 110 ? -10.133 12.227 -2.539 1 98.06 110 GLU B C 1
ATOM 2499 O O . GLU B 1 110 ? -9.906 11.086 -2.932 1 98.06 110 GLU B O 1
ATOM 2504 N N . ARG B 1 111 ? -9.305 13.18 -2.707 1 97.62 111 ARG B N 1
ATOM 2505 C CA . ARG B 1 111 ? -8.055 12.977 -3.432 1 97.62 111 ARG B CA 1
ATOM 2506 C C . ARG B 1 111 ? -7.141 12.016 -2.684 1 97.62 111 ARG B C 1
ATOM 2508 O O . ARG B 1 111 ? -6.523 11.141 -3.293 1 97.62 111 ARG B O 1
ATOM 2515 N N . ILE B 1 112 ? -7.059 12.18 -1.381 1 96.75 112 ILE B N 1
ATOM 2516 C CA . ILE B 1 112 ? -6.215 11.297 -0.583 1 96.75 112 ILE B CA 1
ATOM 2517 C C . ILE B 1 112 ? -6.75 9.875 -0.646 1 96.75 112 ILE B C 1
ATOM 2519 O O . ILE B 1 112 ? -5.984 8.922 -0.806 1 96.75 112 ILE B O 1
ATOM 2523 N N . ARG B 1 113 ? -8.023 9.734 -0.51 1 94.69 113 ARG B N 1
ATOM 2524 C CA . ARG B 1 113 ? -8.633 8.422 -0.632 1 94.69 113 ARG B CA 1
ATOM 2525 C C . ARG B 1 113 ? -8.32 7.793 -1.987 1 94.69 113 ARG B C 1
ATOM 2527 O O . ARG B 1 113 ? -7.973 6.613 -2.068 1 94.69 113 ARG B O 1
ATOM 2534 N N . ASN B 1 114 ? -8.453 8.578 -3.062 1 93.06 114 ASN B N 1
ATOM 2535 C CA . ASN B 1 114 ? -8.203 8.094 -4.414 1 93.06 114 ASN B CA 1
ATOM 2536 C C . ASN B 1 114 ? -6.742 7.688 -4.602 1 93.06 114 ASN B C 1
ATOM 2538 O O . ASN B 1 114 ? -6.449 6.688 -5.262 1 93.06 114 ASN B O 1
ATOM 2542 N N . LEU B 1 115 ? -5.855 8.484 -4.07 1 91.75 115 LEU B N 1
ATOM 2543 C CA . LEU B 1 115 ? -4.434 8.18 -4.141 1 91.75 115 LEU B CA 1
ATOM 2544 C C . LEU B 1 115 ? -4.129 6.848 -3.461 1 91.75 115 LEU B C 1
ATOM 2546 O O . LEU B 1 115 ? -3.4 6.016 -4.008 1 91.75 115 LEU B O 1
ATOM 2550 N N . ARG B 1 116 ? -4.672 6.648 -2.404 1 88.5 116 ARG B N 1
ATOM 2551 C CA . ARG B 1 116 ? -4.469 5.398 -1.681 1 88.5 116 ARG B CA 1
ATOM 2552 C C . ARG B 1 116 ? -5.035 4.215 -2.459 1 88.5 116 ARG B C 1
ATOM 2554 O O . ARG B 1 116 ? -4.41 3.156 -2.533 1 88.5 116 ARG B O 1
ATOM 2561 N N . ASN B 1 117 ? -6.238 4.383 -2.994 1 84 117 ASN B N 1
ATOM 2562 C CA . ASN B 1 117 ? -6.848 3.318 -3.783 1 84 117 ASN B CA 1
ATOM 2563 C C . ASN B 1 117 ? -5.984 2.955 -4.988 1 84 117 ASN B C 1
ATOM 2565 O O . ASN B 1 117 ? -5.836 1.776 -5.32 1 84 117 ASN B O 1
ATOM 2569 N N . LYS B 1 118 ? -5.523 3.951 -5.598 1 82.75 118 LYS B N 1
ATOM 2570 C CA . LYS B 1 118 ? -4.645 3.717 -6.738 1 82.75 118 LYS B CA 1
ATOM 2571 C C . LYS B 1 118 ? -3.395 2.947 -6.316 1 82.75 118 LYS B C 1
ATOM 2573 O O . LYS B 1 118 ? -2.99 1.997 -6.992 1 82.75 118 LYS B O 1
ATOM 2578 N N . TRP B 1 119 ? -2.854 3.336 -5.207 1 78.19 119 TRP B N 1
ATOM 2579 C CA . TRP B 1 119 ? -1.652 2.684 -4.695 1 78.19 119 TRP B CA 1
ATOM 2580 C C . TRP B 1 119 ? -1.946 1.242 -4.293 1 78.19 119 TRP B C 1
ATOM 2582 O O . TRP B 1 119 ? -1.133 0.346 -4.527 1 78.19 119 TRP B O 1
ATOM 2592 N N . GLY B 1 120 ? -3.055 0.995 -3.752 1 74.31 120 GLY B N 1
ATOM 2593 C CA . GLY B 1 120 ? -3.434 -0.339 -3.314 1 74.31 120 GLY B CA 1
ATOM 2594 C C . GLY B 1 120 ? -3.674 -1.298 -4.465 1 74.31 120 GLY B C 1
ATOM 2595 O O . GLY B 1 120 ? -3.686 -2.516 -4.273 1 74.31 120 GLY B O 1
ATOM 2596 N N . HIS B 1 121 ? -3.785 -0.75 -5.641 1 73.31 121 HIS B N 1
ATOM 2597 C CA . HIS B 1 121 ? -4.098 -1.575 -6.801 1 73.31 121 HIS B CA 1
ATOM 2598 C C . HIS B 1 121 ? -2.975 -1.526 -7.832 1 73.31 121 HIS B C 1
ATOM 2600 O O . HIS B 1 121 ? -3.158 -1.947 -8.977 1 73.31 121 HIS B O 1
ATOM 2606 N N . PHE B 1 122 ? -1.886 -1.074 -7.41 1 68.94 122 PHE B N 1
ATOM 2607 C CA . PHE B 1 122 ? -0.76 -0.98 -8.336 1 68.94 122 PHE B CA 1
ATOM 2608 C C . PHE B 1 122 ? -0.326 -2.365 -8.797 1 68.94 122 PHE B C 1
ATOM 2610 O O . PHE B 1 122 ? -0.252 -3.301 -8 1 68.94 122 PHE B O 1
ATOM 2617 N N . THR B 1 123 ? -0.161 -2.402 -10.086 1 69.81 123 THR B N 1
ATOM 2618 C CA . THR B 1 123 ? 0.296 -3.658 -10.672 1 69.81 123 THR B CA 1
ATOM 2619 C C . THR B 1 123 ? 1.756 -3.555 -11.102 1 69.81 123 THR B C 1
ATOM 2621 O O . THR B 1 123 ? 2.447 -4.566 -11.227 1 69.81 123 THR B O 1
ATOM 2624 N N . ASP B 1 124 ? 2.137 -2.297 -11.336 1 71.19 124 ASP B N 1
ATOM 2625 C CA . ASP B 1 124 ? 3.525 -2.055 -11.719 1 71.19 124 ASP B CA 1
ATOM 2626 C C . ASP B 1 124 ? 4.344 -1.549 -10.531 1 71.19 124 ASP B C 1
ATOM 2628 O O . ASP B 1 124 ? 3.949 -0.589 -9.867 1 71.19 124 ASP B O 1
ATOM 2632 N N . LEU B 1 125 ? 5.238 -2.221 -10.125 1 75.88 125 LEU B N 1
ATOM 2633 C CA . LEU B 1 125 ? 6.035 -1.876 -8.945 1 75.88 125 LEU B CA 1
ATOM 2634 C C . LEU B 1 125 ? 7.043 -0.782 -9.281 1 75.88 125 LEU B C 1
ATOM 2636 O O . LEU B 1 125 ? 8.18 -0.811 -8.789 1 75.88 125 LEU B O 1
ATOM 2640 N N . SER B 1 126 ? 6.617 0.095 -10.188 1 82.69 126 SER B N 1
ATOM 2641 C CA . SER B 1 126 ? 7.535 1.175 -10.531 1 82.69 126 SER B CA 1
ATOM 2642 C C . SER B 1 126 ? 6.777 2.443 -10.914 1 82.69 126 SER B C 1
ATOM 2644 O O . SER B 1 126 ? 5.637 2.375 -11.375 1 82.69 126 SER B O 1
ATOM 2646 N N . LEU B 1 127 ? 7.371 3.52 -10.586 1 90.44 127 LEU B N 1
ATOM 2647 C CA . LEU B 1 127 ? 6.844 4.836 -10.922 1 90.44 127 LEU B CA 1
ATOM 2648 C C . LEU B 1 127 ? 7.918 5.699 -11.578 1 90.44 127 LEU B C 1
ATOM 2650 O O . LEU B 1 127 ? 8.938 6.012 -10.953 1 90.44 127 LEU B O 1
ATOM 2654 N N . SER B 1 128 ? 7.695 6.043 -12.812 1 93.25 128 SER B N 1
ATOM 2655 C CA . SER B 1 128 ? 8.656 6.879 -13.523 1 93.25 128 SER B CA 1
ATOM 2656 C C . SER B 1 128 ? 8.844 8.219 -12.828 1 93.25 128 SER B C 1
ATOM 2658 O O . SER B 1 128 ? 8 8.641 -12.039 1 93.25 128 SER B O 1
ATOM 2660 N N . ASP B 1 129 ? 9.891 8.945 -13.203 1 94.81 129 ASP B N 1
ATOM 2661 C CA . ASP B 1 129 ? 10.164 10.25 -12.617 1 94.81 129 ASP B CA 1
ATOM 2662 C C . ASP B 1 129 ? 9.055 11.242 -12.961 1 94.81 129 ASP B C 1
ATOM 2664 O O . ASP B 1 129 ? 8.672 12.07 -12.125 1 94.81 129 ASP B O 1
ATOM 2668 N N . SER B 1 130 ? 8.602 11.133 -14.125 1 95.88 130 SER B N 1
ATOM 2669 C CA . SER B 1 130 ? 7.551 12.055 -14.547 1 95.88 130 SER B CA 1
ATOM 2670 C C . SER B 1 130 ? 6.266 11.812 -13.766 1 95.88 130 SER B C 1
ATOM 2672 O O . SER B 1 130 ? 5.633 12.766 -13.297 1 95.88 130 SER B O 1
ATOM 2674 N N . ASP B 1 131 ? 5.879 10.586 -13.641 1 93.5 131 ASP B N 1
ATOM 2675 C CA . ASP B 1 131 ? 4.676 10.25 -12.883 1 93.5 131 ASP B CA 1
ATOM 2676 C C . ASP B 1 131 ? 4.84 10.609 -11.406 1 93.5 131 ASP B C 1
ATOM 2678 O O . ASP B 1 131 ? 3.887 11.062 -10.766 1 93.5 131 ASP B O 1
ATOM 2682 N N . PHE B 1 132 ? 6 10.398 -10.938 1 96.12 132 PHE B N 1
ATOM 2683 C CA . PHE B 1 132 ? 6.297 10.727 -9.547 1 96.12 132 PHE B CA 1
ATOM 2684 C C . PHE B 1 132 ? 6.086 12.211 -9.281 1 96.12 132 PHE B C 1
ATOM 2686 O O . PHE B 1 132 ? 5.414 12.586 -8.32 1 96.12 132 PHE B O 1
ATOM 2693 N N . GLU B 1 133 ? 6.641 13.016 -10.141 1 97.25 133 GLU B N 1
ATOM 2694 C CA . GLU B 1 133 ? 6.523 14.461 -9.961 1 97.25 133 GLU B CA 1
ATOM 2695 C C . GLU B 1 133 ? 5.066 14.914 -10.023 1 97.25 133 GLU B C 1
ATOM 2697 O O . GLU B 1 133 ? 4.652 15.789 -9.266 1 97.25 133 GLU B O 1
ATOM 2702 N N . GLN B 1 134 ? 4.355 14.281 -10.852 1 95.62 134 GLN B N 1
ATOM 2703 C CA . GLN B 1 134 ? 2.947 14.633 -10.977 1 95.62 134 GLN B CA 1
ATOM 2704 C C . GLN B 1 134 ? 2.166 14.242 -9.727 1 95.62 134 GLN B C 1
ATOM 2706 O O . GLN B 1 134 ? 1.388 15.039 -9.203 1 95.62 134 GLN B O 1
ATOM 2711 N N . GLN B 1 135 ? 2.365 13.086 -9.266 1 95.19 135 GLN B N 1
ATOM 2712 C CA . GLN B 1 135 ? 1.661 12.625 -8.078 1 95.19 135 GLN B CA 1
ATOM 2713 C C . GLN B 1 135 ? 2.09 13.414 -6.844 1 95.19 135 GLN B C 1
ATOM 2715 O O . GLN B 1 135 ? 1.261 13.742 -5.992 1 95.19 135 GLN B O 1
ATOM 2720 N N . TRP B 1 136 ? 3.377 13.727 -6.848 1 97.69 136 TRP B N 1
ATOM 2721 C CA . TRP B 1 136 ? 3.881 14.453 -5.688 1 97.69 136 TRP B CA 1
ATOM 2722 C C . TRP B 1 136 ? 3.273 15.844 -5.609 1 97.69 136 TRP B C 1
ATOM 2724 O O . TRP B 1 136 ? 2.959 16.328 -4.523 1 97.69 136 TRP B O 1
ATOM 2734 N N . LYS B 1 137 ? 3.131 16.438 -6.734 1 97.31 137 LYS B N 1
ATOM 2735 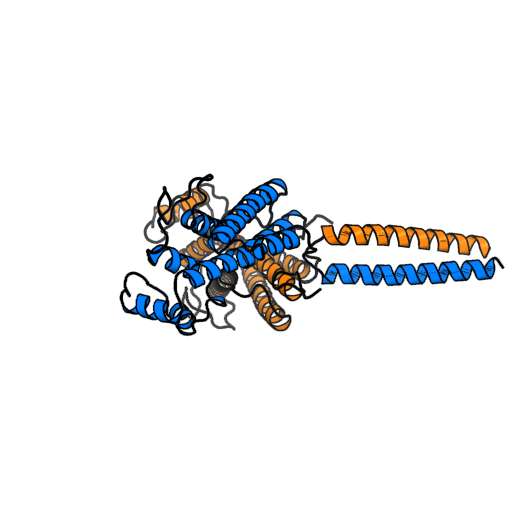C CA . LYS B 1 137 ? 2.506 17.75 -6.77 1 97.31 137 LYS B CA 1
ATOM 2736 C C . LYS B 1 137 ? 1.088 17.703 -6.211 1 97.31 137 LYS B C 1
ATOM 2738 O O . LYS B 1 137 ? 0.686 18.578 -5.445 1 97.31 137 LYS B O 1
ATOM 2743 N N . ILE B 1 138 ? 0.354 16.734 -6.57 1 97.19 138 ILE B N 1
ATOM 2744 C CA . ILE B 1 138 ? -1.015 16.562 -6.094 1 97.19 138 ILE B CA 1
ATOM 2745 C C . ILE B 1 138 ? -1.011 16.344 -4.582 1 97.19 138 ILE B C 1
ATOM 2747 O O . ILE B 1 138 ? -1.779 16.984 -3.854 1 97.19 138 ILE B O 1
ATOM 2751 N N . ILE B 1 139 ? -0.136 15.492 -4.129 1 98 139 ILE B N 1
ATOM 2752 C CA . ILE B 1 139 ? -0.02 15.18 -2.707 1 98 139 ILE B CA 1
ATOM 2753 C C . ILE B 1 139 ? 0.305 16.453 -1.925 1 98 139 ILE B C 1
ATOM 2755 O O . ILE B 1 139 ? -0.361 16.766 -0.936 1 98 139 ILE B O 1
ATOM 2759 N N . PHE B 1 140 ? 1.263 17.172 -2.441 1 98.38 140 PHE B N 1
ATOM 2760 C CA . PHE B 1 140 ? 1.736 18.344 -1.724 1 98.38 140 PHE B CA 1
ATOM 2761 C C . PHE B 1 140 ? 0.646 19.406 -1.646 1 98.38 140 PHE B C 1
ATOM 2763 O O . PHE B 1 140 ? 0.382 19.953 -0.574 1 98.38 140 PHE B O 1
ATOM 2770 N N . GLN B 1 141 ? -0.004 19.672 -2.721 1 98.19 141 GLN B N 1
ATOM 2771 C CA . GLN B 1 141 ? -1.054 20.688 -2.736 1 98.19 141 GLN B CA 1
ATOM 2772 C C . GLN B 1 141 ? -2.225 20.281 -1.846 1 98.19 141 GLN B C 1
ATOM 2774 O O . GLN B 1 141 ? -2.793 21.109 -1.139 1 98.19 141 GLN B O 1
ATOM 2779 N N . THR B 1 142 ? -2.586 19.047 -1.912 1 98.38 142 THR B N 1
ATOM 2780 C CA . THR B 1 142 ? -3.686 18.516 -1.108 1 98.38 142 THR B CA 1
ATOM 2781 C C . THR B 1 142 ? -3.406 18.703 0.38 1 98.38 142 THR B C 1
ATOM 2783 O O . THR B 1 142 ? -4.262 19.203 1.12 1 98.38 142 THR B O 1
ATOM 2786 N N . VAL B 1 143 ? -2.207 18.391 0.774 1 98.25 143 VAL B N 1
ATOM 2787 C CA . VAL B 1 143 ? -1.809 18.516 2.172 1 98.25 143 VAL B CA 1
ATOM 2788 C C . VAL B 1 143 ? -1.743 19.984 2.566 1 98.25 143 VAL B C 1
ATOM 2790 O O . VAL B 1 143 ? -2.195 20.359 3.65 1 98.25 143 VAL B O 1
ATOM 2793 N N . LYS B 1 144 ? -1.206 20.766 1.689 1 98 144 LYS B N 1
ATOM 2794 C CA . LYS B 1 144 ? -1.13 22.188 1.945 1 98 144 LYS B CA 1
ATOM 2795 C C . LYS B 1 144 ? -2.518 22.781 2.18 1 98 144 LYS B C 1
ATOM 2797 O O . LYS B 1 144 ? -2.721 23.547 3.127 1 98 144 LYS B O 1
ATOM 2802 N N . ASP B 1 145 ? -3.465 22.438 1.363 1 98.06 145 ASP B N 1
ATOM 2803 C CA . ASP B 1 145 ? -4.832 22.938 1.487 1 98.06 145 ASP B CA 1
ATOM 2804 C C . ASP B 1 145 ? -5.461 22.484 2.805 1 98.06 145 ASP B C 1
ATOM 2806 O O . ASP B 1 145 ? -6.129 23.281 3.479 1 98.06 145 ASP B O 1
ATOM 2810 N N . LEU B 1 146 ? -5.246 21.281 3.17 1 98.25 146 LEU B N 1
ATOM 2811 C CA . LEU B 1 146 ? -5.844 20.766 4.395 1 98.25 146 LEU B CA 1
ATOM 2812 C C . LEU B 1 146 ? -5.184 21.375 5.625 1 98.25 146 LEU B C 1
ATOM 2814 O O . LEU B 1 146 ? -5.852 21.641 6.629 1 98.25 146 LEU B O 1
ATOM 2818 N N . GLU B 1 147 ? -3.9 21.547 5.496 1 97.94 147 GLU B N 1
ATOM 2819 C CA . GLU B 1 147 ? -3.236 22.25 6.59 1 97.94 147 GLU B CA 1
ATOM 2820 C C . GLU B 1 147 ? -3.762 23.688 6.723 1 97.94 147 GLU B C 1
ATOM 2822 O O . GLU B 1 147 ? -3.865 24.203 7.832 1 97.94 147 GLU B O 1
ATOM 2827 N N . GLY B 1 148 ? -4.023 24.266 5.621 1 96.75 148 GLY B N 1
ATOM 2828 C CA . GLY B 1 148 ? -4.672 25.562 5.664 1 96.75 148 GLY B CA 1
ATOM 2829 C C . GLY B 1 148 ? -5.988 25.547 6.422 1 96.75 148 GLY B C 1
ATOM 2830 O O . GLY B 1 148 ? -6.262 26.453 7.211 1 96.75 148 GLY B O 1
ATOM 2831 N N . TYR B 1 149 ? -6.754 24.578 6.203 1 96.81 149 TYR B N 1
ATOM 2832 C CA . TYR B 1 149 ? -8.031 24.406 6.895 1 96.81 149 TYR B CA 1
ATOM 2833 C C . TYR B 1 149 ? -7.82 24.25 8.391 1 96.81 149 TYR B C 1
ATOM 2835 O O . TYR B 1 149 ? -8.625 24.719 9.195 1 96.81 149 TYR B O 1
ATOM 2843 N N . LEU B 1 150 ? -6.746 23.594 8.773 1 96.56 150 LEU B N 1
ATOM 2844 C CA . LEU B 1 150 ? -6.457 23.297 10.172 1 96.56 150 LEU B CA 1
ATOM 2845 C C . LEU B 1 150 ? -5.836 24.5 10.867 1 96.56 150 LEU B C 1
ATOM 2847 O O . LEU B 1 150 ? -5.699 24.516 12.094 1 96.56 150 LEU B O 1
ATOM 2851 N N . GLY B 1 151 ? -5.414 25.609 10.281 1 92 151 GLY B N 1
ATOM 2852 C CA . GLY B 1 151 ? -4.875 26.812 10.914 1 92 151 GLY B CA 1
ATOM 2853 C C . GLY B 1 151 ? -3.439 27.094 10.523 1 92 151 GLY B C 1
ATOM 2854 O O . GLY B 1 151 ? -2.672 27.641 11.312 1 92 151 GLY B O 1
ATOM 2855 N N . ALA B 1 152 ? -3.023 26.766 9.43 1 78.88 152 ALA B N 1
ATOM 2856 C CA . ALA B 1 152 ? -1.797 27.141 8.727 1 78.88 152 ALA B CA 1
ATOM 2857 C C . ALA B 1 152 ? -0.569 26.562 9.422 1 78.88 152 ALA B C 1
ATOM 2859 O O . ALA B 1 152 ? 0.305 27.297 9.875 1 78.88 152 ALA B O 1
ATOM 2860 N N . THR B 1 153 ? -0.624 25.391 9.695 1 87.31 153 THR B N 1
ATOM 2861 C CA . THR B 1 153 ? 0.6 24.688 10.07 1 87.31 153 THR B CA 1
ATOM 2862 C C . THR B 1 153 ? 1.33 24.172 8.836 1 87.31 153 THR B C 1
ATOM 2864 O O . THR B 1 153 ? 0.765 24.156 7.738 1 87.31 153 THR B O 1
ATOM 2867 N N . THR B 1 154 ? 2.574 23.875 9.023 1 93.69 154 THR B N 1
ATOM 2868 C CA . THR B 1 154 ? 3.34 23.375 7.891 1 93.69 154 THR B CA 1
ATOM 2869 C C . THR B 1 154 ? 4.031 22.062 8.242 1 93.69 154 THR B C 1
ATOM 2871 O O . THR B 1 154 ? 5 21.672 7.586 1 93.69 154 THR B O 1
ATOM 2874 N N . VAL B 1 155 ? 3.578 21.453 9.25 1 94.38 155 VAL B N 1
ATOM 2875 C CA . VAL B 1 155 ? 4.238 20.25 9.773 1 94.38 155 VAL B CA 1
ATOM 2876 C C . VAL B 1 155 ? 4.254 19.156 8.711 1 94.38 155 VAL B C 1
ATOM 2878 O O . VAL B 1 155 ? 5.277 18.516 8.492 1 94.38 155 VAL B O 1
ATOM 2881 N N . TYR B 1 156 ? 3.156 18.969 8.062 1 96.12 156 TYR B N 1
ATOM 2882 C CA . TYR B 1 156 ? 3.061 17.891 7.09 1 96.12 156 TYR B CA 1
ATOM 2883 C C . TYR B 1 156 ? 3.725 18.281 5.773 1 96.12 156 TYR B C 1
ATOM 2885 O O . TYR B 1 156 ? 4.301 17.438 5.086 1 96.12 156 TYR B O 1
ATOM 2893 N N . GLN B 1 157 ? 3.645 19.578 5.438 1 96.69 157 GLN B N 1
ATOM 2894 C CA . GLN B 1 157 ? 4.414 20.047 4.293 1 96.69 157 GLN B CA 1
ATOM 2895 C C . GLN B 1 157 ? 5.906 19.828 4.5 1 96.69 157 GLN B C 1
ATOM 2897 O O . GLN B 1 157 ? 6.602 19.375 3.588 1 96.69 157 GLN B O 1
ATOM 2902 N N . ASP B 1 158 ? 6.332 20.109 5.664 1 95.06 158 ASP B N 1
ATOM 2903 C CA . ASP B 1 158 ? 7.742 19.906 5.988 1 95.06 158 ASP B CA 1
ATOM 2904 C C . ASP B 1 158 ? 8.125 18.438 5.926 1 95.06 158 ASP B C 1
ATOM 2906 O O . ASP B 1 158 ? 9.195 18.094 5.426 1 95.06 158 ASP B O 1
ATOM 2910 N N . ALA B 1 159 ? 7.27 17.656 6.414 1 94.56 159 ALA B N 1
ATOM 2911 C CA . ALA B 1 159 ? 7.496 16.219 6.355 1 94.56 159 ALA B CA 1
ATOM 2912 C C . ALA B 1 159 ? 7.598 15.734 4.91 1 94.56 159 ALA B C 1
ATOM 2914 O O . ALA B 1 159 ? 8.469 14.93 4.574 1 94.56 159 ALA B O 1
ATOM 2915 N N . LEU B 1 160 ? 6.734 16.234 4.086 1 96.69 160 LEU B N 1
ATOM 2916 C CA . LEU B 1 160 ? 6.742 15.844 2.682 1 96.69 160 LEU B CA 1
ATOM 2917 C C . LEU B 1 160 ? 8.016 16.312 1.992 1 96.69 160 LEU B C 1
ATOM 2919 O O . LEU B 1 160 ? 8.602 15.594 1.185 1 96.69 160 LEU B O 1
ATOM 2923 N N . ASN B 1 161 ? 8.43 17.562 2.322 1 95.5 161 ASN B N 1
ATOM 2924 C CA . ASN B 1 161 ? 9.664 18.078 1.747 1 95.5 161 ASN B CA 1
ATOM 2925 C C . ASN B 1 161 ? 10.867 17.219 2.127 1 95.5 161 ASN B C 1
ATOM 2927 O O . ASN B 1 161 ? 11.727 16.938 1.288 1 95.5 161 ASN B O 1
ATOM 2931 N N . ASN B 1 162 ? 10.898 16.828 3.281 1 93.12 162 ASN B N 1
ATOM 2932 C CA . ASN B 1 162 ? 11.984 15.961 3.73 1 93.12 162 ASN B CA 1
ATOM 2933 C C . ASN B 1 162 ? 11.914 14.586 3.076 1 93.12 162 ASN B C 1
ATOM 2935 O O . ASN B 1 162 ? 12.93 14.055 2.623 1 93.12 162 ASN B O 1
ATOM 2939 N N . LEU B 1 163 ? 10.75 14.055 2.984 1 93.81 163 LEU B N 1
ATOM 2940 C CA . LEU B 1 163 ? 10.547 12.719 2.428 1 93.81 163 LEU B CA 1
ATOM 2941 C C . LEU B 1 163 ? 10.914 12.688 0.947 1 93.81 163 LEU B C 1
ATOM 2943 O O . LEU B 1 163 ? 11.406 11.672 0.448 1 93.81 163 LEU B O 1
ATOM 2947 N N . LYS B 1 164 ? 10.641 13.727 0.306 1 94.31 164 LYS B N 1
ATOM 2948 C CA . LYS B 1 164 ? 10.891 13.773 -1.132 1 94.31 164 LYS B CA 1
ATOM 2949 C C . LYS B 1 164 ? 12.375 13.609 -1.436 1 94.31 164 LYS B C 1
ATOM 2951 O O . LYS B 1 164 ? 12.742 13.062 -2.48 1 94.31 164 LYS B O 1
ATOM 2956 N N . THR B 1 165 ? 13.281 13.977 -0.483 1 89.25 165 THR B N 1
ATOM 2957 C CA . THR B 1 165 ? 14.688 14.078 -0.836 1 89.25 165 THR B CA 1
ATOM 2958 C C . THR B 1 165 ? 15.531 13.141 0.026 1 89.25 165 THR B C 1
ATOM 2960 O O . THR B 1 165 ? 16.688 12.859 -0.299 1 89.25 165 THR B O 1
ATOM 2963 N N . CYS B 1 166 ? 14.984 12.648 1.043 1 85.94 166 CYS B N 1
ATOM 2964 C CA . CYS B 1 166 ? 15.773 11.852 1.975 1 85.94 166 CYS B CA 1
ATOM 2965 C C . CYS B 1 166 ? 16.094 10.484 1.388 1 85.94 166 CYS B C 1
ATOM 2967 O O . CYS B 1 166 ? 15.422 10.031 0.454 1 85.94 166 CYS B O 1
ATOM 2969 N N . GLY B 1 167 ? 17.219 9.875 1.907 1 87.75 167 GLY B N 1
ATOM 2970 C CA . GLY B 1 167 ? 17.484 8.484 1.562 1 87.75 167 GLY B CA 1
ATOM 2971 C C . GLY B 1 167 ? 16.469 7.523 2.154 1 87.75 167 GLY B C 1
ATOM 2972 O O . GLY B 1 167 ? 16.125 7.633 3.332 1 87.75 167 GLY B O 1
ATOM 2973 N N . MET B 1 168 ? 15.992 6.645 1.378 1 89.38 168 MET B N 1
ATOM 2974 C CA . MET B 1 168 ? 14.891 5.777 1.782 1 89.38 168 MET B CA 1
ATOM 2975 C C . MET B 1 168 ? 15.422 4.508 2.447 1 89.38 168 MET B C 1
ATOM 2977 O O . MET B 1 168 ? 14.641 3.715 2.98 1 89.38 168 MET B O 1
ATOM 2981 N N . ASP B 1 169 ? 16.703 4.352 2.477 1 89.81 169 ASP B N 1
ATOM 2982 C CA . ASP B 1 169 ? 17.359 3.211 3.104 1 89.81 169 ASP B CA 1
ATOM 2983 C C . ASP B 1 169 ? 18.609 3.648 3.854 1 89.81 169 ASP B C 1
ATOM 2985 O O . ASP B 1 169 ? 19.734 3.414 3.393 1 89.81 169 ASP B O 1
ATOM 2989 N N . PRO B 1 170 ? 18.406 4.105 4.996 1 83.56 170 PRO B N 1
ATOM 2990 C CA . PRO B 1 170 ? 19.531 4.707 5.699 1 83.56 170 PRO B CA 1
ATOM 2991 C C . PRO B 1 170 ? 20.609 3.684 6.074 1 83.56 170 PRO B C 1
ATOM 2993 O O . PRO B 1 170 ? 21.797 4.023 6.148 1 83.56 170 PRO B O 1
ATOM 2996 N N . ASP B 1 171 ? 20.25 2.484 6.277 1 82.56 171 ASP B N 1
ATOM 2997 C CA . ASP B 1 171 ? 21.234 1.481 6.691 1 82.56 171 ASP B CA 1
ATOM 2998 C C . ASP B 1 171 ? 22.188 1.151 5.555 1 82.56 171 ASP B C 1
ATOM 3000 O O . ASP B 1 171 ? 23.375 0.864 5.789 1 82.56 171 ASP B O 1
ATOM 3004 N N . SER B 1 172 ? 21.688 1.186 4.406 1 79.38 172 SER B N 1
ATOM 3005 C CA . SER B 1 172 ? 22.547 0.828 3.275 1 79.38 172 SER B CA 1
ATOM 3006 C C . SER B 1 172 ? 23.594 1.898 3.014 1 79.38 172 SER B C 1
ATOM 3008 O O . SER B 1 172 ? 24.609 1.629 2.377 1 79.38 172 SER B O 1
ATOM 3010 N N . ILE B 1 173 ? 23.281 3.057 3.561 1 75.62 173 ILE B N 1
ATOM 3011 C CA . ILE B 1 173 ? 24.188 4.164 3.303 1 75.62 173 ILE B CA 1
ATOM 3012 C C . ILE B 1 173 ? 25.203 4.277 4.441 1 75.62 173 ILE B C 1
ATOM 3014 O O . ILE B 1 173 ? 26.297 4.82 4.258 1 75.62 173 ILE B O 1
ATOM 3018 N N . GLN B 1 174 ? 24.812 3.723 5.504 1 75.62 174 GLN B N 1
ATOM 3019 C CA . GLN B 1 174 ? 25.625 3.912 6.695 1 75.62 174 GLN B CA 1
ATOM 3020 C C . GLN B 1 174 ? 27.047 3.396 6.48 1 75.62 174 GLN B C 1
ATOM 3022 O O . GLN B 1 174 ? 28.016 4.012 6.941 1 75.62 174 GLN B O 1
ATOM 3027 N N . ALA B 1 175 ? 27.109 2.291 5.828 1 70.19 175 ALA B N 1
ATOM 3028 C CA . ALA B 1 175 ? 28.453 1.776 5.586 1 70.19 175 ALA B CA 1
ATOM 3029 C C . ALA B 1 175 ? 29.281 2.758 4.762 1 70.19 175 ALA B C 1
ATOM 3031 O O . ALA B 1 175 ? 30.484 2.934 5.004 1 70.19 175 ALA B O 1
ATOM 3032 N N . TYR B 1 176 ? 28.609 3.346 3.906 1 71.75 176 TYR B N 1
ATOM 3033 C CA . TYR B 1 176 ? 29.312 4.289 3.043 1 71.75 176 TYR B CA 1
ATOM 3034 C C . TYR B 1 176 ? 29.641 5.574 3.793 1 71.75 176 TYR B C 1
ATOM 3036 O O . TYR B 1 176 ? 30.719 6.156 3.602 1 71.75 176 TYR B O 1
ATOM 3044 N N . ILE B 1 177 ? 28.781 5.906 4.656 1 70.5 177 ILE B N 1
ATOM 3045 C CA . ILE B 1 177 ? 29.031 7.09 5.473 1 70.5 177 ILE B CA 1
ATOM 3046 C C . ILE B 1 177 ? 30.219 6.855 6.387 1 70.5 177 ILE B C 1
ATOM 3048 O O . ILE B 1 177 ? 31.094 7.715 6.508 1 70.5 177 ILE B O 1
ATOM 3052 N N . LYS B 1 178 ? 30.203 5.719 6.934 1 72.75 178 LYS B N 1
ATOM 3053 C CA . LYS B 1 178 ? 31.328 5.391 7.812 1 72.75 178 LYS B CA 1
ATOM 3054 C C . LYS B 1 178 ? 32.656 5.422 7.051 1 72.75 178 LYS B C 1
ATOM 3056 O O . LYS B 1 178 ? 33.656 5.949 7.547 1 72.75 178 LYS B O 1
ATOM 3061 N N . LYS B 1 179 ? 32.656 4.926 5.914 1 72.81 179 LYS B N 1
ATOM 3062 C CA . LYS B 1 179 ? 33.844 4.934 5.094 1 72.81 179 LYS B CA 1
ATOM 3063 C C . LYS B 1 179 ? 34.25 6.359 4.727 1 72.81 179 LYS B C 1
ATOM 3065 O O . LYS B 1 179 ? 35.438 6.695 4.738 1 72.81 179 LYS B O 1
ATOM 3070 N N . LEU B 1 180 ? 33.281 7.141 4.477 1 71.56 180 LEU B N 1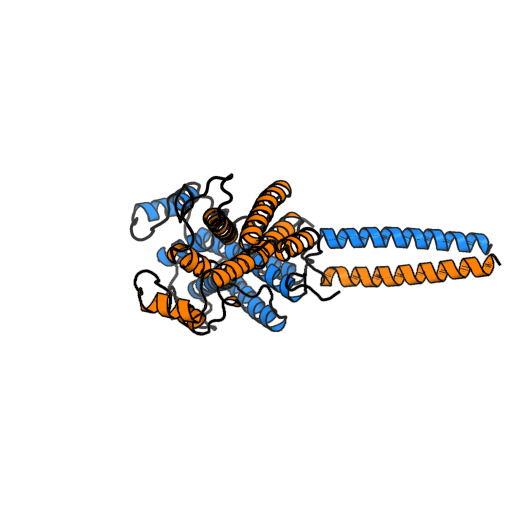
ATOM 3071 C CA . LEU B 1 180 ? 33.562 8.523 4.109 1 71.56 180 LEU B CA 1
ATOM 3072 C C . LEU B 1 180 ? 34.156 9.289 5.281 1 71.56 180 LEU B C 1
ATOM 3074 O O . LEU B 1 180 ? 35.094 10.07 5.102 1 71.56 180 LEU B O 1
ATOM 3078 N N . LEU B 1 181 ? 33.562 9 6.383 1 70.62 181 LEU B N 1
ATOM 3079 C CA . LEU B 1 181 ? 34.062 9.656 7.574 1 70.62 181 LEU B CA 1
ATOM 3080 C C . LEU B 1 181 ? 35.5 9.227 7.852 1 70.62 181 LEU B C 1
ATOM 3082 O O . LEU B 1 181 ? 36.344 10.047 8.227 1 70.62 181 LEU B O 1
ATOM 3086 N N . LEU B 1 182 ? 35.75 7.973 7.609 1 70.12 182 LEU B N 1
ATOM 3087 C CA . LEU B 1 182 ? 37.125 7.457 7.793 1 70.12 182 LEU B CA 1
ATOM 3088 C C . LEU B 1 182 ? 38.094 8.117 6.812 1 70.12 182 LEU B C 1
ATOM 3090 O O . LEU B 1 182 ? 39.188 8.508 7.195 1 70.12 182 LEU B O 1
ATOM 3094 N N . VAL B 1 183 ? 37.688 8.336 5.66 1 68.62 183 VAL B N 1
ATOM 3095 C CA . VAL B 1 183 ? 38.531 8.922 4.637 1 68.62 183 VAL B CA 1
ATOM 3096 C C . VAL B 1 183 ? 38.75 10.406 4.93 1 68.62 183 VAL B C 1
ATOM 3098 O O . VAL B 1 183 ? 39.875 10.922 4.75 1 68.62 183 VAL B O 1
ATOM 3101 N N . GLU B 1 184 ? 37.75 11.039 5.312 1 68.56 184 GLU B N 1
ATOM 3102 C CA . GLU B 1 184 ? 37.844 12.453 5.676 1 68.56 184 GLU B CA 1
ATOM 3103 C C . GLU B 1 184 ? 38.844 12.641 6.82 1 68.56 184 GLU B C 1
ATOM 3105 O O . GLU B 1 184 ? 39.625 13.594 6.812 1 68.56 184 GLU B O 1
ATOM 3110 N N . GLN B 1 185 ? 38.656 11.758 7.773 1 73.75 185 GLN B N 1
ATOM 3111 C CA . GLN B 1 185 ? 39.625 11.812 8.875 1 73.75 185 GLN B CA 1
ATOM 3112 C C . GLN B 1 185 ? 41.031 11.594 8.375 1 73.75 185 GLN B C 1
ATOM 3114 O O . GLN B 1 185 ? 41.969 12.266 8.828 1 73.75 185 GLN B O 1
ATOM 3119 N N . LEU B 1 186 ? 41.188 10.75 7.48 1 66.44 186 LEU B N 1
ATOM 3120 C CA . LEU B 1 186 ? 42.5 10.477 6.902 1 66.44 186 LEU B CA 1
ATOM 3121 C C . LEU B 1 186 ? 43.031 11.688 6.148 1 66.44 186 LEU B C 1
ATOM 3123 O O . LEU B 1 186 ? 44.219 12.023 6.246 1 66.44 186 LEU B O 1
ATOM 3127 N N . VAL B 1 187 ? 42.156 12.32 5.48 1 65.81 187 VAL B N 1
ATOM 3128 C CA . VAL B 1 187 ? 42.531 13.5 4.707 1 65.81 187 VAL B CA 1
ATOM 3129 C C . VAL B 1 187 ? 42.906 14.641 5.652 1 65.81 187 VAL B C 1
ATOM 3131 O O . VAL B 1 187 ? 43.906 15.344 5.414 1 65.81 187 VAL B O 1
ATOM 3134 N N . THR B 1 188 ? 42 14.766 6.613 1 69.94 188 THR B N 1
ATOM 3135 C CA . THR B 1 188 ? 42.312 15.789 7.602 1 69.94 188 THR B CA 1
ATOM 3136 C C . THR B 1 188 ? 43.656 15.516 8.266 1 69.94 188 THR B C 1
ATOM 3138 O O . THR B 1 188 ? 44.469 16.422 8.453 1 69.94 188 THR B O 1
ATOM 3141 N N . ASP B 1 189 ? 43.844 14.266 8.578 1 67.06 189 ASP B N 1
ATOM 3142 C CA . ASP B 1 189 ? 45.125 13.867 9.211 1 67.06 189 ASP B CA 1
ATOM 3143 C C . ASP B 1 189 ? 46.281 14.094 8.273 1 67.06 189 ASP B C 1
ATOM 3145 O O . ASP B 1 189 ? 47.375 14.531 8.703 1 67.06 189 ASP B O 1
ATOM 3149 N N . LEU B 1 190 ? 46.062 13.867 7.059 1 62.66 190 LEU B N 1
ATOM 3150 C CA . LEU B 1 190 ? 47.094 14.039 6.059 1 62.66 190 LEU B CA 1
ATOM 3151 C C . LEU B 1 190 ? 47.344 15.523 5.781 1 62.66 190 LEU B C 1
ATOM 3153 O O . LEU B 1 190 ? 48.469 15.938 5.531 1 62.66 190 LEU B O 1
ATOM 3157 N N . GLY B 1 191 ? 46.188 16.234 5.73 1 58.22 191 GLY B N 1
ATOM 3158 C CA . GLY B 1 191 ? 46.312 17.672 5.574 1 58.22 191 GLY B CA 1
ATOM 3159 C C . GLY B 1 191 ? 47.062 18.328 6.723 1 58.22 191 GLY B C 1
ATOM 3160 O O . GLY B 1 191 ? 47.875 19.219 6.508 1 58.22 191 GLY B O 1
ATOM 3161 N N . ASP B 1 192 ? 46.781 18 7.918 1 60.03 192 ASP B N 1
ATOM 3162 C CA . ASP B 1 192 ? 47.5 18.5 9.078 1 60.03 192 ASP B CA 1
ATOM 3163 C C . ASP B 1 192 ? 48.969 18.125 9.008 1 60.03 192 ASP B C 1
ATOM 3165 O O . ASP B 1 192 ? 49.844 18.891 9.422 1 60.03 192 ASP B O 1
ATOM 3169 N N . LEU B 1 193 ? 49.188 17.047 8.508 1 49.03 193 LEU B N 1
ATOM 3170 C CA . LEU B 1 193 ? 50.562 16.625 8.375 1 49.03 193 LEU B CA 1
ATOM 3171 C C . LEU B 1 193 ? 51.312 17.516 7.371 1 49.03 193 LEU B C 1
ATOM 3173 O O . LEU B 1 193 ? 52.5 17.828 7.57 1 49.03 193 LEU B O 1
ATOM 3177 N N . LYS B 1 194 ? 50.656 17.969 6.43 1 49.66 194 LYS B N 1
ATOM 3178 C CA . LYS B 1 194 ? 51.25 18.875 5.461 1 49.66 194 LYS B CA 1
ATOM 3179 C C . LYS B 1 194 ? 51.5 20.25 6.078 1 49.66 194 LYS B C 1
ATOM 3181 O O . LYS B 1 194 ? 52.531 20.875 5.793 1 49.66 194 LYS B O 1
ATOM 3186 N N . GLU B 1 195 ? 50.656 20.828 6.773 1 48.88 195 GLU B N 1
ATOM 3187 C CA . GLU B 1 195 ? 50.938 22.094 7.434 1 48.88 195 GLU B CA 1
ATOM 3188 C C . GLU B 1 195 ? 52.125 21.984 8.375 1 48.88 195 GLU B C 1
ATOM 3190 O O . GLU B 1 195 ? 52.938 22.906 8.469 1 48.88 195 GLU B O 1
ATOM 3195 N N . VAL B 1 196 ? 52.25 21 9.047 1 46.59 196 VAL B N 1
ATOM 3196 C CA . VAL B 1 196 ? 53.375 20.906 9.961 1 46.59 196 VAL B CA 1
ATOM 3197 C C . VAL B 1 196 ? 54.688 20.875 9.172 1 46.59 196 VAL B C 1
ATOM 3199 O O . VAL B 1 196 ? 55.719 21.406 9.633 1 46.59 196 VAL B O 1
ATOM 3202 N N . ARG B 1 197 ? 54.656 20.391 8.078 1 41.19 197 ARG B N 1
ATOM 3203 C CA . ARG B 1 197 ? 55.906 20.359 7.332 1 41.19 197 ARG B CA 1
ATOM 3204 C C . ARG B 1 197 ? 56.156 21.703 6.652 1 41.19 197 ARG B C 1
ATOM 3206 O O . ARG B 1 197 ? 57.281 21.984 6.223 1 41.19 197 ARG B O 1
ATOM 3213 N N . SER B 1 198 ? 55.094 22.25 6.227 1 39.44 198 SER B N 1
ATOM 3214 C CA . SER B 1 198 ? 55.406 23.547 5.625 1 39.44 198 SER B CA 1
ATOM 3215 C C . SER B 1 198 ? 55.875 24.547 6.676 1 39.44 198 SER B C 1
ATOM 3217 O O . SER B 1 198 ? 56.281 25.656 6.344 1 39.44 198 SER B O 1
ATOM 3219 N N . CYS B 1 199 ? 55.719 24.156 7.875 1 33.56 199 CYS B N 1
ATOM 3220 C CA . CYS B 1 199 ? 56.438 25.016 8.789 1 33.56 199 CYS B CA 1
ATOM 3221 C C . CYS B 1 199 ? 57.875 24.531 8.984 1 33.56 199 CYS B C 1
ATOM 3223 O O . CYS B 1 199 ? 58.125 23.328 9.008 1 33.56 199 CYS B O 1
#

Organism: Magallana gigas (NCBI:txid29159)

Solvent-accessible surface area (backbone atoms only — not comparable to full-atom values): 22257 Å² total; per-residue (Å²): 127,82,79,54,97,73,54,62,34,69,28,35,33,41,41,48,46,50,49,48,44,49,58,36,50,51,40,51,52,49,43,51,50,46,55,72,75,44,50,53,70,56,47,52,51,50,40,69,73,37,50,83,81,54,82,66,53,75,67,52,46,52,50,56,70,68,50,47,62,78,66,50,31,66,68,59,48,48,55,48,55,70,64,69,65,80,54,64,72,38,95,62,38,86,97,40,77,53,59,93,80,53,73,46,66,44,28,35,53,46,47,53,52,51,52,47,53,52,61,75,50,48,51,59,82,53,29,52,70,68,58,42,54,53,52,47,51,51,51,49,52,40,48,50,46,50,27,48,74,75,68,64,59,54,67,51,58,50,46,50,56,48,53,74,70,50,56,57,30,47,63,56,42,49,54,46,48,51,50,41,50,51,48,49,48,50,40,51,52,51,51,53,52,46,56,57,62,74,91,128,83,79,53,95,72,54,62,34,70,29,34,34,43,41,48,46,51,49,47,44,47,60,36,49,51,40,49,51,49,41,50,50,44,54,73,74,43,51,54,70,56,47,53,50,51,41,68,74,37,50,84,81,53,82,66,51,75,68,52,47,53,50,56,71,67,50,48,60,78,66,51,30,66,69,58,48,50,56,47,55,70,65,70,65,80,55,64,72,38,95,64,37,83,95,43,78,52,61,93,81,52,74,46,66,43,28,35,53,46,48,53,53,49,53,49,53,51,60,75,51,49,48,62,82,55,28,51,72,68,56,41,53,53,51,46,50,53,52,50,52,39,48,49,46,48,27,48,75,74,68,63,60,56,68,52,56,49,46,49,58,48,52,74,70,51,58,56,31,48,69,66,35,44,61,52,48,51,51,41,52,52,48,49,51,47,41,51,53,50,50,52,52,49,55,59,62,76,92

Secondary structure (DSSP, 8-state):
----TTS--HHHHHHHHHHHHIIIIIHHHHHHHHHHH--HHHHHHHHHH-TTT----HHHHHHHHHT-GGG--HHHHHHHHHHSSSSPP-TT-TTSPPPTT--SHHHHHHHHHHHHHHHHT--SS---HHHHHHHHHHHHHHHHHHHHHHTS--HHHHHHHHHHHS-S-HHHHHHHHHHHHHHHHHHHHHHHHHHHHH-/----TTS--HHHHHHHHHHHHIIIIIHHHHHHHHHHH--HHHHHHHHHH-TTT----HHHHHHHHHT-GGG--HHHHHHHHHHSSSSPP-TT-TTSPPPTT---HHHHHHHHHHHHHHHHT--SS---HHHHHHHHHHHHHHHHHHHHHHTS--HHHHHHHHHHHS-S-HHHHHHHHHHHHHHHHHHHHHHHHHHHHH-

Foldseek 3Di:
DPDDLPDDDPFLLLLVLLVCLLFPLVFVLLLLVVVVLDFLVVVVVVCVVCVPLQPDDPVVVVVSVVRDSVPDGLVNSLSCVLRVPPFDAAPVGPPDQHDLPDLGLNNLSNLSVVSVVCSVPDPRSGHDPVRSVVSLVSSLSSSQSSCVVSPRDCVSVVVSVCSVDDDPDVVVVVVVVVVVVVVVVVVVVVVVVVVVVVD/DPDDLPDDDPFLLLLVLLVCLLFPLVFVLLLLVVVVLDFLVVVVVVCVVCVPLQPDDPVVVVVSVVRDSVPDGLVNSLSCVLRVPPFDAAPVGPPDQHDLPDLGLNNLSNLSVVSVVCSVPDPRSGHDPVRSVVSLVSSLSSSQSSCVVSPRDCVSVVVSVCSVPDDPDVVVCVVVVVVVVVVVVVVVVVVVVVVVVVD

pLDDT: mean 87.76, std 13.54, range [32.31, 98.69]

InterPro domains:
  IPR041249 DZIP3-like HEPN domain [PF18738] (67-176)

Sequence (398 aa):
MALSKYDSTRETTNLARIARAILGPCVDVLRDVLTKEITPQDLKKEINKYPDKYRISKHQKQVVNNGDYSKFDISLLYMFLRNLGSIPEHKNKWGTDPDPYDKSVSANIERIRNLRNKWGHFTDLSLSDSDFEQQWKIIFQTVKDLEGYLGATTVYQDALNNLKTCGMDPDSIQAYIKKLLLVEQLVTDLGDLKEVRSCMALSKYDSTRETTNLARIARAILGPCVDVLRDVLTKEITPQDLKKEINKYPDKYRISKHQKQVVNNGDYSKFDISLLYMFLRNLGSIPEHKNKWGTDPDPYDKSVSANIERIRNLRNKWGHFTDLSLSDSDFEQQWKIIFQTVKDLEGYLGATTVYQDALNNLKTCGMDPDSIQAYIKKLLLVEQLVTDLGDLKEVRSC

Radius of gyration: 25.41 Å; Cα contacts (8 Å, |Δi|>4): 432; chains: 2; bounding box: 89×54×46 Å